Protein 1J1B (pdb70)

Foldseek 3Di:
DDKDWDFWAFLEDDRDTHIWIWADWDWDDADPFFTKIWIATPVPRAIKIKTKGWDDPVDDQPLSVLQSPDDDQQAWHFGTWDWDADVVDRIIIIITITHDFDAWQVVVLVVCLVVVHADPLVLLLLQLLSLLLVLLQCVLVQKAQQADDRRQWGARVVQSHIHGDDSNVMDRQDQPDFAFLPGYDALQAALLSLLGGRRDGSLSNLSSSLQRSLCSQASHGQQHDPHSVSSVLSLCQAQFQADPVLNVLSPVPRDDPDDDGHDHDPLCVSGDVVDDPQSSVLSPQSNDSRSVSHDRSLVSSLGPSNVLVLDPPDDDPVRHRHPDQQPDDCSSCVVPVVSNPRRAHPVHPDDDPD/DFAWDWDAPDPSWIKIWGWWAFLADDGDTDIWIWGDWDWDDDDPFFTKIWIATVPVRAIKIKTKGWDDPPDDQPLSVLLSVDDDQQAWHFGTKDWYQDPPDNIIIIITITHDFDAWQVVVLLVQLVVVHADPLVLLLLQLLSVLLVLLQCVLVQKAQQADDRRQWGAHVVQSRIHGHDSNVIDRQDQPDFAFLPTYDALQFALLSLQGGRRDGNLSNLSSSLQVSLCSQASHGQQDDPHSVSSVLSLCQAQFQDDPVLVCQSPVPGDDPDDDGGDHHDLCVVGDPPRDPQSSVLSDQRRDSRSVSHDRSLRSSLGCSNVLVLDPPDDDPVRHRHDDQQPADCSSCVVPVVSNVRRQHPVNVDPD

Radius of gyration: 28.67 Å; Cα contacts (8 Å, |Δi|>4): 1360; chains: 2; bounding box: 71×73×106 Å

Sequence (718 aa):
SKVTTVVATPGQGPDRPQEVSYTDTKVIGNGSFGVVYQAKLCDSGELVAIKKVLQDKRFKNRELQIMRKLDHCNIVRLRYFFYSSGEKKDEVYLNLVLDYVPETVYRVARHYSRAKQTLPVIYVKLYMYQLFRSLAYIHSFGICHRDIKPQNLLLDPDTAVLKLCDFGSAKQLVRGEPNVSYICSRYYRAPELIFGATDYTSSIDVWSAGCVLAELLLGQPIFPGDSGVDQLVEIIKVLGTPTREQIREMNPNYTEFKFPQIKAHPWTKVFRPRTPPEAIALCSRLLEYTPTARLTPLEACAHSFFDELRDPNVKLPNGRDTPALFNFTTQELSSNPPLATILIPPHARIQAAAFGSMKVSRDKDGSKVTTVVATPGQGPDRPQEVSYTDTKVIGNGSFGVVYQAKLCDSGELVAIKKVLQDKRFKNRELQIMRKLDHCNIVRLRYFFYSSGEKKDEVYLNLVLDYVPETVYRVARHYSRAKQTLPVIYVKLYMYQLFRSLAYIHSFGICHRDIKPQNLLLDPDTAVLKLCDFGSAKQLVRGEPNVSYICSRYYRAPELIFGATDYTSSIDVWSAGCVLAELLLGQPIFPGDSGVDQLVEIIKVLGTPTREQIREMNPNYTEFKFPQIKAHPWTKVFRPRTPPEAIALCSRLLEYTPTARLTPLEACAHSFFDELRDPNVKLPNGRDTPALFNFTTQELSSNPPLATILIPPHARIQA

Solvent-accessible surface area: 33583 Å² total; per-residue (Å²): 144,171,83,43,80,28,94,1,15,26,1,66,63,87,80,168,71,83,138,14,28,23,20,86,74,115,89,54,25,116,45,27,80,15,39,35,54,20,0,81,15,55,147,68,30,83,82,0,9,8,28,55,18,70,25,46,176,180,131,89,16,78,19,3,69,12,7,53,113,8,108,22,45,1,5,4,119,5,37,39,14,10,105,37,72,8,154,158,138,120,34,51,46,1,6,2,6,18,23,62,18,54,53,10,2,86,103,24,23,91,112,52,50,167,53,191,115,56,8,54,33,26,37,1,29,0,8,2,1,1,0,0,2,0,0,8,16,0,33,35,70,23,4,0,0,12,14,0,21,4,79,9,2,29,0,43,61,83,41,0,30,0,43,0,17,43,1,32,17,2,43,94,28,61,223,76,84,66,5,4,5,5,5,2,3,46,48,17,42,0,0,1,1,8,12,10,0,39,91,14,62,23,21,2,1,2,0,2,0,0,1,1,0,0,24,8,8,59,38,113,37,16,4,50,15,65,11,13,17,31,12,1,12,38,1,4,83,14,29,3,48,10,73,197,86,52,23,154,75,3,8,80,110,13,64,36,113,76,24,59,119,39,158,65,52,82,41,100,156,26,10,72,139,208,7,35,106,71,0,18,41,0,0,33,87,0,1,48,9,20,17,123,42,12,24,56,11,2,62,0,0,18,32,53,3,0,76,74,1,24,62,84,124,22,109,7,83,81,55,122,95,30,22,56,4,27,47,18,75,122,63,3,20,59,80,48,81,101,25,32,119,77,0,53,10,128,80,10,148,140,160,90,105,145,213,35,86,82,158,76,62,186,96,150,140,48,43,126,5,11,30,2,93,0,31,15,3,102,38,88,105,174,90,73,137,11,35,22,17,83,77,111,86,70,26,116,41,28,76,17,37,36,58,16,0,80,17,45,147,75,35,80,72,0,9,8,27,53,17,74,21,38,143,184,97,166,22,79,15,2,60,12,8,84,118,14,110,22,50,2,7,5,133,9,37,21,15,10,67,3,62,7,174,165,152,103,38,24,31,0,5,1,3,18,27,63,18,53,22,25,2,83,100,20,22,86,93,62,46,170,55,199,107,47,8,59,33,24,34,1,27,0,10,2,0,1,0,0,3,0,0,8,15,0,32,34,68,24,6,0,0,4,11,0,29,4,83,8,1,26,0,44,62,84,50,0,29,0,46,0,16,38,1,31,18,2,32,98,30,67,238,82,80,64,5,1,4,6,2,3,3,37,48,20,40,0,0,2,2,9,14,10,0,42,94,14,73,24,21,1,1,2,0,1,0,0,1,1,0,0,25,9,4,50,29,117,36,15,3,51,12,55,8,14,13,35,10,3,12,37,2,7,88,13,31,2,42,12,77,198,115,49,27,176,74,3,7,76,120,22,55,43,123,102,23,55,124,38,130,74,45,80,38,101,141,26,10,96,99,217,9,29,96,72,0,17,43,0,0,33,95,0,2,45,7,22,18,124,41,11,22,58,10,1,62,0,0,16,32,56,3,0,76,76,2,24,64,80,122,21,92,4,84,80,57,114,92,30,20,57,4,39,82,23,76,120,62,2,21,56,80,50,82,92,28,20,100,83,0,40,5,105,64,45,134,120,187,136

Secondary structure (DSSP, 8-state):
---EEEEEEESSSS---EEEEEEEEEEEEE-SSEEEEEEEETTT--EEEEEEEE--TTS--HHHHHHHT---TTB--EEEEEEEEETTTTEEEEEEEEE---EEHHHHHHHHHHTT-PPPHHHHHHHHHHHHHHHHHHHTTTEE-S--SGGGEEEETTTTEEEE---TT-EE--TT----S--S-TTS--HHHHTT-SS--THHHHHHHHHHHHHHHHSS-SS--SSHHHHHHHHHHHH-SPPHHHHHHH-S----------PPP-HHHHS-TTS-HHHHHHHHHHS-SSGGGSPPHHHHHTSGGGGGGG-TT---TTSPPP-------HHHHTT-GGGHHHHS-TTTT-----/---EEEEE-STT-EEEEEEEEESSS-S--EEEEEEEEEEEEE-SSEEEEEEEETTT--EEEEEEEEEPSSS--HHHHHHHH---TTB--EEEEEEEE-TTSS-EEEEEEEE---EEHHHHHHHHHHTT----HHHHHHHHHHHHHHHHHHHTTTEE-S---GGGEEEETTTTEEEE---SS-EE--TT----S--S-TTS--HHHHTT-SS--THHHHHHHHHHHHHHHHSS-SS--SSHHHHHHHHHHHH-SPPHHHHHHH-SS--------PPPP-HHHHSPTT--HHHHHHHHHHS-SSGGGSPPHHHHHTSGGGGGGG-TT---TTSPPP-------HHHHTT-GGGHHHHS-GGGG---

B-factor: mean 36.75, std 17.77, range [12.9, 96.0]

CATH classification: 3.30.200.20 (+1 more: 1.10.510.10)

Nearest PDB structures (foldseek):
  1j1b-assembly1_B  TM=9.969E-01  e=5.612E-65  Homo sapiens
  3i4b-assembly1_A  TM=9.925E-01  e=5.506E-64  Homo sapiens
  1o9u-assembly1_A-2  TM=9.888E-01  e=1.692E-62  Homo sapiens
  1uv5-assembly1_A-2  TM=9.896E-01  e=2.615E-62  Homo sapiens
  4nm5-assembly2_A  TM=9.809E-01  e=1.038E-62  Homo sapiens

InterPro domains:
  IPR000719 Protein kinase domain [PF00069] (56-340)
  IPR000719 Protein kinase domain [PS50011] (56-340)
  IPR000719 Protein kinase domain [SM00220] (56-340)
  IPR008271 Serine/threonine-protein kinase, active site [PS00108] (177-189)
  IPR011009 Protein kinase-like domain superfamily [SSF56112] (55-377)
  IPR017441 Protein kinase, ATP binding site [PS00107] (62-86)
  IPR039192 Glycogen synthase kinase 3, catalytic domain [cd14137] (51-343)
  IPR050591 Glycogen Synthase Kinase-3 [PTHR24057] (29-384)

GO terms:
  GO:0005515 protein binding (F, IPI)
  GO:0004674 protein serine/threonine kinase activity (F, IDA)
  GO:0034976 response to endoplasmic reticulum stress (P, IDA)
  GO:0010719 negative regulation of epithelial to mesenchymal transition (P, IDA)
  GO:0030336 negative regulation of cell migration (P, IDA)
  GO:0031398 positive regulation of protein ubiquitination (P, IDA)
  GO:0032436 positive regulation of proteasomal ubiquitin-dependent protein catabolic process (P, IDA)
  GO:0005813 centrosome (C, IDA)
  GO:0030010 establishment of cell polarity (P, TAS)
  GO:0030011 maintenance of cell polarity (P, TAS)
  GO:0090090 negative regulation of canonical Wnt signaling pathway (P, IGI)
  GO:0106310 protein serine kinase activity (F, IGI)
  GO:0010628 positive regulation of gene expression (P, IMP)
  GO:0010629 negative regulation of gene expression (P, IMP)
  GO:0045597 positive regulation of cell differentiation (P, IMP)
  GO:0045668 negative regulation of osteoblast differentiation (P, IMP)
  GO:1904781 positive regulation of protein localization to centrosome (P, IMP)
  GO:2000740 negative regulation of mesenchymal stem cell differentiation (P, IMP)
  GO:0032436 positive regulation of proteasomal ubiquitin-dependent protein catabolic process (P, IMP)
  GO:0150101 regulation of microtubule anchoring at centrosome (P, IMP)

Organism: Homo sapiens (NCBI:txid9606)

Structure (mmCIF, N/CA/C/O backbone):
data_1J1B
#
_entry.id   1J1B
#
_cell.length_a   82.8
_cell.length_b   86.3
_cell.length_c   178.4
_cell.angle_alpha   90.0
_cell.angle_beta   90.0
_cell.angle_gamma   90.0
#
_symmetry.space_group_name_H-M   'P 21 21 21'
#
loop_
_entity.id
_entity.type
_entity.pdbx_description
1 polymer 'Glycogen synthase kinase-3 beta'
2 non-polymer 'PHOSPHOAMINOPHOSPHONIC ACID-ADENYLATE ESTER'
3 water water
#
loop_
_atom_site.group_PDB
_atom_site.id
_atom_site.type_symbol
_atom_site.label_atom_id
_atom_site.label_alt_id
_atom_site.label_comp_id
_atom_site.label_asym_id
_atom_site.label_entity_id
_atom_site.label_seq_id
_atom_site.pdbx_PDB_ins_code
_atom_site.Cartn_x
_atom_site.Cartn_y
_atom_site.Cartn_z
_atom_site.occupancy
_atom_site.B_iso_or_equiv
_atom_site.auth_seq_id
_atom_site.auth_comp_id
_atom_site.auth_asym_id
_atom_site.auth_atom_id
_atom_site.pdbx_PDB_model_num
ATOM 1 N N . SER A 1 35 ? 20.264 41.408 -12.172 1.00 61.63 35 SER A N 1
ATOM 2 C CA . SER A 1 35 ? 19.523 41.119 -10.910 1.00 61.18 35 SER A CA 1
ATOM 3 C C . SER A 1 35 ? 18.051 40.849 -11.201 1.00 60.50 35 SER A C 1
ATOM 4 O O . SER A 1 35 ? 17.169 41.383 -10.525 1.00 61.03 35 SER A O 1
ATOM 7 N N . LYS A 1 36 ? 17.790 40.022 -12.211 1.00 59.21 36 LYS A N 1
ATOM 8 C CA . LYS A 1 36 ? 16.420 39.681 -12.581 1.00 57.74 36 LYS A CA 1
ATOM 9 C C . LYS A 1 36 ? 15.801 38.771 -11.528 1.00 56.36 36 LYS A C 1
ATOM 10 O O . LYS A 1 36 ? 16.261 37.647 -11.312 1.00 56.38 36 LYS A O 1
ATOM 16 N N . VAL A 1 37 ? 14.759 39.263 -10.869 1.00 54.17 37 VAL A N 1
ATOM 17 C CA . VAL A 1 37 ? 14.087 38.486 -9.840 1.00 51.58 37 VAL A CA 1
ATOM 18 C C . VAL A 1 37 ? 12.867 37.764 -10.402 1.00 49.89 37 VAL A C 1
ATOM 19 O O . VAL A 1 37 ? 12.142 38.308 -11.238 1.00 49.77 37 VAL A O 1
ATOM 23 N N . THR A 1 38 ? 12.664 36.528 -9.953 1.00 47.17 38 THR A N 1
ATOM 24 C CA . THR A 1 38 ? 11.524 35.725 -10.374 1.00 44.31 38 THR A CA 1
ATOM 25 C C . THR A 1 38 ? 10.720 35.390 -9.121 1.00 42.36 38 THR A C 1
ATOM 26 O O . THR A 1 38 ? 11.266 34.887 -8.135 1.00 41.65 38 THR A O 1
ATOM 30 N N . THR A 1 39 ? 9.426 35.694 -9.155 1.00 40.03 39 THR A N 1
ATOM 31 C CA . THR A 1 39 ? 8.549 35.424 -8.022 1.00 37.78 39 THR A CA 1
ATOM 32 C C . THR A 1 39 ? 7.471 34.438 -8.432 1.00 36.05 39 THR A C 1
ATOM 33 O O . THR A 1 39 ? 6.818 34.611 -9.458 1.00 36.02 39 THR A O 1
ATOM 37 N N . VAL A 1 40 ? 7.299 33.399 -7.624 1.00 33.87 40 VAL A N 1
ATOM 38 C CA . VAL A 1 40 ? 6.305 32.376 -7.896 1.00 31.64 40 VAL A CA 1
ATOM 39 C C . VAL A 1 40 ? 5.532 32.112 -6.611 1.00 30.51 40 VAL A C 1
ATOM 40 O O . VAL A 1 40 ? 5.933 32.555 -5.535 1.00 30.58 40 VAL A O 1
ATOM 44 N N . VAL A 1 41 ? 4.409 31.414 -6.731 1.00 29.32 41 VAL A N 1
ATOM 45 C CA . VAL A 1 41 ? 3.624 31.053 -5.565 1.00 28.29 41 VAL A CA 1
ATOM 46 C C . VAL A 1 41 ? 3.844 29.555 -5.499 1.00 27.78 41 VAL A C 1
ATOM 47 O O . VAL A 1 41 ? 3.275 28.802 -6.288 1.00 27.29 41 VAL A O 1
ATOM 51 N N . ALA A 1 42 ? 4.692 29.132 -4.565 1.00 27.27 42 ALA A N 1
ATOM 52 C CA . ALA A 1 42 ? 5.040 27.726 -4.425 1.00 26.99 42 ALA A CA 1
ATOM 53 C C . ALA A 1 42 ? 4.516 27.075 -3.159 1.00 26.60 42 ALA A C 1
ATOM 54 O O . ALA A 1 42 ? 4.343 27.722 -2.133 1.00 26.76 42 ALA A O 1
ATOM 56 N N . THR A 1 43 ? 4.289 25.772 -3.250 1.00 26.73 43 THR A N 1
ATOM 57 C CA . THR A 1 43 ? 3.769 24.981 -2.148 1.00 27.89 43 THR A CA 1
ATOM 58 C C . THR A 1 43 ? 4.884 24.320 -1.342 1.00 29.20 43 THR A C 1
ATOM 59 O O . THR A 1 43 ? 5.732 23.623 -1.903 1.00 28.45 43 THR A O 1
ATOM 63 N N . PRO A 1 44 ? 4.906 24.539 -0.015 1.00 30.27 44 PRO A N 1
ATOM 64 C CA . PRO A 1 44 ? 5.939 23.928 0.828 1.00 31.42 44 PRO A CA 1
ATOM 65 C C . PRO A 1 44 ? 6.027 22.430 0.527 1.00 32.59 44 PRO A C 1
ATOM 66 O O . PRO A 1 44 ? 5.006 21.751 0.390 1.00 31.42 44 PRO A O 1
ATOM 70 N N . GLY A 1 45 ? 7.249 21.924 0.421 1.00 34.02 45 GLY A N 1
ATOM 71 C CA . GLY A 1 45 ? 7.449 20.523 0.112 1.00 37.27 45 GLY A CA 1
ATOM 72 C C . GLY A 1 45 ? 6.797 19.598 1.111 1.00 40.10 45 GLY A C 1
ATOM 73 O O . GLY A 1 45 ? 6.297 18.532 0.751 1.00 40.55 45 GLY A O 1
ATOM 74 N N . GLN A 1 46 ? 6.802 20.002 2.374 1.00 42.60 46 GLN A N 1
ATOM 75 C CA . GLN A 1 46 ? 6.204 19.190 3.418 1.00 45.68 46 GLN A CA 1
ATOM 76 C C . GLN A 1 46 ? 5.259 20.035 4.258 1.00 46.67 46 GLN A C 1
ATOM 77 O O . GLN A 1 46 ? 5.401 21.255 4.343 1.00 47.36 46 GLN A O 1
ATOM 83 N N . GLY A 1 47 ? 4.283 19.384 4.873 1.00 47.48 47 GLY A N 1
ATOM 84 C CA . GLY A 1 47 ? 3.340 20.112 5.694 1.00 48.14 47 GLY A CA 1
ATOM 85 C C . GLY A 1 47 ? 2.005 20.299 5.006 1.00 48.62 47 GLY A C 1
ATOM 86 O O . GLY A 1 47 ? 1.564 19.435 4.246 1.00 49.19 47 GLY A O 1
ATOM 87 N N . PRO A 1 48 ? 1.336 21.436 5.244 1.00 48.67 48 PRO A N 1
ATOM 88 C CA . PRO A 1 48 ? 0.034 21.705 4.632 1.00 47.95 48 PRO A CA 1
ATOM 89 C C . PRO A 1 48 ? 0.152 22.389 3.276 1.00 46.70 48 PRO A C 1
ATOM 90 O O . PRO A 1 48 ? 1.090 23.155 3.040 1.00 46.78 48 PRO A O 1
ATOM 94 N N . ASP A 1 49 ? -0.800 22.109 2.390 1.00 45.18 49 ASP A N 1
ATOM 95 C CA . ASP A 1 49 ? -0.798 22.716 1.066 1.00 43.75 49 ASP A CA 1
ATOM 96 C C . ASP A 1 49 ? -1.197 24.188 1.163 1.00 41.77 49 ASP A C 1
ATOM 97 O O . ASP A 1 49 ? -2.307 24.568 0.788 1.00 41.88 49 ASP A O 1
ATOM 102 N N . ARG A 1 50 ? -0.284 25.004 1.682 1.00 39.23 50 ARG A N 1
ATOM 103 C CA . ARG A 1 50 ? -0.506 26.436 1.841 1.00 36.73 50 ARG A CA 1
ATOM 104 C C . ARG A 1 50 ? 0.598 27.183 1.105 1.00 34.66 50 ARG A C 1
ATOM 105 O O . ARG A 1 50 ? 1.596 27.601 1.698 1.00 33.92 50 ARG A O 1
ATOM 113 N N . PRO A 1 51 ? 0.435 27.346 -0.211 1.00 33.21 51 PRO A N 1
ATOM 114 C CA . PRO A 1 51 ? 1.412 28.039 -1.054 1.00 32.34 51 PRO A CA 1
ATOM 115 C C . PRO A 1 51 ? 1.767 29.436 -0.574 1.00 32.63 51 PRO A C 1
ATOM 116 O O . PRO A 1 51 ? 0.934 30.137 0.004 1.00 32.31 51 PRO A O 1
ATOM 120 N N . GLN A 1 52 ? 3.010 29.838 -0.812 1.00 32.52 52 GLN A N 1
ATOM 121 C CA . GLN A 1 52 ? 3.466 31.167 -0.427 1.00 33.23 52 GLN A CA 1
ATOM 122 C C . GLN A 1 52 ? 4.280 31.778 -1.549 1.00 33.31 52 GLN A C 1
ATOM 123 O O . GLN A 1 52 ? 4.777 31.073 -2.426 1.00 32.29 52 GLN A O 1
ATOM 129 N N . GLU A 1 53 ? 4.406 33.097 -1.529 1.00 33.92 53 GLU A N 1
ATOM 130 C CA . GLU A 1 53 ? 5.171 33.788 -2.552 1.00 35.11 53 GLU A CA 1
ATOM 131 C C . GLU A 1 53 ? 6.651 33.542 -2.283 1.00 34.32 53 GLU A C 1
ATOM 132 O O . GLU A 1 53 ? 7.124 33.726 -1.163 1.00 34.30 53 GLU A O 1
ATOM 138 N N . VAL A 1 54 ? 7.370 33.093 -3.306 1.00 33.56 54 VAL A N 1
ATOM 139 C CA . VAL A 1 54 ? 8.799 32.838 -3.174 1.00 32.52 54 VAL A CA 1
ATOM 140 C C . VAL A 1 54 ? 9.508 33.542 -4.312 1.00 32.82 54 VAL A C 1
ATOM 141 O O . VAL A 1 54 ? 9.125 33.400 -5.473 1.00 32.55 54 VAL A O 1
ATOM 145 N N . SER A 1 55 ? 10.534 34.314 -3.975 1.00 33.60 55 SER A N 1
ATOM 146 C CA . SER A 1 55 ? 11.292 35.041 -4.978 1.00 34.64 55 SER A CA 1
ATOM 147 C C . SER A 1 55 ? 12.734 34.564 -5.015 1.00 34.67 55 SER A C 1
ATOM 148 O O . SER A 1 55 ? 13.333 34.287 -3.977 1.00 34.38 55 SER A O 1
ATOM 151 N N . TYR A 1 56 ? 13.285 34.465 -6.219 1.00 35.48 56 TYR A N 1
ATOM 152 C CA . TYR A 1 56 ? 14.663 34.031 -6.383 1.00 36.72 56 TYR A CA 1
ATOM 153 C C . TYR A 1 56 ? 15.346 34.700 -7.573 1.00 37.96 56 TYR A C 1
ATOM 154 O O . TYR A 1 56 ? 14.691 35.243 -8.465 1.00 37.76 56 TYR A O 1
ATOM 163 N N . THR A 1 57 ? 16.674 34.642 -7.581 1.00 39.76 57 THR A N 1
ATOM 164 C CA . THR A 1 57 ? 17.464 35.257 -8.640 1.00 41.45 57 THR A CA 1
ATOM 165 C C . THR A 1 57 ? 18.740 34.459 -8.917 1.00 42.23 57 THR A C 1
ATOM 166 O O . THR A 1 57 ? 18.948 33.387 -8.347 1.00 41.59 57 THR A O 1
ATOM 170 N N . ASP A 1 58 ? 19.582 34.991 -9.800 1.00 43.12 58 ASP A N 1
ATOM 171 C CA . ASP A 1 58 ? 20.850 34.359 -10.154 1.00 44.22 58 ASP A CA 1
ATOM 172 C C . ASP A 1 58 ? 20.684 32.932 -10.655 1.00 44.53 58 ASP A C 1
ATOM 173 O O . ASP A 1 58 ? 21.382 32.017 -10.218 1.00 44.28 58 ASP A O 1
ATOM 178 N N . THR A 1 59 ? 19.758 32.756 -11.586 1.00 45.27 59 THR A N 1
ATOM 179 C CA . THR A 1 59 ? 19.483 31.449 -12.155 1.00 46.53 59 THR A CA 1
ATOM 180 C C . THR A 1 59 ? 20.546 31.036 -13.172 1.00 47.37 59 THR A C 1
ATOM 181 O O . THR A 1 59 ? 21.052 31.864 -13.927 1.00 47.92 59 THR A O 1
ATOM 185 N N . LYS A 1 60 ? 20.884 29.752 -13.179 1.00 47.86 60 LYS A N 1
ATOM 186 C CA . LYS A 1 60 ? 21.867 29.219 -14.112 1.00 48.87 60 LYS A CA 1
ATOM 187 C C . LYS A 1 60 ? 21.764 27.705 -14.132 1.00 48.85 60 LYS A C 1
ATOM 188 O O . LYS A 1 60 ? 21.553 27.080 -13.092 1.00 48.66 60 LYS A O 1
ATOM 194 N N . VAL A 1 61 ? 21.904 27.127 -15.321 1.00 48.98 61 VAL A N 1
ATOM 195 C CA . VAL A 1 61 ? 21.814 25.683 -15.499 1.00 49.50 61 VAL A CA 1
ATOM 196 C C . VAL A 1 61 ? 22.977 24.970 -14.827 1.00 50.24 61 VAL A C 1
ATOM 197 O O . VAL A 1 61 ? 24.128 25.331 -15.035 1.00 50.82 61 VAL A O 1
ATOM 201 N N . ILE A 1 62 ? 22.671 23.956 -14.022 1.00 50.92 62 ILE A N 1
ATOM 202 C CA . ILE A 1 62 ? 23.703 23.199 -13.319 1.00 51.80 62 ILE A CA 1
ATOM 203 C C . ILE A 1 62 ? 23.557 21.698 -13.534 1.00 52.97 62 ILE A C 1
ATOM 204 O O . ILE A 1 62 ? 24.294 20.903 -12.944 1.00 53.03 62 ILE A O 1
ATOM 209 N N . GLY A 1 63 ? 22.605 21.312 -14.375 1.00 54.15 63 GLY A N 1
ATOM 210 C CA . GLY A 1 63 ? 22.384 19.902 -14.623 1.00 55.81 63 GLY A CA 1
ATOM 211 C C . GLY A 1 63 ? 21.408 19.640 -15.750 1.00 57.06 63 GLY A C 1
ATOM 212 O O . GLY A 1 63 ? 20.798 20.563 -16.294 1.00 56.85 63 GLY A O 1
ATOM 213 N N . ASN A 1 64 ? 21.256 18.368 -16.096 1.00 58.39 64 ASN A N 1
ATOM 214 C CA . ASN A 1 64 ? 20.363 17.972 -17.175 1.00 59.76 64 ASN A CA 1
ATOM 215 C C . ASN A 1 64 ? 20.049 16.483 -17.090 1.00 60.30 64 ASN A C 1
ATOM 216 O O . ASN A 1 64 ? 20.672 15.739 -16.326 1.00 60.64 64 ASN A O 1
ATOM 221 N N . GLY A 1 65 ? 19.074 16.060 -17.885 1.00 60.55 65 GLY A N 1
ATOM 222 C CA . GLY A 1 65 ? 18.674 14.668 -17.921 1.00 60.57 65 GLY A CA 1
ATOM 223 C C . GLY A 1 65 ? 17.732 14.480 -19.091 1.00 60.83 65 GLY A C 1
ATOM 224 O O . GLY A 1 65 ? 17.367 15.455 -19.752 1.00 61.38 65 GLY A O 1
ATOM 225 N N . SER A 1 66 ? 17.340 13.241 -19.367 1.00 60.56 66 SER A N 1
ATOM 226 C CA . SER A 1 66 ? 16.422 12.996 -20.471 1.00 60.04 66 SER A CA 1
ATOM 227 C C . SER A 1 66 ? 15.041 13.559 -20.117 1.00 59.37 66 SER A C 1
ATOM 228 O O . SER A 1 66 ? 14.241 13.863 -21.004 1.00 59.26 66 SER A O 1
ATOM 231 N N . PHE A 1 67 ? 14.790 13.723 -18.815 1.00 58.83 67 PHE A N 1
ATOM 232 C CA . PHE A 1 67 ? 13.512 14.238 -18.306 1.00 57.64 67 PHE A CA 1
ATOM 233 C C . PHE A 1 67 ? 13.450 15.753 -18.150 1.00 56.12 67 PHE A C 1
ATOM 234 O O . PHE A 1 67 ? 12.445 16.377 -18.489 1.00 56.04 67 PHE A O 1
ATOM 242 N N . GLY A 1 68 ? 14.511 16.355 -17.631 1.00 54.42 68 GLY A N 1
ATOM 243 C CA . GLY A 1 68 ? 14.480 17.794 -17.464 1.00 52.19 68 GLY A CA 1
ATOM 244 C C . GLY A 1 68 ? 15.808 18.470 -17.211 1.00 50.19 68 GLY A C 1
ATOM 245 O O . GLY A 1 68 ? 16.880 17.887 -17.401 1.00 50.40 68 GLY A O 1
ATOM 246 N N . VAL A 1 69 ? 15.719 19.723 -16.780 1.00 47.91 69 VAL A N 1
ATOM 247 C CA . VAL A 1 69 ? 16.891 20.531 -16.486 1.00 45.17 69 VAL A CA 1
ATOM 248 C C . VAL A 1 69 ? 16.901 20.924 -15.020 1.00 43.06 69 VAL A C 1
ATOM 249 O O . VAL A 1 69 ? 15.850 21.051 -14.389 1.00 42.55 69 VAL A O 1
ATOM 253 N N . VAL A 1 70 ? 18.099 21.115 -14.488 1.00 40.33 70 VAL A N 1
ATOM 254 C CA . VAL A 1 70 ? 18.266 21.520 -13.108 1.00 38.29 70 VAL A CA 1
ATOM 255 C C . VAL A 1 70 ? 19.019 22.846 -13.122 1.00 37.97 70 VAL A C 1
ATOM 256 O O . VAL A 1 70 ? 20.072 22.972 -13.754 1.00 37.50 70 VAL A O 1
ATOM 260 N N . TYR A 1 71 ? 18.452 23.844 -12.453 1.00 36.90 71 TYR A N 1
ATOM 261 C CA . TYR A 1 71 ? 19.059 25.162 -12.378 1.00 36.62 71 TYR A CA 1
ATOM 262 C C . TYR A 1 71 ? 19.426 25.434 -10.946 1.00 35.82 71 TYR A C 1
ATOM 263 O O . TYR A 1 71 ? 18.956 24.764 -10.030 1.00 35.47 71 TYR A O 1
ATOM 272 N N . GLN A 1 72 ? 20.274 26.429 -10.761 1.00 34.98 72 GLN A N 1
ATOM 273 C CA . GLN A 1 72 ? 20.660 26.843 -9.434 1.00 34.69 72 GLN A CA 1
ATOM 274 C C . GLN A 1 72 ? 20.089 28.245 -9.341 1.00 34.07 72 GLN A C 1
ATOM 275 O O . GLN A 1 72 ? 19.994 28.944 -10.348 1.00 33.61 72 GLN A O 1
ATOM 281 N N . ALA A 1 73 ? 19.683 28.642 -8.146 1.00 33.89 73 ALA A N 1
ATOM 282 C CA . ALA A 1 73 ? 19.126 29.968 -7.941 1.00 33.95 73 ALA A CA 1
ATOM 283 C C . ALA A 1 73 ? 19.335 30.345 -6.491 1.00 34.18 73 ALA A C 1
ATOM 284 O O . ALA A 1 73 ? 19.630 29.492 -5.654 1.00 33.79 73 ALA A O 1
ATOM 286 N N . LYS A 1 74 ? 19.195 31.630 -6.197 1.00 35.25 74 LYS A N 1
ATOM 287 C CA . LYS A 1 74 ? 19.375 32.117 -4.842 1.00 36.39 74 LYS A CA 1
ATOM 288 C C . LYS A 1 74 ? 18.073 32.710 -4.348 1.00 36.44 74 LYS A C 1
ATOM 289 O O . LYS A 1 74 ? 17.483 33.562 -5.010 1.00 36.40 74 LYS A O 1
ATOM 295 N N . LEU A 1 75 ? 17.615 32.245 -3.193 1.00 36.95 75 LEU A N 1
ATOM 296 C CA . LEU A 1 75 ? 16.382 32.751 -2.614 1.00 37.84 75 LEU A CA 1
ATOM 297 C C . LEU A 1 75 ? 16.664 34.163 -2.130 1.00 39.06 75 LEU A C 1
ATOM 298 O O . LEU A 1 75 ? 17.597 34.379 -1.364 1.00 39.10 75 LEU A O 1
ATOM 303 N N . CYS A 1 76 ? 15.864 35.120 -2.588 1.00 40.97 76 CYS A N 1
ATOM 304 C CA . CYS A 1 76 ? 16.041 36.523 -2.216 1.00 42.81 76 CYS A CA 1
ATOM 305 C C . CYS A 1 76 ? 15.968 36.788 -0.724 1.00 44.18 76 CYS A C 1
ATOM 306 O O . CYS A 1 76 ? 16.781 37.531 -0.177 1.00 44.94 76 CYS A O 1
ATOM 309 N N . ASP A 1 77 ? 14.991 36.182 -0.065 1.00 45.94 77 ASP A N 1
ATOM 310 C CA . ASP A 1 77 ? 14.813 36.387 1.363 1.00 47.52 77 ASP A CA 1
ATOM 311 C C . ASP A 1 77 ? 15.966 35.874 2.222 1.00 47.59 77 ASP A C 1
ATOM 312 O O . ASP A 1 77 ? 16.476 36.598 3.077 1.00 48.39 77 ASP A O 1
ATOM 317 N N . SER A 1 78 ? 16.391 34.638 1.988 1.00 46.78 78 SER A N 1
ATOM 318 C CA . SER A 1 78 ? 17.461 34.047 2.782 1.00 45.51 78 SER A CA 1
ATOM 319 C C . SER A 1 78 ? 18.839 34.036 2.126 1.00 44.89 78 SER A C 1
ATOM 320 O O . SER A 1 78 ? 19.845 33.830 2.804 1.00 45.51 78 SER A O 1
ATOM 323 N N . GLY A 1 79 ? 18.894 34.247 0.817 1.00 43.74 79 GLY A N 1
ATOM 324 C CA . GLY A 1 79 ? 20.176 34.220 0.134 1.00 41.98 79 GLY A CA 1
ATOM 325 C C . GLY A 1 79 ? 20.670 32.787 -0.013 1.00 41.13 79 GLY A C 1
ATOM 326 O O . GLY A 1 79 ? 21.760 32.544 -0.533 1.00 41.11 79 GLY A O 1
ATOM 327 N N . GLU A 1 80 ? 19.861 31.835 0.446 1.00 39.93 80 GLU A N 1
ATOM 328 C CA . GLU A 1 80 ? 20.207 30.418 0.360 1.00 38.74 80 GLU A CA 1
ATOM 329 C C . GLU A 1 80 ? 20.160 29.930 -1.080 1.00 36.93 80 GLU A C 1
ATOM 330 O O . GLU A 1 80 ? 19.308 30.351 -1.865 1.00 36.28 80 GLU A O 1
ATOM 336 N N . LEU A 1 81 ? 21.081 29.038 -1.424 1.00 34.98 81 LEU A N 1
ATOM 337 C CA . LEU A 1 81 ? 21.138 28.496 -2.770 1.00 32.90 81 LEU A CA 1
ATOM 338 C C . LEU A 1 81 ? 20.263 27.262 -2.864 1.00 31.01 81 LEU A C 1
ATOM 339 O O . LEU A 1 81 ? 20.237 26.436 -1.957 1.00 31.13 81 LEU A O 1
ATOM 344 N N . VAL A 1 82 ? 19.543 27.143 -3.970 1.00 29.13 82 VAL A N 1
ATOM 345 C CA . VAL A 1 82 ? 18.679 26.000 -4.181 1.00 27.77 82 VAL A CA 1
ATOM 346 C C . VAL A 1 82 ? 18.866 25.512 -5.604 1.00 27.03 82 VAL A C 1
ATOM 347 O O . VAL A 1 82 ? 19.435 26.209 -6.449 1.00 26.68 82 VAL A O 1
ATOM 351 N N . ALA A 1 83 ? 18.385 24.303 -5.856 1.00 25.58 83 ALA A N 1
ATOM 352 C CA . ALA A 1 83 ? 18.440 23.718 -7.178 1.00 25.36 83 ALA A CA 1
ATOM 353 C C . ALA A 1 83 ? 16.982 23.534 -7.583 1.00 25.89 83 ALA A C 1
ATOM 354 O O . ALA A 1 83 ? 16.172 23.048 -6.795 1.00 25.58 83 ALA A O 1
ATOM 356 N N . ILE A 1 84 ? 16.637 23.956 -8.791 1.00 25.16 84 ILE A N 1
ATOM 357 C CA . ILE A 1 84 ? 15.274 23.803 -9.257 1.00 25.88 84 ILE A CA 1
ATOM 358 C C . ILE A 1 84 ? 15.270 22.781 -10.375 1.00 25.92 84 ILE A C 1
ATOM 359 O O . ILE A 1 84 ? 15.844 23.016 -11.436 1.00 26.67 84 ILE A O 1
ATOM 364 N N . LYS A 1 85 ? 14.644 21.636 -10.123 1.00 26.17 85 LYS A N 1
ATOM 365 C CA . LYS A 1 85 ? 14.554 20.578 -11.119 1.00 27.08 85 LYS A CA 1
ATOM 366 C C . LYS A 1 85 ? 13.246 20.776 -11.876 1.00 28.95 85 LYS A C 1
ATOM 367 O O . LYS A 1 85 ? 12.158 20.649 -11.305 1.00 27.78 85 LYS A O 1
ATOM 373 N N . LYS A 1 86 ? 13.358 21.094 -13.160 1.00 30.23 86 LYS A N 1
ATOM 374 C CA . LYS A 1 86 ? 12.194 21.335 -13.997 1.00 32.89 86 LYS A CA 1
ATOM 375 C C . LYS A 1 86 ? 11.863 20.131 -14.874 1.00 34.47 86 LYS A C 1
ATOM 376 O O . LYS A 1 86 ? 12.715 19.638 -15.618 1.00 34.68 86 LYS A O 1
ATOM 382 N N . VAL A 1 87 ? 10.622 19.665 -14.792 1.00 35.83 87 VAL A N 1
ATOM 383 C CA . VAL A 1 87 ? 10.190 18.511 -15.568 1.00 37.77 87 VAL A CA 1
ATOM 384 C C . VAL A 1 87 ? 8.810 18.724 -16.202 1.00 39.71 87 VAL A C 1
ATOM 385 O O . VAL A 1 87 ? 7.938 19.363 -15.615 1.00 39.02 87 VAL A O 1
ATOM 389 N N . LEU A 1 88 ? 8.629 18.200 -17.412 1.00 41.91 88 LEU A N 1
ATOM 390 C CA . LEU A 1 88 ? 7.358 18.310 -18.118 1.00 44.42 88 LEU A CA 1
ATOM 391 C C . LEU A 1 88 ? 6.347 17.451 -17.371 1.00 46.27 88 LEU A C 1
ATOM 392 O O . LEU A 1 88 ? 6.567 16.259 -17.177 1.00 46.39 88 LEU A O 1
ATOM 397 N N . GLN A 1 89 ? 5.241 18.050 -16.947 1.00 48.79 89 GLN A N 1
ATOM 398 C CA . GLN A 1 89 ? 4.238 17.297 -16.209 1.00 51.70 89 GLN A CA 1
ATOM 399 C C . GLN A 1 89 ? 3.001 16.961 -17.024 1.00 53.45 89 GLN A C 1
ATOM 400 O O . GLN A 1 89 ? 2.442 17.812 -17.714 1.00 53.42 89 GLN A O 1
ATOM 406 N N . ASP A 1 90 ? 2.583 15.704 -16.947 1.00 55.78 90 ASP A N 1
ATOM 407 C CA . ASP A 1 90 ? 1.391 15.273 -17.650 1.00 58.36 90 ASP A CA 1
ATOM 408 C C . ASP A 1 90 ? 0.221 15.824 -16.848 1.00 59.35 90 ASP A C 1
ATOM 409 O O . ASP A 1 90 ? -0.003 15.421 -15.704 1.00 59.27 90 ASP A O 1
ATOM 414 N N . LYS A 1 91 ? -0.512 16.756 -17.448 1.00 60.51 91 LYS A N 1
ATOM 415 C CA . LYS A 1 91 ? -1.655 17.381 -16.790 1.00 61.49 91 LYS A CA 1
ATOM 416 C C . LYS A 1 91 ? -2.656 16.367 -16.241 1.00 61.34 91 LYS A C 1
ATOM 417 O O . LYS A 1 91 ? -3.161 16.521 -15.128 1.00 61.46 91 LYS A O 1
ATOM 423 N N . ARG A 1 92 ? -2.925 15.325 -17.022 1.00 61.12 92 ARG A N 1
ATOM 424 C CA . ARG A 1 92 ? -3.891 14.302 -16.635 1.00 60.92 92 ARG A CA 1
ATOM 425 C C . ARG A 1 92 ? -3.453 13.293 -15.574 1.00 59.60 92 ARG A C 1
ATOM 426 O O . ARG A 1 92 ? -4.228 12.408 -15.207 1.00 59.89 92 ARG A O 1
ATOM 434 N N . PHE A 1 93 ? -2.225 13.406 -15.078 1.00 57.75 93 PHE A N 1
ATOM 435 C CA . PHE A 1 93 ? -1.751 12.467 -14.060 1.00 55.49 93 PHE A CA 1
ATOM 436 C C . PHE A 1 93 ? -0.796 13.131 -13.075 1.00 52.97 93 PHE A C 1
ATOM 437 O O . PHE A 1 93 ? -0.183 14.154 -13.389 1.00 53.04 93 PHE A O 1
ATOM 445 N N . LYS A 1 94 ? -0.674 12.564 -11.878 1.00 49.47 94 LYS A N 1
ATOM 446 C CA . LYS A 1 94 ? 0.218 13.164 -10.901 1.00 46.34 94 LYS A CA 1
ATOM 447 C C . LYS A 1 94 ? 1.631 12.613 -10.943 1.00 43.22 94 LYS A C 1
ATOM 448 O O . LYS A 1 94 ? 1.854 11.435 -11.226 1.00 43.06 94 LYS A O 1
ATOM 454 N N . ASN A 1 95 ? 2.579 13.495 -10.656 1.00 39.55 95 ASN A N 1
ATOM 455 C CA . ASN A 1 95 ? 3.994 13.166 -10.669 1.00 35.49 95 ASN A CA 1
ATOM 456 C C . ASN A 1 95 ? 4.400 12.258 -9.514 1.00 33.02 95 ASN A C 1
ATOM 457 O O . ASN A 1 95 ? 4.295 12.635 -8.346 1.00 31.46 95 ASN A O 1
ATOM 462 N N . ARG A 1 96 ? 4.864 11.058 -9.849 1.00 30.82 96 ARG A N 1
ATOM 463 C CA . ARG A 1 96 ? 5.289 10.091 -8.843 1.00 29.39 96 ARG A CA 1
ATOM 464 C C . ARG A 1 96 ? 6.502 10.584 -8.049 1.00 27.57 96 ARG A C 1
ATOM 465 O O . ARG A 1 96 ? 6.582 10.381 -6.835 1.00 26.70 96 ARG A O 1
ATOM 473 N N . GLU A 1 97 ? 7.444 11.222 -8.736 1.00 25.99 97 GLU A N 1
ATOM 474 C CA . GLU A 1 97 ? 8.642 11.729 -8.074 1.00 24.79 97 GLU A CA 1
ATOM 475 C C . GLU A 1 97 ? 8.238 12.750 -7.003 1.00 24.37 97 GLU A C 1
ATOM 476 O O . GLU A 1 97 ? 8.761 12.737 -5.885 1.00 22.97 97 GLU A O 1
ATOM 482 N N . LEU A 1 98 ? 7.293 13.623 -7.343 1.00 23.64 98 LEU A N 1
ATOM 483 C CA . LEU A 1 98 ? 6.829 14.634 -6.401 1.00 23.75 98 LEU A CA 1
ATOM 484 C C . LEU A 1 98 ? 6.138 13.984 -5.204 1.00 24.38 98 LEU A C 1
ATOM 485 O O . LEU A 1 98 ? 6.398 14.331 -4.053 1.00 23.47 98 LEU A O 1
ATOM 490 N N . GLN A 1 99 ? 5.252 13.035 -5.484 1.00 25.85 99 GLN A N 1
ATOM 491 C CA . GLN A 1 99 ? 4.517 12.357 -4.426 1.00 26.99 99 GLN A CA 1
ATOM 492 C C . GLN A 1 99 ? 5.454 11.666 -3.444 1.00 26.52 99 GLN A C 1
ATOM 493 O O . GLN A 1 99 ? 5.229 11.702 -2.235 1.00 26.05 99 GLN A O 1
ATOM 499 N N . ILE A 1 100 ? 6.504 11.037 -3.967 1.00 25.89 100 ILE A N 1
ATOM 500 C CA . ILE A 1 100 ? 7.460 10.342 -3.116 1.00 25.21 100 ILE A CA 1
ATOM 501 C C . ILE A 1 100 ? 8.284 11.341 -2.308 1.00 25.13 100 ILE A C 1
ATOM 502 O O . ILE A 1 100 ? 8.434 11.176 -1.102 1.00 24.42 100 ILE A O 1
ATOM 507 N N . MET A 1 101 ? 8.796 12.381 -2.968 1.00 25.51 101 MET A N 1
ATOM 508 C CA . MET A 1 101 ? 9.605 13.408 -2.300 1.00 26.76 101 MET A CA 1
ATOM 509 C C . MET A 1 101 ? 8.861 14.103 -1.162 1.00 26.96 101 MET A C 1
ATOM 510 O O . MET A 1 101 ? 9.441 14.404 -0.122 1.00 25.78 101 MET A O 1
ATOM 515 N N . ARG A 1 102 ? 7.581 14.391 -1.379 1.00 26.75 102 ARG A N 1
ATOM 516 C CA . ARG A 1 102 ? 6.786 15.080 -0.378 1.00 27.51 102 ARG A CA 1
ATOM 517 C C . ARG A 1 102 ? 6.730 14.358 0.957 1.00 27.69 102 ARG A C 1
ATOM 518 O O . ARG A 1 102 ? 6.557 14.986 1.999 1.00 28.47 102 ARG A O 1
ATOM 526 N N . LYS A 1 103 ? 6.886 13.042 0.943 1.00 27.67 103 LYS A N 1
ATOM 527 C CA . LYS A 1 103 ? 6.822 12.294 2.192 1.00 28.31 103 LYS A CA 1
ATOM 528 C C . LYS A 1 103 ? 8.170 11.938 2.833 1.00 27.25 103 LYS A C 1
ATOM 529 O O . LYS A 1 103 ? 8.209 11.366 3.919 1.00 27.49 103 LYS A O 1
ATOM 535 N N . LEU A 1 104 ? 9.273 12.282 2.179 1.00 25.69 104 LEU A N 1
ATOM 536 C CA . LEU A 1 104 ? 10.591 11.965 2.730 1.00 23.92 104 LEU A CA 1
ATOM 537 C C . LEU A 1 104 ? 11.180 13.089 3.564 1.00 23.59 104 LEU A C 1
ATOM 538 O O . LEU A 1 104 ? 11.125 14.259 3.190 1.00 23.50 104 LEU A O 1
ATOM 543 N N . ASP A 1 105 ? 11.757 12.717 4.698 1.00 23.09 105 ASP A N 1
ATOM 544 C CA . ASP A 1 105 ? 12.384 13.680 5.587 1.00 23.71 105 ASP A CA 1
ATOM 545 C C . ASP A 1 105 ? 13.516 12.958 6.301 1.00 23.01 105 ASP A C 1
ATOM 546 O O . ASP A 1 105 ? 13.307 12.340 7.350 1.00 22.48 105 ASP A O 1
ATOM 551 N N . HIS A 1 106 ? 14.712 13.031 5.717 1.00 21.20 106 HIS A N 1
ATOM 552 C CA . HIS A 1 106 ? 15.891 12.370 6.272 1.00 19.57 106 HIS A CA 1
ATOM 553 C C . HIS A 1 106 ? 17.134 13.216 5.967 1.00 19.09 106 HIS A C 1
ATOM 554 O O . HIS A 1 106 ? 17.225 13.822 4.898 1.00 18.69 106 HIS A O 1
ATOM 561 N N . CYS A 1 107 ? 18.083 13.256 6.905 1.00 18.59 107 CYS A N 1
ATOM 562 C CA . CYS A 1 107 ? 19.299 14.057 6.737 1.00 18.83 107 CYS A CA 1
ATOM 563 C C . CYS A 1 107 ? 20.196 13.621 5.579 1.00 17.88 107 CYS A C 1
ATOM 564 O O . CYS A 1 107 ? 21.058 14.386 5.132 1.00 18.37 107 CYS A O 1
ATOM 567 N N . ASN A 1 108 ? 19.984 12.409 5.076 1.00 16.29 108 ASN A N 1
ATOM 568 C CA . ASN A 1 108 ? 20.776 11.907 3.961 1.00 15.53 108 ASN A CA 1
ATOM 569 C C . ASN A 1 108 ? 19.992 11.794 2.645 1.00 15.57 108 ASN A C 1
ATOM 570 O O . ASN A 1 108 ? 20.342 11.008 1.762 1.00 14.72 108 ASN A O 1
ATOM 575 N N . ILE A 1 109 ? 18.929 12.586 2.526 1.00 15.43 109 ILE A N 1
ATOM 576 C CA . ILE A 1 109 ? 18.121 12.620 1.305 1.00 16.31 109 ILE A CA 1
ATOM 577 C C . ILE A 1 109 ? 17.884 14.090 1.025 1.00 16.85 109 ILE A C 1
ATOM 578 O O . ILE A 1 109 ? 17.482 14.831 1.926 1.00 17.31 109 ILE A O 1
ATOM 583 N N . VAL A 1 110 ? 18.148 14.524 -0.204 1.00 17.54 110 VAL A N 1
ATOM 584 C CA . VAL A 1 110 ? 17.968 15.933 -0.554 1.00 19.50 110 VAL A CA 1
ATOM 585 C C . VAL A 1 110 ? 16.540 16.387 -0.249 1.00 20.12 110 VAL A C 1
ATOM 586 O O . VAL A 1 110 ? 15.565 15.732 -0.612 1.00 19.72 110 VAL A O 1
ATOM 590 N N . ARG A 1 111 ? 16.428 17.521 0.427 1.00 20.98 111 ARG A N 1
ATOM 591 C CA . ARG A 1 111 ? 15.129 18.037 0.836 1.00 22.15 111 ARG A CA 1
ATOM 592 C C . ARG A 1 111 ? 14.345 18.803 -0.229 1.00 21.70 111 ARG A C 1
ATOM 593 O O . ARG A 1 111 ? 14.899 19.639 -0.948 1.00 20.88 111 ARG A O 1
ATOM 601 N N . LEU A 1 112 ? 13.053 18.497 -0.340 1.00 21.24 112 LEU A N 1
ATOM 602 C CA . LEU A 1 112 ? 12.192 19.213 -1.278 1.00 21.82 112 LEU A CA 1
ATOM 603 C C . LEU A 1 112 ? 11.676 20.429 -0.500 1.00 22.24 112 LEU A C 1
ATOM 604 O O . LEU A 1 112 ? 10.883 20.285 0.429 1.00 22.39 112 LEU A O 1
ATOM 609 N N . ARG A 1 113 ? 12.147 21.617 -0.857 1.00 22.87 113 ARG A N 1
ATOM 610 C CA . ARG A 1 113 ? 11.733 22.833 -0.169 1.00 24.46 113 ARG A CA 1
ATOM 611 C C . ARG A 1 113 ? 10.344 23.304 -0.603 1.00 24.46 113 ARG A C 1
ATOM 612 O O . ARG A 1 113 ? 9.483 23.584 0.236 1.00 23.86 113 ARG A O 1
ATOM 620 N N . TYR A 1 114 ? 10.140 23.392 -1.914 1.00 24.70 114 TYR A N 1
ATOM 621 C CA . TYR A 1 114 ? 8.866 23.821 -2.495 1.00 25.11 114 TYR A CA 1
ATOM 622 C C . TYR A 1 114 ? 8.712 23.174 -3.853 1.00 25.40 114 TYR A C 1
ATOM 623 O O . TYR A 1 114 ? 9.621 22.518 -4.357 1.00 24.21 114 TYR A O 1
ATOM 632 N N . PHE A 1 115 ? 7.542 23.379 -4.445 1.00 24.51 115 PHE A N 1
ATOM 633 C CA . PHE A 1 115 ? 7.292 22.931 -5.795 1.00 24.60 115 PHE A CA 1
ATOM 634 C C . PHE A 1 115 ? 6.267 23.902 -6.353 1.00 24.74 115 PHE A C 1
ATOM 635 O O . PHE A 1 115 ? 5.468 24.470 -5.607 1.00 24.21 115 PHE A O 1
ATOM 643 N N . PHE A 1 116 ? 6.336 24.141 -7.652 1.00 24.85 116 PHE A N 1
ATOM 644 C CA . PHE A 1 116 ? 5.406 25.042 -8.303 1.00 25.99 116 PHE A CA 1
ATOM 645 C C . PHE A 1 116 ? 5.320 24.675 -9.774 1.00 27.44 116 PHE A C 1
ATOM 646 O O . PHE A 1 116 ? 6.123 23.875 -10.271 1.00 27.14 116 PHE A O 1
ATOM 654 N N . TYR A 1 117 ? 4.331 25.239 -10.460 1.00 28.42 117 TYR A N 1
ATOM 655 C CA . TYR A 1 117 ? 4.136 24.967 -11.876 1.00 30.06 117 TYR A CA 1
ATOM 656 C C . TYR A 1 117 ? 4.384 26.214 -12.701 1.00 32.32 117 TYR A C 1
ATOM 657 O O . TYR A 1 117 ? 4.090 27.320 -12.263 1.00 32.65 117 TYR A O 1
ATOM 666 N N . SER A 1 118 ? 4.949 26.029 -13.886 1.00 35.51 118 SER A N 1
ATOM 667 C CA . SER A 1 118 ? 5.229 27.132 -14.795 1.00 39.40 118 SER A CA 1
ATOM 668 C C . SER A 1 118 ? 4.873 26.640 -16.189 1.00 42.93 118 SER A C 1
ATOM 669 O O . SER A 1 118 ? 4.934 25.441 -16.465 1.00 43.17 118 SER A O 1
ATOM 672 N N . SER A 1 119 ? 4.487 27.555 -17.067 1.00 47.35 119 SER A N 1
ATOM 673 C CA . SER A 1 119 ? 4.097 27.163 -18.414 1.00 51.99 119 SER A CA 1
ATOM 674 C C . SER A 1 119 ? 5.237 27.246 -19.414 1.00 54.89 119 SER A C 1
ATOM 675 O O . SER A 1 119 ? 6.060 28.163 -19.363 1.00 55.28 119 SER A O 1
ATOM 678 N N . GLY A 1 120 ? 5.278 26.269 -20.316 1.00 58.17 120 GLY A N 1
ATOM 679 C CA . GLY A 1 120 ? 6.303 26.241 -21.342 1.00 62.10 120 GLY A CA 1
ATOM 680 C C . GLY A 1 120 ? 5.719 26.892 -22.576 1.00 64.93 120 GLY A C 1
ATOM 681 O O . GLY A 1 120 ? 4.925 26.276 -23.289 1.00 65.55 120 GLY A O 1
ATOM 682 N N . GLU A 1 121 ? 6.104 28.142 -22.819 1.00 67.32 121 GLU A N 1
ATOM 683 C CA . GLU A 1 121 ? 5.607 28.909 -23.960 1.00 69.77 121 GLU A CA 1
ATOM 684 C C . GLU A 1 121 ? 5.568 28.132 -25.271 1.00 70.77 121 GLU A C 1
ATOM 685 O O . GLU A 1 121 ? 4.772 28.447 -26.159 1.00 71.08 121 GLU A O 1
ATOM 691 N N . LYS A 1 122 ? 6.422 27.118 -25.392 1.00 71.68 122 LYS A N 1
ATOM 692 C CA . LYS A 1 122 ? 6.467 26.308 -26.605 1.00 72.57 122 LYS A CA 1
ATOM 693 C C . LYS A 1 122 ? 5.082 25.768 -26.963 1.00 72.52 122 LYS A C 1
ATOM 694 O O . LYS A 1 122 ? 4.840 25.358 -28.100 1.00 72.93 122 LYS A O 1
ATOM 700 N N . LYS A 1 123 ? 4.177 25.777 -25.988 1.00 71.92 123 LYS A N 1
ATOM 701 C CA . LYS A 1 123 ? 2.815 25.296 -26.192 1.00 71.21 123 LYS A CA 1
ATOM 702 C C . LYS A 1 123 ? 2.016 25.487 -24.912 1.00 70.26 123 LYS A C 1
ATOM 703 O O . LYS A 1 123 ? 2.309 26.377 -24.114 1.00 70.59 123 LYS A O 1
ATOM 709 N N . ASP A 1 124 ? 0.996 24.658 -24.727 1.00 68.77 124 ASP A N 1
ATOM 710 C CA . ASP A 1 124 ? 0.178 24.712 -23.524 1.00 67.11 124 ASP A CA 1
ATOM 711 C C . ASP A 1 124 ? 0.780 23.671 -22.587 1.00 65.13 124 ASP A C 1
ATOM 712 O O . ASP A 1 124 ? 0.080 23.036 -21.793 1.00 65.22 124 ASP A O 1
ATOM 717 N N . GLU A 1 125 ? 2.094 23.501 -22.710 1.00 62.21 125 GLU A N 1
ATOM 718 C CA . GLU A 1 125 ? 2.851 22.553 -21.906 1.00 58.88 125 GLU A CA 1
ATOM 719 C C . GLU A 1 125 ? 3.076 23.113 -20.506 1.00 55.55 125 GLU A C 1
ATOM 720 O O . GLU A 1 125 ? 3.433 24.282 -20.345 1.00 54.77 125 GLU A O 1
ATOM 726 N N . VAL A 1 126 ? 2.858 22.268 -19.500 1.00 51.70 126 VAL A N 1
ATOM 727 C CA . VAL A 1 126 ? 3.041 22.662 -18.109 1.00 47.65 126 VAL A CA 1
ATOM 728 C C . VAL A 1 126 ? 4.221 21.929 -17.481 1.00 44.86 126 VAL A C 1
ATOM 729 O O . VAL A 1 126 ? 4.384 20.721 -17.655 1.00 43.95 126 VAL A O 1
ATOM 733 N N . TYR A 1 127 ? 5.035 22.675 -16.745 1.00 41.67 127 TYR A N 1
ATOM 734 C CA . TYR A 1 127 ? 6.200 22.110 -16.089 1.00 38.42 127 TYR A CA 1
ATOM 735 C C . TYR A 1 127 ? 6.065 22.096 -14.579 1.00 35.42 127 TYR A C 1
ATOM 736 O O . TYR A 1 127 ? 5.557 23.041 -13.983 1.00 34.33 127 TYR A O 1
ATOM 745 N N . LEU A 1 128 ? 6.521 21.006 -13.974 1.00 32.37 128 LEU A N 1
ATOM 746 C CA . LEU A 1 128 ? 6.526 20.866 -12.529 1.00 29.70 128 LEU A CA 1
ATOM 747 C C . LEU A 1 128 ? 7.943 21.283 -12.147 1.00 28.59 128 LEU A C 1
ATOM 748 O O . LEU A 1 128 ? 8.913 20.817 -12.755 1.00 28.16 128 LEU A O 1
ATOM 753 N N . ASN A 1 129 ? 8.062 22.170 -11.166 1.00 26.78 129 ASN A N 1
ATOM 754 C CA . ASN A 1 129 ? 9.361 22.662 -10.714 1.00 25.23 129 ASN A CA 1
ATOM 755 C C . ASN A 1 129 ? 9.618 22.248 -9.278 1.00 24.38 129 ASN A C 1
ATOM 756 O O . ASN A 1 129 ? 8.913 22.686 -8.365 1.00 23.41 129 ASN A O 1
ATOM 761 N N . LEU A 1 130 ? 10.626 21.403 -9.076 1.00 23.30 130 LEU A N 1
ATOM 762 C CA . LEU A 1 130 ? 10.985 20.939 -7.738 1.00 23.29 130 LEU A CA 1
ATOM 763 C C . LEU A 1 130 ? 12.116 21.798 -7.181 1.00 22.94 130 LEU A C 1
ATOM 764 O O . LEU A 1 130 ? 13.222 21.808 -7.733 1.00 23.43 130 LEU A O 1
ATOM 769 N N . VAL A 1 131 ? 11.840 22.528 -6.102 1.00 22.63 131 VAL A N 1
ATOM 770 C CA . VAL A 1 131 ? 12.854 23.380 -5.487 1.00 22.33 131 VAL A CA 1
ATOM 771 C C . VAL A 1 131 ? 13.508 22.597 -4.357 1.00 22.06 131 VAL A C 1
ATOM 772 O O . VAL A 1 131 ? 12.891 22.332 -3.322 1.00 21.64 131 VAL A O 1
ATOM 776 N N . LEU A 1 132 ? 14.769 22.232 -4.569 1.00 22.12 132 LEU A N 1
ATOM 777 C CA . LEU A 1 132 ? 15.513 21.441 -3.604 1.00 21.23 132 LEU A CA 1
ATOM 778 C C . LEU A 1 132 ? 16.692 22.176 -3.005 1.00 21.66 132 LEU A C 1
ATOM 779 O O . LEU A 1 132 ? 17.122 23.209 -3.511 1.00 21.74 132 LEU A O 1
ATOM 784 N N . ASP A 1 133 ? 17.211 21.631 -1.912 1.00 22.28 133 ASP A N 1
ATOM 785 C CA . ASP A 1 133 ? 18.395 22.202 -1.280 1.00 23.15 133 ASP A CA 1
ATOM 786 C C . ASP A 1 133 ? 19.505 22.015 -2.307 1.00 22.82 133 ASP A C 1
ATOM 787 O O . ASP A 1 133 ? 19.567 20.976 -2.977 1.00 21.97 133 ASP A O 1
ATOM 792 N N . TYR A 1 134 ? 20.369 23.012 -2.444 1.00 22.80 134 TYR A N 1
ATOM 793 C CA . TYR A 1 134 ? 21.470 22.895 -3.383 1.00 22.89 134 TYR A CA 1
ATOM 794 C C . TYR A 1 134 ? 22.657 22.233 -2.675 1.00 22.28 134 TYR A C 1
ATOM 795 O O . TYR A 1 134 ? 23.008 22.599 -1.548 1.00 21.22 134 TYR A O 1
ATOM 804 N N . VAL A 1 135 ? 23.238 21.230 -3.329 1.00 21.42 135 VAL A N 1
ATOM 805 C CA . VAL A 1 135 ? 24.395 20.511 -2.796 1.00 20.96 135 VAL A CA 1
ATOM 806 C C . VAL A 1 135 ? 25.462 20.658 -3.884 1.00 21.11 135 VAL A C 1
ATOM 807 O O . VAL A 1 135 ? 25.237 20.298 -5.034 1.00 20.82 135 VAL A O 1
ATOM 811 N N . PRO A 1 136 ? 26.651 21.161 -3.515 1.00 21.90 136 PRO A N 1
ATOM 812 C CA . PRO A 1 136 ? 27.762 21.397 -4.447 1.00 21.92 136 PRO A CA 1
ATOM 813 C C . PRO A 1 136 ? 28.454 20.299 -5.248 1.00 22.49 136 PRO A C 1
ATOM 814 O O . PRO A 1 136 ? 28.887 20.560 -6.372 1.00 22.96 136 PRO A O 1
ATOM 818 N N . GLU A 1 137 ? 28.565 19.090 -4.709 1.00 21.94 137 GLU A N 1
ATOM 819 C CA . GLU A 1 137 ? 29.265 18.023 -5.425 1.00 22.34 137 GLU A CA 1
ATOM 820 C C . GLU A 1 137 ? 28.487 16.715 -5.515 1.00 21.88 137 GLU A C 1
ATOM 821 O O . GLU A 1 137 ? 27.365 16.618 -5.047 1.00 21.12 137 GLU A O 1
ATOM 827 N N . THR A 1 138 ? 29.110 15.716 -6.133 1.00 21.29 138 THR A N 1
ATOM 828 C CA . THR A 1 138 ? 28.529 14.384 -6.258 1.00 21.06 138 THR A CA 1
ATOM 829 C C . THR A 1 138 ? 29.664 13.400 -6.035 1.00 20.80 138 THR A C 1
ATOM 830 O O . THR A 1 138 ? 30.840 13.742 -6.217 1.00 20.20 138 THR A O 1
ATOM 834 N N . VAL A 1 139 ? 29.320 12.185 -5.633 1.00 20.06 139 VAL A N 1
ATOM 835 C CA . VAL A 1 139 ? 30.330 11.154 -5.402 1.00 20.98 139 VAL A CA 1
ATOM 836 C C . VAL A 1 139 ? 31.026 10.877 -6.734 1.00 21.61 139 VAL A C 1
ATOM 837 O O . VAL A 1 139 ? 32.207 10.524 -6.777 1.00 21.73 139 VAL A O 1
ATOM 841 N N . TYR A 1 140 ? 30.284 11.046 -7.820 1.00 21.82 140 TYR A N 1
ATOM 842 C CA . TYR A 1 140 ? 30.834 10.821 -9.148 1.00 23.36 140 TYR A CA 1
ATOM 843 C C . TYR A 1 140 ? 32.026 11.748 -9.420 1.00 23.94 140 TYR A C 1
ATOM 844 O O . TYR A 1 140 ? 33.112 11.291 -9.784 1.00 23.20 140 TYR A O 1
ATOM 853 N N . ARG A 1 141 ? 31.818 13.049 -9.243 1.00 23.69 141 ARG A N 1
ATOM 854 C CA . ARG A 1 141 ? 32.872 14.028 -9.497 1.00 25.22 141 ARG A CA 1
ATOM 855 C C . ARG A 1 141 ? 34.063 13.855 -8.564 1.00 24.60 141 ARG A C 1
ATOM 856 O O . ARG A 1 141 ? 35.212 13.881 -9.001 1.00 24.36 141 ARG A O 1
ATOM 864 N N . VAL A 1 142 ? 33.795 13.677 -7.278 1.00 24.15 142 VAL A N 1
ATOM 865 C CA . VAL A 1 142 ? 34.873 13.502 -6.314 1.00 24.53 142 VAL A CA 1
ATOM 866 C C . VAL A 1 142 ? 35.700 12.257 -6.638 1.00 25.52 142 VAL A C 1
ATOM 867 O O . VAL A 1 142 ? 36.928 12.306 -6.613 1.00 25.40 142 VAL A O 1
ATOM 871 N N . ALA A 1 143 ? 35.032 11.148 -6.947 1.00 25.74 143 ALA A N 1
ATOM 872 C CA . ALA A 1 143 ? 35.738 9.909 -7.285 1.00 26.55 143 ALA A CA 1
ATOM 873 C C . ALA A 1 143 ? 36.557 10.084 -8.568 1.00 27.56 143 ALA A C 1
ATOM 874 O O . ALA A 1 143 ? 37.637 9.502 -8.715 1.00 27.86 143 ALA A O 1
ATOM 876 N N . ARG A 1 144 ? 36.039 10.883 -9.496 1.00 28.39 144 ARG A N 1
ATOM 877 C CA . ARG A 1 144 ? 36.728 11.123 -10.757 1.00 30.27 144 ARG A CA 1
ATOM 878 C C . ARG A 1 144 ? 38.019 11.902 -10.528 1.00 31.03 144 ARG A C 1
ATOM 879 O O . ARG A 1 144 ? 39.014 11.695 -11.226 1.00 30.59 144 ARG A O 1
ATOM 887 N N . HIS A 1 145 ? 38.002 12.800 -9.549 1.00 32.00 145 HIS A N 1
ATOM 888 C CA . HIS A 1 145 ? 39.185 13.588 -9.236 1.00 32.93 145 HIS A CA 1
ATOM 889 C C . HIS A 1 145 ? 40.309 12.658 -8.783 1.00 32.84 145 HIS A C 1
ATOM 890 O O . HIS A 1 145 ? 41.435 12.741 -9.281 1.00 32.94 145 HIS A O 1
ATOM 897 N N . TYR A 1 146 ? 40.005 11.777 -7.835 1.00 31.94 146 TYR A N 1
ATOM 898 C CA . TYR A 1 146 ? 41.000 10.848 -7.328 1.00 32.69 146 TYR A CA 1
ATOM 899 C C . TYR A 1 146 ? 41.427 9.869 -8.415 1.00 34.32 146 TYR A C 1
ATOM 900 O O . TYR A 1 146 ? 42.587 9.469 -8.484 1.00 34.37 146 TYR A O 1
ATOM 909 N N . SER A 1 147 ? 40.485 9.485 -9.265 1.00 35.57 147 SER A N 1
ATOM 910 C CA . SER A 1 147 ? 40.786 8.565 -10.349 1.00 38.08 147 SER A CA 1
ATOM 911 C C . SER A 1 147 ? 41.823 9.192 -11.269 1.00 38.83 147 SER A C 1
ATOM 912 O O . SER A 1 147 ? 42.846 8.585 -11.581 1.00 39.16 147 SER A O 1
ATOM 915 N N . ARG A 1 148 ? 41.550 10.420 -11.691 1.00 40.37 148 ARG A N 1
ATOM 916 C CA . ARG A 1 148 ? 42.440 11.147 -12.583 1.00 42.13 148 ARG A CA 1
ATOM 917 C C . ARG A 1 148 ? 43.810 11.393 -11.951 1.00 42.81 148 ARG A C 1
ATOM 918 O O . ARG A 1 148 ? 44.840 11.248 -12.612 1.00 43.23 148 ARG A O 1
ATOM 926 N N . ALA A 1 149 ? 43.822 11.763 -10.674 1.00 43.05 149 ALA A N 1
ATOM 927 C CA . ALA A 1 149 ? 45.070 12.022 -9.968 1.00 43.22 149 ALA A CA 1
ATOM 928 C C . ALA A 1 149 ? 45.754 10.711 -9.610 1.00 43.67 149 ALA A C 1
ATOM 929 O O . ALA A 1 149 ? 46.723 10.699 -8.850 1.00 44.06 149 ALA A O 1
ATOM 931 N N . LYS A 1 150 ? 45.251 9.609 -10.160 1.00 43.86 150 LYS A N 1
ATOM 932 C CA . LYS A 1 150 ? 45.815 8.293 -9.876 1.00 44.36 150 LYS A CA 1
ATOM 933 C C . LYS A 1 150 ? 45.988 8.144 -8.364 1.00 43.96 150 LYS A C 1
ATOM 934 O O . LYS A 1 150 ? 47.002 7.644 -7.879 1.00 43.96 150 LYS A O 1
ATOM 940 N N . GLN A 1 151 ? 44.979 8.597 -7.629 1.00 43.19 151 GLN A N 1
ATOM 941 C CA . GLN A 1 151 ? 44.973 8.548 -6.174 1.00 42.93 151 GLN A CA 1
ATOM 942 C C . GLN A 1 151 ? 43.761 7.753 -5.709 1.00 41.91 151 GLN A C 1
ATOM 943 O O . GLN A 1 151 ? 42.768 7.639 -6.429 1.00 42.17 151 GLN A O 1
ATOM 949 N N . THR A 1 152 ? 43.846 7.207 -4.504 1.00 40.53 152 THR A N 1
ATOM 950 C CA . THR A 1 152 ? 42.744 6.445 -3.927 1.00 39.29 152 THR A CA 1
ATOM 951 C C . THR A 1 152 ? 41.960 7.365 -2.996 1.00 36.78 152 THR A C 1
ATOM 952 O O . THR A 1 152 ? 42.554 8.156 -2.261 1.00 36.56 152 THR A O 1
ATOM 956 N N . LEU A 1 153 ? 40.634 7.282 -3.025 1.00 33.62 153 LEU A N 1
ATOM 957 C CA . LEU A 1 153 ? 39.844 8.107 -2.125 1.00 30.70 153 LEU A CA 1
ATOM 958 C C . LEU A 1 153 ? 40.100 7.542 -0.725 1.00 28.98 153 LEU A C 1
ATOM 959 O O . LEU A 1 153 ? 39.935 6.337 -0.496 1.00 28.07 153 LEU A O 1
ATOM 964 N N . PRO A 1 154 ? 40.552 8.394 0.218 1.00 27.59 154 PRO A N 1
ATOM 965 C CA . PRO A 1 154 ? 40.819 7.926 1.582 1.00 26.73 154 PRO A CA 1
ATOM 966 C C . PRO A 1 154 ? 39.640 7.122 2.132 1.00 26.57 154 PRO A C 1
ATOM 967 O O . PRO A 1 154 ? 38.481 7.524 1.995 1.00 25.64 154 PRO A O 1
ATOM 971 N N . VAL A 1 155 ? 39.946 5.989 2.756 1.00 25.82 155 VAL A N 1
ATOM 972 C CA . VAL A 1 155 ? 38.923 5.109 3.297 1.00 25.68 155 VAL A CA 1
ATOM 973 C C . VAL A 1 155 ? 37.970 5.771 4.288 1.00 24.69 155 VAL A C 1
ATOM 974 O O . VAL A 1 155 ? 36.827 5.340 4.427 1.00 24.60 155 VAL A O 1
ATOM 978 N N . ILE A 1 156 ? 38.423 6.811 4.979 1.00 23.35 156 ILE A N 1
ATOM 979 C CA . ILE A 1 156 ? 37.550 7.469 5.937 1.00 22.39 156 ILE A CA 1
ATOM 980 C C . ILE A 1 156 ? 36.329 8.019 5.186 1.00 21.81 156 ILE A C 1
ATOM 981 O O . ILE A 1 156 ? 35.209 7.968 5.694 1.00 21.64 156 ILE A O 1
ATOM 986 N N . TYR A 1 157 ? 36.550 8.523 3.972 1.00 21.66 157 TYR A N 1
ATOM 987 C CA . TYR A 1 157 ? 35.467 9.064 3.150 1.00 21.13 157 TYR A CA 1
ATOM 988 C C . TYR A 1 157 ? 34.610 7.935 2.592 1.00 21.08 157 TYR A C 1
ATOM 989 O O . TYR A 1 157 ? 33.397 8.071 2.485 1.00 21.08 157 TYR A O 1
ATOM 998 N N . VAL A 1 158 ? 35.239 6.828 2.216 1.00 20.40 158 VAL A N 1
ATOM 999 C CA . VAL A 1 158 ? 34.488 5.691 1.695 1.00 20.07 158 VAL A CA 1
ATOM 1000 C C . VAL A 1 158 ? 33.520 5.219 2.798 1.00 19.96 158 VAL A C 1
ATOM 1001 O O . VAL A 1 158 ? 32.373 4.850 2.524 1.00 18.77 158 VAL A O 1
ATOM 1005 N N . LYS A 1 159 ? 33.991 5.238 4.045 1.00 18.59 159 LYS A N 1
ATOM 1006 C CA . LYS A 1 159 ? 33.162 4.830 5.180 1.00 18.87 159 LYS A CA 1
ATOM 1007 C C . LYS A 1 159 ? 32.020 5.822 5.362 1.00 18.53 159 LYS A C 1
ATOM 1008 O O . LYS A 1 159 ? 30.857 5.436 5.456 1.00 18.33 159 LYS A O 1
ATOM 1014 N N . LEU A 1 160 ? 32.357 7.104 5.407 1.00 17.89 160 LEU A N 1
ATOM 1015 C CA . LEU A 1 160 ? 31.355 8.143 5.597 1.00 18.57 160 LEU A CA 1
ATOM 1016 C C . LEU A 1 160 ? 30.274 8.166 4.520 1.00 18.90 160 LEU A C 1
ATOM 1017 O O . LEU A 1 160 ? 29.081 8.229 4.826 1.00 19.19 160 LEU A O 1
ATOM 1022 N N . TYR A 1 161 ? 30.691 8.118 3.259 1.00 18.53 161 TYR A N 1
ATOM 1023 C CA . TYR A 1 161 ? 29.741 8.172 2.154 1.00 19.08 161 TYR A CA 1
ATOM 1024 C C . TYR A 1 161 ? 28.846 6.949 2.075 1.00 18.45 161 TYR A C 1
ATOM 1025 O O . TYR A 1 161 ? 27.629 7.077 1.935 1.00 18.20 161 TYR A O 1
ATOM 1034 N N . MET A 1 162 ? 29.443 5.767 2.165 1.00 17.42 162 MET A N 1
ATOM 1035 C CA . MET A 1 162 ? 28.673 4.529 2.096 1.00 17.69 162 MET A CA 1
ATOM 1036 C C . MET A 1 162 ? 27.711 4.365 3.284 1.00 17.21 162 MET A C 1
ATOM 1037 O O . MET A 1 162 ? 26.590 3.903 3.108 1.00 17.09 162 MET A O 1
ATOM 1042 N N . TYR A 1 163 ? 28.142 4.752 4.484 1.00 16.40 163 TYR A N 1
ATOM 1043 C CA . TYR A 1 163 ? 27.298 4.656 5.676 1.00 16.00 163 TYR A CA 1
ATOM 1044 C C . TYR A 1 163 ? 26.051 5.516 5.509 1.00 16.21 163 TYR A C 1
ATOM 1045 O O . TYR A 1 163 ? 24.928 5.091 5.814 1.00 16.01 163 TYR A O 1
ATOM 1054 N N . GLN A 1 164 ? 26.258 6.741 5.038 1.00 15.69 164 GLN A N 1
ATOM 1055 C CA . GLN A 1 164 ? 25.155 7.664 4.833 1.00 15.63 164 GLN A CA 1
ATOM 1056 C C . GLN A 1 164 ? 24.230 7.170 3.720 1.00 16.14 164 GLN A C 1
ATOM 1057 O O . GLN A 1 164 ? 23.009 7.326 3.814 1.00 15.63 164 GLN A O 1
ATOM 1063 N N . LEU A 1 165 ? 24.798 6.556 2.679 1.00 14.93 165 LEU A N 1
ATOM 1064 C CA . LEU A 1 165 ? 23.976 6.013 1.599 1.00 14.80 165 LEU A CA 1
ATOM 1065 C C . LEU A 1 165 ? 23.086 4.897 2.171 1.00 15.71 165 LEU A C 1
ATOM 1066 O O . LEU A 1 165 ? 21.887 4.842 1.894 1.00 15.65 165 LEU A O 1
ATOM 1071 N N . PHE A 1 166 ? 23.669 4.014 2.978 1.00 15.23 166 PHE A N 1
ATOM 1072 C CA . PHE A 1 166 ? 22.887 2.929 3.550 1.00 15.73 166 PHE A CA 1
ATOM 1073 C C . PHE A 1 166 ? 21.783 3.448 4.475 1.00 16.26 166 PHE A C 1
ATOM 1074 O O . PHE A 1 166 ? 20.694 2.875 4.527 1.00 16.41 166 PHE A O 1
ATOM 1082 N N . ARG A 1 167 ? 22.042 4.543 5.190 1.00 16.25 167 ARG A N 1
ATOM 1083 C CA . ARG A 1 167 ? 21.023 5.123 6.065 1.00 15.49 167 ARG A CA 1
ATOM 1084 C C . ARG A 1 167 ? 19.863 5.618 5.211 1.00 16.08 167 ARG A C 1
ATOM 1085 O O . ARG A 1 167 ? 18.701 5.395 5.551 1.00 16.88 167 ARG A O 1
ATOM 1093 N N . SER A 1 168 ? 20.164 6.293 4.099 1.00 15.10 168 SER A N 1
ATOM 1094 C CA . SER A 1 168 ? 19.100 6.791 3.232 1.00 15.10 168 SER A CA 1
ATOM 1095 C C . SER A 1 168 ? 18.268 5.637 2.653 1.00 14.97 168 SER A C 1
ATOM 1096 O O . SER A 1 168 ? 17.046 5.765 2.520 1.00 15.45 168 SER A O 1
ATOM 1099 N N . LEU A 1 169 ? 18.922 4.519 2.322 1.00 14.72 169 LEU A N 1
ATOM 1100 C CA . LEU A 1 169 ? 18.229 3.346 1.778 1.00 14.87 169 LEU A CA 1
ATOM 1101 C C . LEU A 1 169 ? 17.383 2.665 2.868 1.00 16.00 169 LEU A C 1
ATOM 1102 O O . LEU A 1 169 ? 16.260 2.226 2.602 1.00 16.34 169 LEU A O 1
ATOM 1107 N N . ALA A 1 170 ? 17.925 2.563 4.082 1.00 16.54 170 ALA A N 1
ATOM 1108 C CA . ALA A 1 170 ? 17.172 1.977 5.193 1.00 16.68 170 ALA A CA 1
ATOM 1109 C C . ALA A 1 170 ? 15.882 2.789 5.350 1.00 17.35 170 ALA A C 1
ATOM 1110 O O . ALA A 1 170 ? 14.789 2.238 5.498 1.00 17.37 170 ALA A O 1
ATOM 1112 N N . TYR A 1 171 ? 16.011 4.107 5.296 1.00 16.49 171 TYR A N 1
ATOM 1113 C CA . TYR A 1 171 ? 14.859 4.969 5.441 1.00 17.72 171 TYR A CA 1
ATOM 1114 C C . TYR A 1 171 ? 13.813 4.783 4.320 1.00 18.25 171 TYR A C 1
ATOM 1115 O O . TYR A 1 171 ? 12.643 4.536 4.605 1.00 18.87 171 TYR A O 1
ATOM 1124 N N . ILE A 1 172 ? 14.204 4.890 3.052 1.00 16.85 172 ILE A N 1
ATOM 1125 C CA . ILE A 1 172 ? 13.190 4.728 2.010 1.00 17.09 172 ILE A CA 1
ATOM 1126 C C . ILE A 1 172 ? 12.623 3.314 1.931 1.00 16.51 172 ILE A C 1
ATOM 1127 O O . ILE A 1 172 ? 11.437 3.144 1.666 1.00 16.94 172 ILE A O 1
ATOM 1132 N N . HIS A 1 173 ? 13.451 2.305 2.175 1.00 17.07 173 HIS A N 1
ATOM 1133 C CA . HIS A 1 173 ? 12.987 0.922 2.108 1.00 18.02 173 HIS A CA 1
ATOM 1134 C C . HIS A 1 173 ? 11.953 0.606 3.189 1.00 19.53 173 HIS A C 1
ATOM 1135 O O . HIS A 1 173 ? 11.100 -0.275 3.001 1.00 19.96 173 HIS A O 1
ATOM 1142 N N . SER A 1 174 ? 12.023 1.318 4.312 1.00 19.07 174 SER A N 1
ATOM 1143 C CA . SER A 1 174 ? 11.084 1.084 5.402 1.00 20.01 174 SER A CA 1
ATOM 1144 C C . SER A 1 174 ? 9.676 1.506 4.987 1.00 21.95 174 SER A C 1
ATOM 1145 O O . SER A 1 174 ? 8.695 1.131 5.630 1.00 23.74 174 SER A O 1
ATOM 1148 N N . PHE A 1 175 ? 9.573 2.298 3.922 1.00 22.58 175 PHE A N 1
ATOM 1149 C CA . PHE A 1 175 ? 8.269 2.719 3.408 1.00 23.49 175 PHE A CA 1
ATOM 1150 C C . PHE A 1 175 ? 7.948 1.872 2.179 1.00 23.21 175 PHE A C 1
ATOM 1151 O O . PHE A 1 175 ? 6.979 2.141 1.477 1.00 23.94 175 PHE A O 1
ATOM 1159 N N . GLY A 1 176 ? 8.772 0.858 1.920 1.00 22.98 176 GLY A N 1
ATOM 1160 C CA . GLY A 1 176 ? 8.566 0.001 0.764 1.00 22.64 176 GLY A CA 1
ATOM 1161 C C . GLY A 1 176 ? 8.995 0.655 -0.543 1.00 22.97 176 GLY A C 1
ATOM 1162 O O . GLY A 1 176 ? 8.752 0.112 -1.624 1.00 23.29 176 GLY A O 1
ATOM 1163 N N . ILE A 1 177 ? 9.643 1.820 -0.450 1.00 21.88 177 ILE A N 1
ATOM 1164 C CA . ILE A 1 177 ? 10.092 2.552 -1.638 1.00 20.29 177 ILE A CA 1
ATOM 1165 C C . ILE A 1 177 ? 11.506 2.148 -2.052 1.00 20.12 177 ILE A C 1
ATOM 1166 O O . ILE A 1 177 ? 12.435 2.147 -1.237 1.00 19.01 177 ILE A O 1
ATOM 1171 N N . CYS A 1 178 ? 11.646 1.803 -3.328 1.00 19.64 178 CYS A N 1
ATOM 1172 C CA . CYS A 1 178 ? 12.929 1.405 -3.912 1.00 19.22 178 CYS A CA 1
ATOM 1173 C C . CYS A 1 178 ? 13.357 2.555 -4.830 1.00 18.68 178 CYS A C 1
ATOM 1174 O O . CYS A 1 178 ? 12.552 3.065 -5.601 1.00 18.08 178 CYS A O 1
ATOM 1177 N N . HIS A 1 179 ? 14.624 2.959 -4.743 1.00 17.54 179 HIS A N 1
ATOM 1178 C CA . HIS A 1 179 ? 15.132 4.059 -5.555 1.00 16.53 179 HIS A CA 1
ATOM 1179 C C . HIS A 1 179 ? 15.257 3.656 -7.029 1.00 16.17 179 HIS A C 1
ATOM 1180 O O . HIS A 1 179 ? 14.853 4.407 -7.911 1.00 15.54 179 HIS A O 1
ATOM 1187 N N . ARG A 1 180 ? 15.826 2.474 -7.271 1.00 16.06 180 ARG A N 1
ATOM 1188 C CA . ARG A 1 180 ? 15.990 1.909 -8.614 1.00 16.96 180 ARG A CA 1
ATOM 1189 C C . ARG A 1 180 ? 17.013 2.578 -9.543 1.00 17.37 180 ARG A C 1
ATOM 1190 O O . ARG A 1 180 ? 17.134 2.176 -10.706 1.00 18.13 180 ARG A O 1
ATOM 1198 N N . ASP A 1 181 ? 17.745 3.580 -9.046 1.00 17.23 181 ASP A N 1
ATOM 1199 C CA . ASP A 1 181 ? 18.783 4.240 -9.852 1.00 17.37 181 ASP A CA 1
ATOM 1200 C C . ASP A 1 181 ? 19.949 4.701 -8.976 1.00 16.56 181 ASP A C 1
ATOM 1201 O O . ASP A 1 181 ? 20.403 5.848 -9.076 1.00 16.89 181 ASP A O 1
ATOM 1206 N N . ILE A 1 182 ? 20.425 3.810 -8.110 1.00 16.14 182 ILE A N 1
ATOM 1207 C CA . ILE A 1 182 ? 21.543 4.138 -7.232 1.00 15.87 182 ILE A CA 1
ATOM 1208 C C . ILE A 1 182 ? 22.832 4.120 -8.058 1.00 16.14 182 ILE A C 1
ATOM 1209 O O . ILE A 1 182 ? 23.188 3.100 -8.662 1.00 15.99 182 ILE A O 1
ATOM 1214 N N . LYS A 1 183 ? 23.518 5.260 -8.084 1.00 16.34 183 LYS A N 1
ATOM 1215 C CA . LYS A 1 183 ? 24.763 5.411 -8.836 1.00 16.91 183 LYS A CA 1
ATOM 1216 C C . LYS A 1 183 ? 25.483 6.664 -8.328 1.00 17.49 183 LYS A C 1
ATOM 1217 O O . LYS A 1 183 ? 24.857 7.554 -7.744 1.00 16.90 183 LYS A O 1
ATOM 1223 N N . PRO A 1 184 ? 26.801 6.768 -8.572 1.00 18.65 184 PRO A N 1
ATOM 1224 C CA . PRO A 1 184 ? 27.573 7.930 -8.106 1.00 18.72 184 PRO A CA 1
ATOM 1225 C C . PRO A 1 184 ? 27.009 9.304 -8.415 1.00 18.58 184 PRO A C 1
ATOM 1226 O O . PRO A 1 184 ? 27.101 10.206 -7.585 1.00 18.74 184 PRO A O 1
ATOM 1230 N N . GLN A 1 185 ? 26.427 9.465 -9.596 1.00 19.00 185 GLN A N 1
ATOM 1231 C CA . GLN A 1 185 ? 25.866 10.748 -9.998 1.00 20.70 185 GLN A CA 1
ATOM 1232 C C . GLN A 1 185 ? 24.618 11.143 -9.213 1.00 19.85 185 GLN A C 1
ATOM 1233 O O . GLN A 1 185 ? 24.219 12.310 -9.215 1.00 19.57 185 GLN A O 1
ATOM 1239 N N . ASN A 1 186 ? 23.998 10.174 -8.548 1.00 18.81 186 ASN A N 1
ATOM 1240 C CA . ASN A 1 186 ? 22.803 10.466 -7.765 1.00 18.38 186 ASN A CA 1
ATOM 1241 C C . ASN A 1 186 ? 23.103 10.572 -6.278 1.00 18.18 186 ASN A C 1
ATOM 1242 O O . ASN A 1 186 ? 22.191 10.561 -5.449 1.00 17.88 186 ASN A O 1
ATOM 1247 N N . LEU A 1 187 ? 24.384 10.688 -5.944 1.00 17.16 187 LEU A N 1
ATOM 1248 C CA . LEU A 1 187 ? 24.810 10.819 -4.556 1.00 17.18 187 LEU A CA 1
ATOM 1249 C C . LEU A 1 187 ? 25.466 12.186 -4.393 1.00 17.84 187 LEU A C 1
ATOM 1250 O O . LEU A 1 187 ? 26.655 12.356 -4.704 1.00 17.58 187 LEU A O 1
ATOM 1255 N N . LEU A 1 188 ? 24.686 13.161 -3.931 1.00 17.62 188 LEU A N 1
ATOM 1256 C CA . LEU A 1 188 ? 25.195 14.520 -3.745 1.00 17.83 188 LEU A CA 1
ATOM 1257 C C . LEU A 1 188 ? 26.084 14.599 -2.504 1.00 18.43 188 LEU A C 1
ATOM 1258 O O . LEU A 1 188 ? 25.862 13.886 -1.524 1.00 17.26 188 LEU A O 1
ATOM 1263 N N . LEU A 1 189 ? 27.087 15.471 -2.559 1.00 18.94 189 LEU A N 1
ATOM 1264 C CA . LEU A 1 189 ? 28.036 15.631 -1.463 1.00 21.11 189 LEU A CA 1
ATOM 1265 C C . LEU A 1 189 ? 28.392 17.073 -1.161 1.00 22.19 189 LEU A C 1
ATOM 1266 O O . LEU A 1 189 ? 28.506 17.896 -2.068 1.00 21.41 189 LEU A O 1
ATOM 1271 N N . ASP A 1 190 ? 28.575 17.363 0.121 1.00 24.06 190 ASP A N 1
ATOM 1272 C CA . ASP A 1 190 ? 29.046 18.673 0.540 1.00 26.82 190 ASP A CA 1
ATOM 1273 C C . ASP A 1 190 ? 30.417 18.299 1.106 1.00 27.64 190 ASP A C 1
ATOM 1274 O O . ASP A 1 190 ? 30.517 17.841 2.241 1.00 27.08 190 ASP A O 1
ATOM 1279 N N . PRO A 1 191 ? 31.487 18.474 0.309 1.00 29.12 191 PRO A N 1
ATOM 1280 C CA . PRO A 1 191 ? 32.870 18.153 0.696 1.00 29.84 191 PRO A CA 1
ATOM 1281 C C . PRO A 1 191 ? 33.369 18.672 2.039 1.00 29.82 191 PRO A C 1
ATOM 1282 O O . PRO A 1 191 ? 34.106 17.974 2.737 1.00 30.70 191 PRO A O 1
ATOM 1286 N N . ASP A 1 192 ? 32.979 19.887 2.402 1.00 29.62 192 ASP A N 1
ATOM 1287 C CA . ASP A 1 192 ? 33.431 20.464 3.658 1.00 29.78 192 ASP A CA 1
ATOM 1288 C C . ASP A 1 192 ? 32.856 19.787 4.897 1.00 28.64 192 ASP A C 1
ATOM 1289 O O . ASP A 1 192 ? 33.561 19.612 5.896 1.00 28.92 192 ASP A O 1
ATOM 1294 N N . THR A 1 193 ? 31.586 19.398 4.838 1.00 26.28 193 THR A N 1
ATOM 1295 C CA . THR A 1 193 ? 30.940 18.741 5.977 1.00 24.30 193 THR A CA 1
ATOM 1296 C C . THR A 1 193 ? 30.929 17.214 5.858 1.00 23.06 193 THR A C 1
ATOM 1297 O O . THR A 1 193 ? 30.677 16.505 6.834 1.00 22.25 193 THR A O 1
ATOM 1301 N N . ALA A 1 194 ? 31.207 16.721 4.657 1.00 21.83 194 ALA A N 1
ATOM 1302 C CA . ALA A 1 194 ? 31.220 15.289 4.380 1.00 21.37 194 ALA A CA 1
ATOM 1303 C C . ALA A 1 194 ? 29.804 14.694 4.410 1.00 20.98 194 ALA A C 1
ATOM 1304 O O . ALA A 1 194 ? 29.622 13.484 4.560 1.00 21.21 194 ALA A O 1
ATOM 1306 N N . VAL A 1 195 ? 28.802 15.550 4.248 1.00 20.61 195 VAL A N 1
ATOM 1307 C CA . VAL A 1 195 ? 27.421 15.096 4.233 1.00 19.54 195 VAL A CA 1
ATOM 1308 C C . VAL A 1 195 ? 27.048 14.606 2.837 1.00 19.26 195 VAL A C 1
ATOM 1309 O O . VAL A 1 195 ? 27.361 15.253 1.834 1.00 18.91 195 VAL A O 1
ATOM 1313 N N . LEU A 1 196 ? 26.401 13.444 2.785 1.00 18.17 196 LEU A N 1
ATOM 1314 C CA . LEU A 1 196 ? 25.948 12.860 1.525 1.00 17.36 196 LEU A CA 1
ATOM 1315 C C . LEU A 1 196 ? 24.420 12.923 1.528 1.00 17.10 196 LEU A C 1
ATOM 1316 O O . LEU A 1 196 ? 23.780 12.689 2.564 1.00 16.50 196 LEU A O 1
ATOM 1321 N N . LYS A 1 197 ? 23.845 13.255 0.379 1.00 16.59 197 LYS A N 1
ATOM 1322 C CA . LYS A 1 197 ? 22.397 13.326 0.231 1.00 16.75 197 LYS A CA 1
ATOM 1323 C C . LYS A 1 197 ? 21.974 12.636 -1.054 1.00 16.20 197 LYS A C 1
ATOM 1324 O O . LYS A 1 197 ? 22.411 13.002 -2.147 1.00 15.79 197 LYS A O 1
ATOM 1330 N N . LEU A 1 198 ? 21.130 11.623 -0.909 1.00 15.31 198 LEU A N 1
ATOM 1331 C CA . LEU A 1 198 ? 20.608 10.871 -2.042 1.00 15.04 198 LEU A CA 1
ATOM 1332 C C . LEU A 1 198 ? 19.635 11.758 -2.823 1.00 14.91 198 LEU A C 1
ATOM 1333 O O . LEU A 1 198 ? 18.832 12.480 -2.228 1.00 14.30 198 LEU A O 1
ATOM 1338 N N . CYS A 1 199 ? 19.715 11.720 -4.147 1.00 14.78 199 CYS A N 1
ATOM 1339 C CA . CYS A 1 199 ? 18.831 12.528 -4.973 1.00 17.27 199 CYS A CA 1
ATOM 1340 C C . CYS A 1 199 ? 18.285 11.753 -6.164 1.00 17.25 199 CYS A C 1
ATOM 1341 O O . CYS A 1 199 ? 18.566 10.566 -6.332 1.00 18.09 199 CYS A O 1
ATOM 1344 N N . ASP A 1 200 ? 17.488 12.445 -6.971 1.00 18.32 200 ASP A N 1
ATOM 1345 C CA . ASP A 1 200 ? 16.865 11.892 -8.169 1.00 18.75 200 ASP A CA 1
ATOM 1346 C C . ASP A 1 200 ? 15.924 10.736 -7.897 1.00 18.92 200 ASP A C 1
ATOM 1347 O O . ASP A 1 200 ? 16.297 9.565 -8.029 1.00 19.47 200 ASP A O 1
ATOM 1352 N N . PHE A 1 201 ? 14.691 11.063 -7.536 1.00 19.27 201 PHE A N 1
ATOM 1353 C CA . PHE A 1 201 ? 13.708 10.027 -7.267 1.00 19.43 201 PHE A CA 1
ATOM 1354 C C . PHE A 1 201 ? 12.814 9.787 -8.483 1.00 19.74 201 PHE A C 1
ATOM 1355 O O . PHE A 1 201 ? 11.692 9.290 -8.361 1.00 19.89 201 PHE A O 1
ATOM 1363 N N . GLY A 1 202 ? 13.353 10.111 -9.655 1.00 19.05 202 GLY A N 1
ATOM 1364 C CA . GLY A 1 202 ? 12.622 9.942 -10.900 1.00 19.94 202 GLY A CA 1
ATOM 1365 C C . GLY A 1 202 ? 12.367 8.504 -11.323 1.00 20.34 202 GLY A C 1
ATOM 1366 O O . GLY A 1 202 ? 11.568 8.261 -12.221 1.00 21.95 202 GLY A O 1
ATOM 1367 N N . SER A 1 203 ? 13.037 7.546 -10.698 1.00 19.56 203 SER A N 1
ATOM 1368 C CA . SER A 1 203 ? 12.837 6.142 -11.046 1.00 19.88 203 SER A CA 1
ATOM 1369 C C . SER A 1 203 ? 12.257 5.397 -9.861 1.00 19.50 203 SER A C 1
ATOM 1370 O O . SER A 1 203 ? 11.930 4.220 -9.966 1.00 19.59 203 SER A O 1
ATOM 1373 N N . ALA A 1 204 ? 12.141 6.094 -8.733 1.00 19.37 204 ALA A N 1
ATOM 1374 C CA . ALA A 1 204 ? 11.648 5.505 -7.496 1.00 19.97 204 ALA A CA 1
ATOM 1375 C C . ALA A 1 204 ? 10.208 5.000 -7.570 1.00 20.54 204 ALA A C 1
ATOM 1376 O O . ALA A 1 204 ? 9.368 5.559 -8.269 1.00 20.42 204 ALA A O 1
ATOM 1378 N N . LYS A 1 205 ? 9.935 3.933 -6.833 1.00 22.86 205 LYS A N 1
ATOM 1379 C CA . LYS A 1 205 ? 8.606 3.337 -6.826 1.00 24.27 205 LYS A CA 1
ATOM 1380 C C . LYS A 1 205 ? 8.391 2.415 -5.637 1.00 25.17 205 LYS A C 1
ATOM 1381 O O . LYS A 1 205 ? 9.299 1.693 -5.207 1.00 23.72 205 LYS A O 1
ATOM 1387 N N . GLN A 1 206 ? 7.183 2.438 -5.096 1.00 26.44 206 GLN A N 1
ATOM 1388 C CA . GLN A 1 206 ? 6.886 1.558 -3.988 1.00 28.38 206 GLN A CA 1
ATOM 1389 C C . GLN A 1 206 ? 6.695 0.168 -4.590 1.00 28.46 206 GLN A C 1
ATOM 1390 O O . GLN A 1 206 ? 5.870 -0.018 -5.491 1.00 28.34 206 GLN A O 1
ATOM 1396 N N . LEU A 1 207 ? 7.470 -0.800 -4.113 1.00 28.61 207 LEU A N 1
ATOM 1397 C CA . LEU A 1 207 ? 7.376 -2.162 -4.621 1.00 30.02 207 LEU A CA 1
ATOM 1398 C C . LEU A 1 207 ? 6.431 -2.974 -3.760 1.00 31.68 207 LEU A C 1
ATOM 1399 O O . LEU A 1 207 ? 6.610 -3.071 -2.546 1.00 32.11 207 LEU A O 1
ATOM 1404 N N . VAL A 1 208 ? 5.424 -3.556 -4.401 1.00 33.22 208 VAL A N 1
ATOM 1405 C CA . VAL A 1 208 ? 4.430 -4.360 -3.704 1.00 35.53 208 VAL A CA 1
ATOM 1406 C C . VAL A 1 208 ? 4.592 -5.822 -4.088 1.00 37.14 208 VAL A C 1
ATOM 1407 O O . VAL A 1 208 ? 4.523 -6.174 -5.266 1.00 37.42 208 VAL A O 1
ATOM 1411 N N . ARG A 1 209 ? 4.821 -6.667 -3.091 1.00 39.36 209 ARG A N 1
ATOM 1412 C CA . ARG A 1 209 ? 4.993 -8.091 -3.329 1.00 41.61 209 ARG A CA 1
ATOM 1413 C C . ARG A 1 209 ? 3.896 -8.592 -4.271 1.00 41.55 209 ARG A C 1
ATOM 1414 O O . ARG A 1 209 ? 2.715 -8.312 -4.066 1.00 41.91 209 ARG A O 1
ATOM 1422 N N . GLY A 1 210 ? 4.288 -9.302 -5.324 1.00 41.32 210 GLY A N 1
ATOM 1423 C CA . GLY A 1 210 ? 3.303 -9.817 -6.261 1.00 40.52 210 GLY A CA 1
ATOM 1424 C C . GLY A 1 210 ? 2.967 -8.922 -7.442 1.00 40.22 210 GLY A C 1
ATOM 1425 O O . GLY A 1 210 ? 2.395 -9.393 -8.421 1.00 40.50 210 GLY A O 1
ATOM 1426 N N . GLU A 1 211 ? 3.296 -7.635 -7.354 1.00 39.50 211 GLU A N 1
ATOM 1427 C CA . GLU A 1 211 ? 3.030 -6.700 -8.450 1.00 38.99 211 GLU A CA 1
ATOM 1428 C C . GLU A 1 211 ? 4.276 -6.607 -9.331 1.00 37.48 211 GLU A C 1
ATOM 1429 O O . GLU A 1 211 ? 5.365 -6.317 -8.840 1.00 37.85 211 GLU A O 1
ATOM 1435 N N . PRO A 1 212 ? 4.130 -6.840 -10.645 1.00 35.99 212 PRO A N 1
ATOM 1436 C CA . PRO A 1 212 ? 5.292 -6.771 -11.541 1.00 34.39 212 PRO A CA 1
ATOM 1437 C C . PRO A 1 212 ? 5.830 -5.359 -11.760 1.00 32.64 212 PRO A C 1
ATOM 1438 O O . PRO A 1 212 ? 5.084 -4.381 -11.718 1.00 32.41 212 PRO A O 1
ATOM 1442 N N . ASN A 1 213 ? 7.133 -5.268 -12.001 1.00 30.54 213 ASN A N 1
ATOM 1443 C CA . ASN A 1 213 ? 7.777 -3.987 -12.246 1.00 28.58 213 ASN A CA 1
ATOM 1444 C C . ASN A 1 213 ? 8.767 -4.100 -13.411 1.00 27.27 213 ASN A C 1
ATOM 1445 O O . ASN A 1 213 ? 9.305 -5.178 -13.662 1.00 27.19 213 ASN A O 1
ATOM 1450 N N . VAL A 1 214 ? 8.995 -2.996 -14.121 1.00 26.23 214 VAL A N 1
ATOM 1451 C CA . VAL A 1 214 ? 9.900 -3.010 -15.270 1.00 26.34 214 VAL A CA 1
ATOM 1452 C C . VAL A 1 214 ? 11.346 -3.303 -14.916 1.00 26.69 214 VAL A C 1
ATOM 1453 O O . VAL A 1 214 ? 11.876 -2.811 -13.918 1.00 26.08 214 VAL A O 1
ATOM 1457 N N . SER A 1 215 ? 11.990 -4.103 -15.757 1.00 26.38 215 SER A N 1
ATOM 1458 C CA . SER A 1 215 ? 13.365 -4.485 -15.514 1.00 26.27 215 SER A CA 1
ATOM 1459 C C . SER A 1 215 ? 14.373 -3.582 -16.219 1.00 25.32 215 SER A C 1
ATOM 1460 O O . SER A 1 215 ? 15.573 -3.825 -16.131 1.00 26.31 215 SER A O 1
ATOM 1463 N N . TYR A 1 216 ? 13.903 -2.539 -16.899 1.00 23.98 216 TYR A N 1
ATOM 1464 C CA . TYR A 1 216 ? 14.836 -1.659 -17.590 1.00 23.65 216 TYR A CA 1
ATOM 1465 C C . TYR A 1 216 ? 15.225 -0.394 -16.843 1.00 23.10 216 TYR A C 1
ATOM 1466 O O . TYR A 1 216 ? 15.728 0.555 -17.450 1.00 22.56 216 TYR A O 1
ATOM 1475 N N . ILE A 1 217 ? 14.990 -0.360 -15.534 1.00 21.38 217 ILE A N 1
ATOM 1476 C CA . ILE A 1 217 ? 15.405 0.802 -14.766 1.00 20.75 217 ILE A CA 1
ATOM 1477 C C . ILE A 1 217 ? 16.845 0.517 -14.327 1.00 20.88 217 ILE A C 1
ATOM 1478 O O . ILE A 1 217 ? 17.373 -0.573 -14.585 1.00 20.46 217 ILE A O 1
ATOM 1483 N N . CYS A 1 218 ? 17.473 1.497 -13.684 1.00 21.34 218 CYS A N 1
ATOM 1484 C CA . CYS A 1 218 ? 18.845 1.387 -13.183 1.00 21.86 218 CYS A CA 1
ATOM 1485 C C . CYS A 1 218 ? 19.926 1.483 -14.259 1.00 23.03 218 CYS A C 1
ATOM 1486 O O . CYS A 1 218 ? 19.852 0.842 -15.310 1.00 22.13 218 CYS A O 1
ATOM 1489 N N . SER A 1 219 ? 20.945 2.287 -13.977 1.00 24.17 219 SER A N 1
ATOM 1490 C CA . SER A 1 219 ? 22.031 2.502 -14.928 1.00 25.31 219 SER A CA 1
ATOM 1491 C C . SER A 1 219 ? 23.022 1.363 -15.039 1.00 25.86 219 SER A C 1
ATOM 1492 O O . SER A 1 219 ? 23.304 0.662 -14.068 1.00 24.07 219 SER A O 1
ATOM 1495 N N . ARG A 1 220 ? 23.552 1.201 -16.246 1.00 27.86 220 ARG A N 1
ATOM 1496 C CA . ARG A 1 220 ? 24.539 0.171 -16.539 1.00 30.34 220 ARG A CA 1
ATOM 1497 C C . ARG A 1 220 ? 25.742 0.314 -15.608 1.00 29.39 220 ARG A C 1
ATOM 1498 O O . ARG A 1 220 ? 26.188 1.426 -15.308 1.00 30.16 220 ARG A O 1
ATOM 1506 N N . TYR A 1 221 ? 26.264 -0.828 -15.183 1.00 28.03 221 TYR A N 1
ATOM 1507 C CA . TYR A 1 221 ? 27.387 -0.943 -14.255 1.00 26.93 221 TYR A CA 1
ATOM 1508 C C . TYR A 1 221 ? 26.830 -1.191 -12.862 1.00 24.44 221 TYR A C 1
ATOM 1509 O O . TYR A 1 221 ? 27.443 -1.915 -12.087 1.00 23.81 221 TYR A O 1
ATOM 1518 N N . TYR A 1 222 ? 25.662 -0.608 -12.561 1.00 22.56 222 TYR A N 1
ATOM 1519 C CA . TYR A 1 222 ? 25.046 -0.732 -11.227 1.00 21.05 222 TYR A CA 1
ATOM 1520 C C . TYR A 1 222 ? 23.802 -1.618 -11.142 1.00 21.29 222 TYR A C 1
ATOM 1521 O O . TYR A 1 222 ? 23.233 -1.787 -10.063 1.00 20.02 222 TYR A O 1
ATOM 1530 N N . ARG A 1 223 ? 23.398 -2.192 -12.274 1.00 21.47 223 ARG A N 1
ATOM 1531 C CA . ARG A 1 223 ? 22.216 -3.061 -12.341 1.00 22.16 223 ARG A CA 1
ATOM 1532 C C . ARG A 1 223 ? 22.404 -4.423 -11.673 1.00 21.59 223 ARG A C 1
ATOM 1533 O O . ARG A 1 223 ? 23.375 -5.133 -11.964 1.00 21.52 223 ARG A O 1
ATOM 1541 N N . ALA A 1 224 ? 21.469 -4.802 -10.799 1.00 20.66 224 ALA A N 1
ATOM 1542 C CA . ALA A 1 224 ? 21.544 -6.106 -10.134 1.00 20.92 224 ALA A CA 1
ATOM 1543 C C . ALA A 1 224 ? 21.393 -7.176 -11.214 1.00 20.91 224 ALA A C 1
ATOM 1544 O O . ALA A 1 224 ? 20.741 -6.942 -12.235 1.00 20.20 224 ALA A O 1
ATOM 1546 N N . PRO A 1 225 ? 22.013 -8.352 -11.018 1.00 21.79 225 PRO A N 1
ATOM 1547 C CA . PRO A 1 225 ? 21.917 -9.427 -12.014 1.00 22.54 225 PRO A CA 1
ATOM 1548 C C . PRO A 1 225 ? 20.494 -9.844 -12.370 1.00 23.24 225 PRO A C 1
ATOM 1549 O O . PRO A 1 225 ? 20.205 -10.135 -13.531 1.00 23.99 225 PRO A O 1
ATOM 1553 N N . GLU A 1 226 ? 19.595 -9.865 -11.389 1.00 23.24 226 GLU A N 1
ATOM 1554 C CA . GLU A 1 226 ? 18.226 -10.251 -11.677 1.00 23.14 226 GLU A CA 1
ATOM 1555 C C . GLU A 1 226 ? 17.604 -9.299 -12.695 1.00 22.91 226 GLU A C 1
ATOM 1556 O O . GLU A 1 226 ? 16.727 -9.701 -13.466 1.00 22.52 226 GLU A O 1
ATOM 1562 N N . LEU A 1 227 ? 18.064 -8.045 -12.707 1.00 22.14 227 LEU A N 1
ATOM 1563 C CA . LEU A 1 227 ? 17.564 -7.051 -13.658 1.00 22.30 227 LEU A CA 1
ATOM 1564 C C . LEU A 1 227 ? 18.122 -7.371 -15.053 1.00 22.66 227 LEU A C 1
ATOM 1565 O O . LEU A 1 227 ? 17.405 -7.297 -16.054 1.00 22.56 227 LEU A O 1
ATOM 1570 N N . ILE A 1 228 ? 19.403 -7.720 -15.116 1.00 22.74 228 ILE A N 1
ATOM 1571 C CA . ILE A 1 228 ? 20.013 -8.058 -16.394 1.00 23.58 228 ILE A CA 1
ATOM 1572 C C . ILE A 1 228 ? 19.288 -9.291 -16.948 1.00 24.53 228 ILE A C 1
ATOM 1573 O O . ILE A 1 228 ? 19.051 -9.396 -18.151 1.00 25.21 228 ILE A O 1
ATOM 1578 N N . PHE A 1 229 ? 18.925 -10.209 -16.059 1.00 25.17 229 PHE A N 1
ATOM 1579 C CA . PHE A 1 229 ? 18.211 -11.423 -16.445 1.00 26.66 229 PHE A CA 1
ATOM 1580 C C . PHE A 1 229 ? 16.736 -11.149 -16.726 1.00 27.14 229 PHE A C 1
ATOM 1581 O O . PHE A 1 229 ? 15.972 -12.080 -16.945 1.00 28.69 229 PHE A O 1
ATOM 1589 N N . GLY A 1 230 ? 16.328 -9.884 -16.690 1.00 27.29 230 GLY A N 1
ATOM 1590 C CA . GLY A 1 230 ? 14.946 -9.530 -16.976 1.00 27.25 230 GLY A CA 1
ATOM 1591 C C . GLY A 1 230 ? 13.847 -9.801 -15.950 1.00 28.08 230 GLY A C 1
ATOM 1592 O O . GLY A 1 230 ? 12.667 -9.835 -16.310 1.00 27.16 230 GLY A O 1
ATOM 1593 N N . ALA A 1 231 ? 14.200 -9.984 -14.681 1.00 28.10 231 ALA A N 1
ATOM 1594 C CA . ALA A 1 231 ? 13.182 -10.235 -13.662 1.00 27.61 231 ALA A CA 1
ATOM 1595 C C . ALA A 1 231 ? 12.242 -9.041 -13.502 1.00 27.90 231 ALA A C 1
ATOM 1596 O O . ALA A 1 231 ? 12.640 -7.893 -13.698 1.00 27.71 231 ALA A O 1
ATOM 1598 N N . THR A 1 232 ? 10.987 -9.320 -13.158 1.00 27.86 232 THR A N 1
ATOM 1599 C CA . THR A 1 232 ? 9.990 -8.267 -12.952 1.00 27.90 232 THR A CA 1
ATOM 1600 C C . THR A 1 232 ? 9.436 -8.384 -11.530 1.00 27.72 232 THR A C 1
ATOM 1601 O O . THR A 1 232 ? 8.595 -7.592 -11.106 1.00 27.49 232 THR A O 1
ATOM 1605 N N . ASP A 1 233 ? 9.921 -9.385 -10.806 1.00 28.01 233 ASP A N 1
ATOM 1606 C CA . ASP A 1 233 ? 9.501 -9.638 -9.434 1.00 28.94 233 ASP A CA 1
ATOM 1607 C C . ASP A 1 233 ? 10.620 -9.297 -8.443 1.00 27.93 233 ASP A C 1
ATOM 1608 O O . ASP A 1 233 ? 10.674 -9.839 -7.335 1.00 27.39 233 ASP A O 1
ATOM 1613 N N . TYR A 1 234 ? 11.517 -8.404 -8.847 1.00 26.37 234 TYR A N 1
ATOM 1614 C CA . TYR A 1 234 ? 12.622 -8.013 -7.979 1.00 24.75 234 TYR A CA 1
ATOM 1615 C C . TYR A 1 234 ? 12.144 -7.198 -6.772 1.00 24.28 234 TYR A C 1
ATOM 1616 O O . TYR A 1 234 ? 11.022 -6.696 -6.742 1.00 24.07 234 TYR A O 1
ATOM 1625 N N . THR A 1 235 ? 13.017 -7.068 -5.781 1.00 24.65 235 THR A N 1
ATOM 1626 C CA . THR A 1 235 ? 12.702 -6.336 -4.558 1.00 24.05 235 THR A CA 1
ATOM 1627 C C . THR A 1 235 ? 13.648 -5.148 -4.359 1.00 24.28 235 THR A C 1
ATOM 1628 O O . THR A 1 235 ? 14.468 -4.834 -5.225 1.00 23.17 235 THR A O 1
ATOM 1632 N N . SER A 1 236 ? 13.536 -4.508 -3.200 1.00 23.65 236 SER A N 1
ATOM 1633 C CA . SER A 1 236 ? 14.365 -3.353 -2.867 1.00 23.21 236 SER A CA 1
ATOM 1634 C C . SER A 1 236 ? 15.839 -3.722 -2.768 1.00 22.22 236 SER A C 1
ATOM 1635 O O . SER A 1 236 ? 16.705 -2.839 -2.746 1.00 21.41 236 SER A O 1
ATOM 1638 N N . SER A 1 237 ? 16.128 -5.019 -2.694 1.00 20.75 237 SER A N 1
ATOM 1639 C CA . SER A 1 237 ? 17.507 -5.471 -2.602 1.00 20.59 237 SER A CA 1
ATOM 1640 C C . SER A 1 237 ? 18.304 -5.148 -3.871 1.00 19.50 237 SER A C 1
ATOM 1641 O O . SER A 1 237 ? 19.513 -5.360 -3.904 1.00 18.81 237 SER A O 1
ATOM 1644 N N . ILE A 1 238 ? 17.641 -4.657 -4.918 1.00 18.94 238 ILE A N 1
ATOM 1645 C CA . ILE A 1 238 ? 18.393 -4.287 -6.118 1.00 18.51 238 ILE A CA 1
ATOM 1646 C C . ILE A 1 238 ? 19.191 -3.011 -5.782 1.00 18.30 238 ILE A C 1
ATOM 1647 O O . ILE A 1 238 ? 20.240 -2.750 -6.373 1.00 18.27 238 ILE A O 1
ATOM 1652 N N . ASP A 1 239 ? 18.698 -2.229 -4.821 1.00 17.90 239 ASP A N 1
ATOM 1653 C CA . ASP A 1 239 ? 19.378 -0.988 -4.414 1.00 17.15 239 ASP A CA 1
ATOM 1654 C C . ASP A 1 239 ? 20.646 -1.344 -3.648 1.00 17.15 239 ASP A C 1
ATOM 1655 O O . ASP A 1 239 ? 21.638 -0.609 -3.675 1.00 16.70 239 ASP A O 1
ATOM 1660 N N . VAL A 1 240 ? 20.601 -2.469 -2.944 1.00 17.30 240 VAL A N 1
ATOM 1661 C CA . VAL A 1 240 ? 21.752 -2.913 -2.159 1.00 17.26 240 VAL A CA 1
ATOM 1662 C C . VAL A 1 240 ? 22.867 -3.409 -3.093 1.00 17.52 240 VAL A C 1
ATOM 1663 O O . VAL A 1 240 ? 24.057 -3.197 -2.832 1.00 16.51 240 VAL A O 1
ATOM 1667 N N . TRP A 1 241 ? 22.489 -4.066 -4.186 1.00 16.75 241 TRP A N 1
ATOM 1668 C CA . TRP A 1 241 ? 23.491 -4.527 -5.136 1.00 17.39 241 TRP A CA 1
ATOM 1669 C C . TRP A 1 241 ? 24.174 -3.276 -5.698 1.00 16.88 241 TRP A C 1
ATOM 1670 O O . TRP A 1 241 ? 25.404 -3.200 -5.725 1.00 16.80 241 TRP A O 1
ATOM 1681 N N . SER A 1 242 ? 23.368 -2.299 -6.127 1.00 16.77 242 SER A N 1
ATOM 1682 C CA . SER A 1 242 ? 23.882 -1.049 -6.686 1.00 17.01 242 SER A CA 1
ATOM 1683 C C . SER A 1 242 ? 24.817 -0.360 -5.700 1.00 17.45 242 SER A C 1
ATOM 1684 O O . SER A 1 242 ? 25.881 0.131 -6.086 1.00 17.12 242 SER A O 1
ATOM 1687 N N . ALA A 1 243 ? 24.414 -0.314 -4.431 1.00 16.83 243 ALA A N 1
ATOM 1688 C CA . ALA A 1 243 ? 25.255 0.293 -3.399 1.00 16.66 243 ALA A CA 1
ATOM 1689 C C . ALA A 1 243 ? 26.590 -0.470 -3.313 1.00 16.83 243 ALA A C 1
ATOM 1690 O O . ALA A 1 243 ? 27.660 0.128 -3.168 1.00 16.33 243 ALA A O 1
ATOM 1692 N N . GLY A 1 244 ? 26.525 -1.795 -3.407 1.00 17.52 244 GLY A N 1
ATOM 1693 C CA . GLY A 1 244 ? 27.734 -2.600 -3.365 1.00 17.55 244 GLY A CA 1
ATOM 1694 C C . GLY A 1 244 ? 28.645 -2.289 -4.542 1.00 18.17 244 GLY A C 1
ATOM 1695 O O . GLY A 1 244 ? 29.867 -2.357 -4.427 1.00 18.24 244 GLY A O 1
ATOM 1696 N N . CYS A 1 245 ? 28.060 -1.947 -5.685 1.00 18.75 245 CYS A N 1
ATOM 1697 C CA . CYS A 1 245 ? 28.848 -1.622 -6.873 1.00 18.28 245 CYS A CA 1
ATOM 1698 C C . CYS A 1 245 ? 29.543 -0.288 -6.651 1.00 18.29 245 CYS A C 1
ATOM 1699 O O . CYS A 1 245 ? 30.663 -0.077 -7.115 1.00 18.06 245 CYS A O 1
ATOM 1702 N N . VAL A 1 246 ? 28.875 0.621 -5.945 1.00 17.90 246 VAL A N 1
ATOM 1703 C CA . VAL A 1 246 ? 29.463 1.925 -5.654 1.00 17.15 246 VAL A CA 1
ATOM 1704 C C . VAL A 1 246 ? 30.643 1.749 -4.691 1.00 17.78 246 VAL A C 1
ATOM 1705 O O . VAL A 1 246 ? 31.707 2.336 -4.895 1.00 18.21 246 VAL A O 1
ATOM 1709 N N . LEU A 1 247 ? 30.461 0.942 -3.647 1.00 17.68 247 LEU A N 1
ATOM 1710 C CA . LEU A 1 247 ? 31.534 0.693 -2.685 1.00 18.89 247 LEU A CA 1
ATOM 1711 C C . LEU A 1 247 ? 32.768 0.125 -3.396 1.00 19.64 247 LEU A C 1
ATOM 1712 O O . LEU A 1 247 ? 33.873 0.630 -3.229 1.00 19.09 247 LEU A O 1
ATOM 1717 N N . ALA A 1 248 ? 32.575 -0.923 -4.190 1.00 19.60 248 ALA A N 1
ATOM 1718 C CA . ALA A 1 248 ? 33.688 -1.548 -4.909 1.00 20.28 248 ALA A CA 1
ATOM 1719 C C . ALA A 1 248 ? 34.400 -0.541 -5.802 1.00 20.56 248 ALA A C 1
ATOM 1720 O O . ALA A 1 248 ? 35.629 -0.524 -5.876 1.00 21.26 248 ALA A O 1
ATOM 1722 N N . GLU A 1 249 ? 33.624 0.310 -6.468 1.00 20.35 249 GLU A N 1
ATOM 1723 C CA . GLU A 1 249 ? 34.177 1.330 -7.358 1.00 20.36 249 GLU A CA 1
ATOM 1724 C C . GLU A 1 249 ? 35.027 2.363 -6.608 1.00 20.46 249 GLU A C 1
ATOM 1725 O O . GLU A 1 249 ? 36.045 2.826 -7.119 1.00 20.00 249 GLU A O 1
ATOM 1731 N N . LEU A 1 250 ? 34.602 2.738 -5.404 1.00 21.55 250 LEU A N 1
ATOM 1732 C CA . LEU A 1 250 ? 35.364 3.709 -4.612 1.00 22.73 250 LEU A CA 1
ATOM 1733 C C . LEU A 1 250 ? 36.662 3.074 -4.120 1.00 23.58 250 LEU A C 1
ATOM 1734 O O . LEU A 1 250 ? 37.673 3.756 -3.954 1.00 25.01 250 LEU A O 1
ATOM 1739 N N . LEU A 1 251 ? 36.627 1.765 -3.883 1.00 23.62 251 LEU A N 1
ATOM 1740 C CA . LEU A 1 251 ? 37.800 1.026 -3.421 1.00 24.65 251 LEU A CA 1
ATOM 1741 C C . LEU A 1 251 ? 38.755 0.746 -4.582 1.00 25.37 251 LEU A C 1
ATOM 1742 O O . LEU A 1 251 ? 39.975 0.845 -4.429 1.00 26.02 251 LEU A O 1
ATOM 1747 N N . LEU A 1 252 ? 38.192 0.404 -5.738 1.00 25.36 252 LEU A N 1
ATOM 1748 C CA . LEU A 1 252 ? 38.969 0.082 -6.935 1.00 26.35 252 LEU A CA 1
ATOM 1749 C C . LEU A 1 252 ? 39.458 1.280 -7.726 1.00 26.41 252 LEU A C 1
ATOM 1750 O O . LEU A 1 252 ? 40.559 1.256 -8.276 1.00 27.37 252 LEU A O 1
ATOM 1755 N N . GLY A 1 253 ? 38.634 2.317 -7.808 1.00 26.02 253 GLY A N 1
ATOM 1756 C CA . GLY A 1 253 ? 39.017 3.490 -8.569 1.00 25.20 253 GLY A CA 1
ATOM 1757 C C . GLY A 1 253 ? 38.383 3.461 -9.944 1.00 25.65 253 GLY A C 1
ATOM 1758 O O . GLY A 1 253 ? 38.647 4.326 -10.780 1.00 26.10 253 GLY A O 1
ATOM 1759 N N . GLN A 1 254 ? 37.540 2.460 -10.179 1.00 25.64 254 GLN A N 1
ATOM 1760 C CA . GLN A 1 254 ? 36.837 2.318 -11.454 1.00 26.35 254 GLN A CA 1
ATOM 1761 C C . GLN A 1 254 ? 35.677 1.338 -11.270 1.00 25.54 254 GLN A C 1
ATOM 1762 O O . GLN A 1 254 ? 35.674 0.549 -10.326 1.00 24.24 254 GLN A O 1
ATOM 1768 N N . PRO A 1 255 ? 34.679 1.368 -12.175 1.00 25.24 255 PRO A N 1
ATOM 1769 C CA . PRO A 1 255 ? 33.539 0.443 -12.040 1.00 25.27 255 PRO A CA 1
ATOM 1770 C C . PRO A 1 255 ? 33.990 -1.016 -11.944 1.00 25.23 255 PRO A C 1
ATOM 1771 O O . PRO A 1 255 ? 34.923 -1.431 -12.638 1.00 24.56 255 PRO A O 1
ATOM 1775 N N . ILE A 1 256 ? 33.330 -1.797 -11.094 1.00 24.75 256 ILE A N 1
ATOM 1776 C CA . ILE A 1 256 ? 33.710 -3.197 -10.933 1.00 24.93 256 ILE A CA 1
ATOM 1777 C C . ILE A 1 256 ? 33.090 -4.150 -11.962 1.00 24.78 256 ILE A C 1
ATOM 1778 O O . ILE A 1 256 ? 33.675 -5.186 -12.269 1.00 25.38 256 ILE A O 1
ATOM 1783 N N . PHE A 1 257 ? 31.930 -3.805 -12.507 1.00 24.03 257 PHE A N 1
ATOM 1784 C CA . PHE A 1 257 ? 31.277 -4.663 -13.498 1.00 25.00 257 PHE A CA 1
ATOM 1785 C C . PHE A 1 257 ? 30.937 -3.883 -14.768 1.00 25.84 257 PHE A C 1
ATOM 1786 O O . PHE A 1 257 ? 29.770 -3.686 -15.092 1.00 25.96 257 PHE A O 1
ATOM 1794 N N . PRO A 1 258 ? 31.960 -3.433 -15.511 1.00 26.72 258 PRO A N 1
ATOM 1795 C CA . PRO A 1 258 ? 31.705 -2.680 -16.741 1.00 27.01 258 PRO A CA 1
ATOM 1796 C C . PRO A 1 258 ? 31.240 -3.600 -17.863 1.00 27.75 258 PRO A C 1
ATOM 1797 O O . PRO A 1 258 ? 31.330 -4.819 -17.751 1.00 27.94 258 PRO A O 1
ATOM 1801 N N . GLY A 1 259 ? 30.745 -3.009 -18.946 1.00 28.87 259 GLY A N 1
ATOM 1802 C CA . GLY A 1 259 ? 30.272 -3.794 -20.072 1.00 30.22 259 GLY A CA 1
ATOM 1803 C C . GLY A 1 259 ? 29.275 -3.010 -20.902 1.00 31.52 259 GLY A C 1
ATOM 1804 O O . GLY A 1 259 ? 28.410 -2.325 -20.353 1.00 31.99 259 GLY A O 1
ATOM 1805 N N . ASP A 1 260 ? 29.388 -3.107 -22.224 1.00 31.83 260 ASP A N 1
ATOM 1806 C CA . ASP A 1 260 ? 28.481 -2.383 -23.109 1.00 32.22 260 ASP A CA 1
ATOM 1807 C C . ASP A 1 260 ? 27.170 -3.126 -23.350 1.00 30.95 260 ASP A C 1
ATOM 1808 O O . ASP A 1 260 ? 26.191 -2.536 -23.805 1.00 31.14 260 ASP A O 1
ATOM 1813 N N . SER A 1 261 ? 27.154 -4.417 -23.047 1.00 29.28 261 SER A N 1
ATOM 1814 C CA . SER A 1 261 ? 25.948 -5.220 -23.205 1.00 28.10 261 SER A CA 1
ATOM 1815 C C . SER A 1 261 ? 25.707 -5.999 -21.918 1.00 27.14 261 SER A C 1
ATOM 1816 O O . SER A 1 261 ? 26.609 -6.125 -21.090 1.00 25.99 261 SER A O 1
ATOM 1819 N N . GLY A 1 262 ? 24.493 -6.519 -21.762 1.00 26.70 262 GLY A N 1
ATOM 1820 C CA . GLY A 1 262 ? 24.166 -7.294 -20.581 1.00 26.50 262 GLY A CA 1
ATOM 1821 C C . GLY A 1 262 ? 25.054 -8.513 -20.455 1.00 26.46 262 GLY A C 1
ATOM 1822 O O . GLY A 1 262 ? 25.481 -8.872 -19.364 1.00 25.26 262 GLY A O 1
ATOM 1823 N N . VAL A 1 263 ? 25.336 -9.161 -21.580 1.00 27.12 263 VAL A N 1
ATOM 1824 C CA . VAL A 1 263 ? 26.189 -10.347 -21.566 1.00 27.81 263 VAL A CA 1
ATOM 1825 C C . VAL A 1 263 ? 27.579 -10.018 -21.016 1.00 26.79 263 VAL A C 1
ATOM 1826 O O . VAL A 1 263 ? 28.121 -10.769 -20.203 1.00 26.59 263 VAL A O 1
ATOM 1830 N N . ASP A 1 264 ? 28.147 -8.896 -21.457 1.00 26.07 264 ASP A N 1
ATOM 1831 C CA . ASP A 1 264 ? 29.472 -8.481 -21.003 1.00 26.36 264 ASP A CA 1
ATOM 1832 C C . ASP A 1 264 ? 29.478 -8.219 -19.506 1.00 26.01 264 ASP A C 1
ATOM 1833 O O . ASP A 1 264 ? 30.381 -8.658 -18.797 1.00 25.69 264 ASP A O 1
ATOM 1838 N N . GLN A 1 265 ? 28.473 -7.486 -19.039 1.00 25.63 265 GLN A N 1
ATOM 1839 C CA . GLN A 1 265 ? 28.334 -7.179 -17.621 1.00 26.02 265 GLN A CA 1
ATOM 1840 C C . GLN A 1 265 ? 28.253 -8.476 -16.811 1.00 25.77 265 GLN A C 1
ATOM 1841 O O . GLN A 1 265 ? 28.926 -8.619 -15.795 1.00 25.33 265 GLN A O 1
ATOM 1847 N N . LEU A 1 266 ? 27.430 -9.418 -17.269 1.00 26.24 266 LEU A N 1
ATOM 1848 C CA . LEU A 1 266 ? 27.269 -10.706 -16.589 1.00 26.80 266 LEU A CA 1
ATOM 1849 C C . LEU A 1 266 ? 28.566 -11.495 -16.556 1.00 27.38 266 LEU A C 1
ATOM 1850 O O . LEU A 1 266 ? 28.867 -12.168 -15.574 1.00 27.91 266 LEU A O 1
ATOM 1855 N N . VAL A 1 267 ? 29.338 -11.420 -17.631 1.00 28.01 267 VAL A N 1
ATOM 1856 C CA . VAL A 1 267 ? 30.609 -12.131 -17.676 1.00 28.96 267 VAL A CA 1
ATOM 1857 C C . VAL A 1 267 ? 31.558 -11.541 -16.636 1.00 29.03 267 VAL A C 1
ATOM 1858 O O . VAL A 1 267 ? 32.305 -12.269 -15.987 1.00 28.97 267 VAL A O 1
ATOM 1862 N N . GLU A 1 268 ? 31.526 -10.219 -16.484 1.00 28.89 268 GLU A N 1
ATOM 1863 C CA . GLU A 1 268 ? 32.376 -9.535 -15.513 1.00 29.15 268 GLU A CA 1
ATOM 1864 C C . GLU A 1 268 ? 31.950 -9.904 -14.092 1.00 28.50 268 GLU A C 1
ATOM 1865 O O . GLU A 1 268 ? 32.772 -9.950 -13.179 1.00 28.41 268 GLU A O 1
ATOM 1871 N N . ILE A 1 269 ? 30.659 -10.161 -13.908 1.00 28.62 269 ILE A N 1
ATOM 1872 C CA . ILE A 1 269 ? 30.147 -10.534 -12.596 1.00 28.60 269 ILE A CA 1
ATOM 1873 C C . ILE A 1 269 ? 30.566 -11.973 -12.312 1.00 29.72 269 ILE A C 1
ATOM 1874 O O . ILE A 1 269 ? 31.012 -12.300 -11.214 1.00 29.46 269 ILE A O 1
ATOM 1879 N N . ILE A 1 270 ? 30.432 -12.823 -13.324 1.00 30.53 270 ILE A N 1
ATOM 1880 C CA . ILE A 1 270 ? 30.792 -14.227 -13.191 1.00 31.40 270 ILE A CA 1
ATOM 1881 C C . ILE A 1 270 ? 32.285 -14.402 -12.915 1.00 32.02 270 ILE A C 1
ATOM 1882 O O . ILE A 1 270 ? 32.684 -15.301 -12.176 1.00 32.55 270 ILE A O 1
ATOM 1887 N N . LYS A 1 271 ? 33.110 -13.538 -13.490 1.00 32.50 271 LYS A N 1
ATOM 1888 C CA . LYS A 1 271 ? 34.544 -13.631 -13.268 1.00 33.95 271 LYS A CA 1
ATOM 1889 C C . LYS A 1 271 ? 34.888 -13.423 -11.795 1.00 34.73 271 LYS A C 1
ATOM 1890 O O . LYS A 1 271 ? 35.833 -14.026 -11.278 1.00 35.15 271 LYS A O 1
ATOM 1896 N N . VAL A 1 272 ? 34.118 -12.577 -11.116 1.00 34.44 272 VAL A N 1
ATOM 1897 C CA . VAL A 1 272 ? 34.367 -12.307 -9.707 1.00 34.55 272 VAL A CA 1
ATOM 1898 C C . VAL A 1 272 ? 33.604 -13.270 -8.805 1.00 35.00 272 VAL A C 1
ATOM 1899 O O . VAL A 1 272 ? 34.195 -13.912 -7.940 1.00 35.39 272 VAL A O 1
ATOM 1903 N N . LEU A 1 273 ? 32.296 -13.379 -9.014 1.00 35.19 273 LEU A N 1
ATOM 1904 C CA . LEU A 1 273 ? 31.458 -14.247 -8.189 1.00 35.64 273 LEU A CA 1
ATOM 1905 C C . LEU A 1 273 ? 31.440 -15.713 -8.598 1.00 36.34 273 LEU A C 1
ATOM 1906 O O . LEU A 1 273 ? 30.957 -16.551 -7.848 1.00 36.80 273 LEU A O 1
ATOM 1911 N N . GLY A 1 274 ? 31.963 -16.030 -9.775 1.00 37.21 274 GLY A N 1
ATOM 1912 C CA . GLY A 1 274 ? 31.930 -17.408 -10.224 1.00 37.99 274 GLY A CA 1
ATOM 1913 C C . GLY A 1 274 ? 30.571 -17.677 -10.846 1.00 39.00 274 GLY A C 1
ATOM 1914 O O . GLY A 1 274 ? 29.648 -16.882 -10.689 1.00 38.89 274 GLY A O 1
ATOM 1915 N N . THR A 1 275 ? 30.436 -18.793 -11.554 1.00 40.09 275 THR A N 1
ATOM 1916 C CA . THR A 1 275 ? 29.174 -19.134 -12.207 1.00 41.26 275 THR A CA 1
ATOM 1917 C C . THR A 1 275 ? 28.030 -19.316 -11.212 1.00 42.23 275 THR A C 1
ATOM 1918 O O . THR A 1 275 ? 28.186 -19.962 -10.179 1.00 42.29 275 THR A O 1
ATOM 1922 N N . PRO A 1 276 ? 26.859 -18.737 -11.509 1.00 43.11 276 PRO A N 1
ATOM 1923 C CA . PRO A 1 276 ? 25.715 -18.863 -10.605 1.00 44.36 276 PRO A CA 1
ATOM 1924 C C . PRO A 1 276 ? 25.081 -20.253 -10.612 1.00 46.11 276 PRO A C 1
ATOM 1925 O O . PRO A 1 276 ? 24.840 -20.841 -11.665 1.00 46.18 276 PRO A O 1
ATOM 1929 N N . THR A 1 277 ? 24.813 -20.758 -9.415 1.00 47.89 277 THR A N 1
ATOM 1930 C CA . THR A 1 277 ? 24.192 -22.059 -9.215 1.00 49.05 277 THR A CA 1
ATOM 1931 C C . THR A 1 277 ? 22.843 -22.066 -9.913 1.00 50.09 277 THR A C 1
ATOM 1932 O O . THR A 1 277 ? 22.316 -21.011 -10.258 1.00 50.56 277 THR A O 1
ATOM 1936 N N . ARG A 1 278 ? 22.284 -23.251 -10.132 1.00 51.32 278 ARG A N 1
ATOM 1937 C CA . ARG A 1 278 ? 20.984 -23.344 -10.777 1.00 52.37 278 ARG A CA 1
ATOM 1938 C C . ARG A 1 278 ? 19.945 -22.693 -9.867 1.00 52.10 278 ARG A C 1
ATOM 1939 O O . ARG A 1 278 ? 19.047 -21.995 -10.338 1.00 51.84 278 ARG A O 1
ATOM 1947 N N . GLU A 1 279 ? 20.077 -22.919 -8.562 1.00 52.06 279 GLU A N 1
ATOM 1948 C CA . GLU A 1 279 ? 19.156 -22.337 -7.586 1.00 52.48 279 GLU A CA 1
ATOM 1949 C C . GLU A 1 279 ? 19.314 -20.815 -7.566 1.00 51.47 279 GLU A C 1
ATOM 1950 O O . GLU A 1 279 ? 18.330 -20.082 -7.491 1.00 51.46 279 GLU A O 1
ATOM 1956 N N . GLN A 1 280 ? 20.557 -20.349 -7.634 1.00 50.20 280 GLN A N 1
ATOM 1957 C CA . GLN A 1 280 ? 20.839 -18.920 -7.635 1.00 48.85 280 GLN A CA 1
ATOM 1958 C C . GLN A 1 280 ? 20.196 -18.255 -8.843 1.00 48.85 280 GLN A C 1
ATOM 1959 O O . GLN A 1 280 ? 19.614 -17.180 -8.732 1.00 48.30 280 GLN A O 1
ATOM 1965 N N . ILE A 1 281 ? 20.304 -18.897 -9.999 1.00 49.28 281 ILE A N 1
ATOM 1966 C CA . ILE A 1 281 ? 19.706 -18.368 -11.215 1.00 50.11 281 ILE A CA 1
ATOM 1967 C C . ILE A 1 281 ? 18.194 -18.326 -11.027 1.00 50.79 281 ILE A C 1
ATOM 1968 O O . ILE A 1 281 ? 17.523 -17.390 -11.456 1.00 50.17 281 ILE A O 1
ATOM 1973 N N . ARG A 1 282 ? 17.673 -19.356 -10.372 1.00 52.50 282 ARG A N 1
ATOM 1974 C CA . ARG A 1 282 ? 16.248 -19.476 -10.098 1.00 54.20 282 ARG A CA 1
ATOM 1975 C C . ARG A 1 282 ? 15.818 -18.369 -9.133 1.00 54.50 282 ARG A C 1
ATOM 1976 O O . ARG A 1 282 ? 14.718 -17.825 -9.246 1.00 54.07 282 ARG A O 1
ATOM 1984 N N . GLU A 1 283 ? 16.697 -18.043 -8.189 1.00 55.35 283 GLU A N 1
ATOM 1985 C CA . GLU A 1 283 ? 16.443 -16.996 -7.199 1.00 56.58 283 GLU A CA 1
ATOM 1986 C C . GLU A 1 283 ? 16.323 -15.623 -7.864 1.00 56.96 283 GLU A C 1
ATOM 1987 O O . GLU A 1 283 ? 15.480 -14.808 -7.491 1.00 56.57 283 GLU A O 1
ATOM 1993 N N . MET A 1 284 ? 17.180 -15.375 -8.846 1.00 57.64 284 MET A N 1
ATOM 1994 C CA . MET A 1 284 ? 17.181 -14.108 -9.560 1.00 59.11 284 MET A CA 1
ATOM 1995 C C . MET A 1 284 ? 15.986 -13.978 -10.487 1.00 61.44 284 MET A C 1
ATOM 1996 O O . MET A 1 284 ? 15.235 -13.008 -10.418 1.00 61.21 284 MET A O 1
ATOM 2001 N N . ASN A 1 285 ? 15.824 -14.960 -11.363 1.00 64.96 285 ASN A N 1
ATOM 2002 C CA . ASN A 1 285 ? 14.725 -14.967 -12.317 1.00 68.61 285 ASN A CA 1
ATOM 2003 C C . ASN A 1 285 ? 14.590 -16.365 -12.888 1.00 71.56 285 ASN A C 1
ATOM 2004 O O . ASN A 1 285 ? 15.363 -16.768 -13.761 1.00 71.52 285 ASN A O 1
ATOM 2009 N N . PRO A 1 286 ? 13.603 -17.128 -12.398 1.00 74.64 286 PRO A N 1
ATOM 2010 C CA . PRO A 1 286 ? 13.382 -18.495 -12.880 1.00 77.37 286 PRO A CA 1
ATOM 2011 C C . PRO A 1 286 ? 12.685 -18.493 -14.236 1.00 80.02 286 PRO A C 1
ATOM 2012 O O . PRO A 1 286 ? 11.578 -19.013 -14.372 1.00 80.39 286 PRO A O 1
ATOM 2016 N N . ASN A 1 287 ? 13.340 -17.908 -15.237 1.00 82.95 287 ASN A N 1
ATOM 2017 C CA . ASN A 1 287 ? 12.760 -17.828 -16.570 1.00 85.82 287 ASN A CA 1
ATOM 2018 C C . ASN A 1 287 ? 13.780 -17.879 -17.701 1.00 87.77 287 ASN A C 1
ATOM 2019 O O . ASN A 1 287 ? 13.772 -18.814 -18.501 1.00 88.15 287 ASN A O 1
ATOM 2024 N N . TYR A 1 288 ? 14.654 -16.874 -17.766 1.00 89.95 288 TYR A N 1
ATOM 2025 C CA . TYR A 1 288 ? 15.656 -16.786 -18.831 1.00 91.78 288 TYR A CA 1
ATOM 2026 C C . TYR A 1 288 ? 16.249 -18.109 -19.283 1.00 92.48 288 TYR A C 1
ATOM 2027 O O . TYR A 1 288 ? 16.817 -18.865 -18.490 1.00 92.80 288 TYR A O 1
ATOM 2036 N N . THR A 1 289 ? 16.114 -18.356 -20.584 1.00 92.92 289 THR A N 1
ATOM 2037 C CA . THR A 1 289 ? 16.568 -19.581 -21.227 1.00 93.33 289 THR A CA 1
ATOM 2038 C C . THR A 1 289 ? 18.072 -19.847 -21.241 1.00 93.51 289 THR A C 1
ATOM 2039 O O . THR A 1 289 ? 18.524 -20.861 -20.707 1.00 93.46 289 THR A O 1
ATOM 2043 N N . GLU A 1 290 ? 18.844 -18.957 -21.860 1.00 93.71 290 GLU A N 1
ATOM 2044 C CA . GLU A 1 290 ? 20.292 -19.144 -21.936 1.00 93.85 290 GLU A CA 1
ATOM 2045 C C . GLU A 1 290 ? 20.877 -19.537 -20.592 1.00 93.96 290 GLU A C 1
ATOM 2046 O O . GLU A 1 290 ? 20.788 -18.789 -19.616 1.00 94.40 290 GLU A O 1
ATOM 2052 N N . PHE A 1 291 ? 21.468 -20.723 -20.549 1.00 93.78 291 PHE A N 1
ATOM 2053 C CA . PHE A 1 291 ? 22.087 -21.230 -19.335 1.00 93.59 291 PHE A CA 1
ATOM 2054 C C . PHE A 1 291 ? 23.533 -21.564 -19.678 1.00 93.27 291 PHE A C 1
ATOM 2055 O O . PHE A 1 291 ? 24.273 -22.116 -18.861 1.00 93.36 291 PHE A O 1
ATOM 2063 N N . LYS A 1 292 ? 23.921 -21.213 -20.902 1.00 92.66 292 LYS A N 1
ATOM 2064 C CA . LYS A 1 292 ? 25.271 -21.453 -21.395 1.00 92.05 292 LYS A CA 1
ATOM 2065 C C . LYS A 1 292 ? 26.194 -20.322 -20.962 1.00 91.38 292 LYS A C 1
ATOM 2066 O O . LYS A 1 292 ? 26.215 -19.255 -21.574 1.00 91.23 292 LYS A O 1
ATOM 2072 N N . PHE A 1 293 ? 26.948 -20.557 -19.894 1.00 90.72 293 PHE A N 1
ATOM 2073 C CA . PHE A 1 293 ? 27.875 -19.556 -19.391 1.00 90.04 293 PHE A CA 1
ATOM 2074 C C . PHE A 1 293 ? 29.100 -20.203 -18.774 1.00 89.29 293 PHE A C 1
ATOM 2075 O O . PHE A 1 293 ? 28.994 -20.983 -17.827 1.00 89.28 293 PHE A O 1
ATOM 2083 N N . PRO A 1 294 ? 30.284 -19.885 -19.316 1.00 88.62 294 PRO A N 1
ATOM 2084 C CA . PRO A 1 294 ? 31.572 -20.410 -18.853 1.00 87.94 294 PRO A CA 1
ATOM 2085 C C . PRO A 1 294 ? 31.635 -20.619 -17.345 1.00 87.02 294 PRO A C 1
ATOM 2086 O O . PRO A 1 294 ? 31.454 -19.679 -16.570 1.00 86.86 294 PRO A O 1
ATOM 2090 N N . GLN A 1 295 ? 31.889 -21.859 -16.938 1.00 85.88 295 GLN A N 1
ATOM 2091 C CA . GLN A 1 295 ? 31.986 -22.188 -15.525 1.00 84.68 295 GLN A CA 1
ATOM 2092 C C . GLN A 1 295 ? 33.292 -21.645 -14.969 1.00 83.40 295 GLN A C 1
ATOM 2093 O O . GLN A 1 295 ? 34.343 -22.266 -15.119 1.00 83.51 295 GLN A O 1
ATOM 2099 N N . ILE A 1 296 ? 33.228 -20.476 -14.341 1.00 81.73 296 ILE A N 1
ATOM 2100 C CA . ILE A 1 296 ? 34.414 -19.870 -13.758 1.00 80.04 296 ILE A CA 1
ATOM 2101 C C . ILE A 1 296 ? 34.327 -19.987 -12.248 1.00 78.91 296 ILE A C 1
ATOM 2102 O O . ILE A 1 296 ? 33.264 -19.788 -11.662 1.00 78.75 296 ILE A O 1
ATOM 2107 N N . LYS A 1 297 ? 35.446 -20.326 -11.624 1.00 77.60 297 LYS A N 1
ATOM 2108 C CA . LYS A 1 297 ? 35.491 -20.455 -10.179 1.00 76.20 297 LYS A CA 1
ATOM 2109 C C . LYS A 1 297 ? 35.466 -19.053 -9.587 1.00 74.61 297 LYS A C 1
ATOM 2110 O O . LYS A 1 297 ? 35.975 -18.106 -10.190 1.00 74.19 297 LYS A O 1
ATOM 2116 N N . ALA A 1 298 ? 34.859 -18.918 -8.414 1.00 72.90 298 ALA A N 1
ATOM 2117 C CA . ALA A 1 298 ? 34.783 -17.625 -7.757 1.00 71.06 298 ALA A CA 1
ATOM 2118 C C . ALA A 1 298 ? 36.187 -17.057 -7.625 1.00 69.77 298 ALA A C 1
ATOM 2119 O O . ALA A 1 298 ? 37.121 -17.768 -7.255 1.00 69.73 298 ALA A O 1
ATOM 2121 N N . HIS A 1 299 ? 36.335 -15.778 -7.946 1.00 68.14 299 HIS A N 1
ATOM 2122 C CA . HIS A 1 299 ? 37.627 -15.117 -7.843 1.00 66.55 299 HIS A CA 1
ATOM 2123 C C . HIS A 1 299 ? 37.785 -14.566 -6.423 1.00 65.14 299 HIS A C 1
ATOM 2124 O O . HIS A 1 299 ? 37.006 -13.714 -5.989 1.00 65.15 299 HIS A O 1
ATOM 2131 N N . PRO A 1 300 ? 38.795 -15.051 -5.680 1.00 63.57 300 PRO A N 1
ATOM 2132 C CA . PRO A 1 300 ? 39.032 -14.594 -4.305 1.00 61.99 300 PRO A CA 1
ATOM 2133 C C . PRO A 1 300 ? 38.888 -13.080 -4.172 1.00 60.22 300 PRO A C 1
ATOM 2134 O O . PRO A 1 300 ? 39.703 -12.317 -4.695 1.00 60.13 300 PRO A O 1
ATOM 2138 N N . TRP A 1 301 ? 37.840 -12.661 -3.469 1.00 58.14 301 TRP A N 1
ATOM 2139 C CA . TRP A 1 301 ? 37.551 -11.249 -3.264 1.00 55.93 301 TRP A CA 1
ATOM 2140 C C . TRP A 1 301 ? 38.782 -10.447 -2.843 1.00 55.52 301 TRP A C 1
ATOM 2141 O O . TRP A 1 301 ? 38.872 -9.249 -3.117 1.00 55.41 301 TRP A O 1
ATOM 2152 N N . THR A 1 302 ? 39.731 -11.108 -2.185 1.00 55.13 302 THR A N 1
ATOM 2153 C CA . THR A 1 302 ? 40.946 -10.435 -1.737 1.00 54.68 302 THR A CA 1
ATOM 2154 C C . THR A 1 302 ? 41.849 -10.043 -2.906 1.00 54.21 302 THR A C 1
ATOM 2155 O O . THR A 1 302 ? 42.491 -8.990 -2.871 1.00 54.51 302 THR A O 1
ATOM 2159 N N . LYS A 1 303 ? 41.894 -10.885 -3.936 1.00 53.25 303 LYS A N 1
ATOM 2160 C CA . LYS A 1 303 ? 42.721 -10.604 -5.108 1.00 52.57 303 LYS A CA 1
ATOM 2161 C C . LYS A 1 303 ? 42.057 -9.573 -6.022 1.00 51.06 303 LYS A C 1
ATOM 2162 O O . LYS A 1 303 ? 42.677 -9.070 -6.958 1.00 50.71 303 LYS A O 1
ATOM 2168 N N . VAL A 1 304 ? 40.797 -9.255 -5.741 1.00 49.52 304 VAL A N 1
ATOM 2169 C CA . VAL A 1 304 ? 40.054 -8.285 -6.538 1.00 47.52 304 VAL A CA 1
ATOM 2170 C C . VAL A 1 304 ? 40.530 -6.856 -6.286 1.00 46.65 304 VAL A C 1
ATOM 2171 O O . VAL A 1 304 ? 40.646 -6.061 -7.217 1.00 46.01 304 VAL A O 1
ATOM 2175 N N . PHE A 1 305 ? 40.812 -6.537 -5.026 1.00 45.57 305 PHE A N 1
ATOM 2176 C CA . PHE A 1 305 ? 41.255 -5.194 -4.665 1.00 45.14 305 PHE A CA 1
ATOM 2177 C C . PHE A 1 305 ? 42.758 -5.098 -4.395 1.00 46.09 305 PHE A C 1
ATOM 2178 O O . PHE A 1 305 ? 43.434 -6.116 -4.241 1.00 46.26 305 PHE A O 1
ATOM 2186 N N . ARG A 1 306 ? 43.269 -3.869 -4.342 1.00 47.01 306 ARG A N 1
ATOM 2187 C CA . ARG A 1 306 ? 44.684 -3.630 -4.064 1.00 48.19 306 ARG A CA 1
ATOM 2188 C C . ARG A 1 306 ? 45.019 -4.225 -2.690 1.00 48.41 306 ARG A C 1
ATOM 2189 O O . ARG A 1 306 ? 44.139 -4.391 -1.842 1.00 47.94 306 ARG A O 1
ATOM 2197 N N . PRO A 1 307 ? 46.300 -4.548 -2.449 1.00 48.75 307 PRO A N 1
ATOM 2198 C CA . PRO A 1 307 ? 46.726 -5.132 -1.170 1.00 48.81 307 PRO A CA 1
ATOM 2199 C C . PRO A 1 307 ? 46.391 -4.332 0.091 1.00 48.58 307 PRO A C 1
ATOM 2200 O O . PRO A 1 307 ? 46.026 -4.905 1.116 1.00 48.53 307 PRO A O 1
ATOM 2204 N N . ARG A 1 308 ? 46.515 -3.014 0.017 1.00 48.74 308 ARG A N 1
ATOM 2205 C CA . ARG A 1 308 ? 46.237 -2.158 1.168 1.00 49.27 308 ARG A CA 1
ATOM 2206 C C . ARG A 1 308 ? 44.773 -2.164 1.631 1.00 47.63 308 ARG A C 1
ATOM 2207 O O . ARG A 1 308 ? 44.480 -1.813 2.776 1.00 47.68 308 ARG A O 1
ATOM 2215 N N . THR A 1 309 ? 43.862 -2.554 0.741 1.00 45.26 309 THR A N 1
ATOM 2216 C CA . THR A 1 309 ? 42.430 -2.575 1.041 1.00 42.40 309 THR A CA 1
ATOM 2217 C C . THR A 1 309 ? 42.036 -3.250 2.350 1.00 40.90 309 THR A C 1
ATOM 2218 O O . THR A 1 309 ? 42.322 -4.424 2.563 1.00 40.48 309 THR A O 1
ATOM 2222 N N . PRO A 1 310 ? 41.353 -2.509 3.239 1.00 39.82 310 PRO A N 1
ATOM 2223 C CA . PRO A 1 310 ? 40.914 -3.047 4.535 1.00 38.56 310 PRO A CA 1
ATOM 2224 C C . PRO A 1 310 ? 40.061 -4.302 4.375 1.00 37.85 310 PRO A C 1
ATOM 2225 O O . PRO A 1 310 ? 39.128 -4.328 3.575 1.00 37.86 310 PRO A O 1
ATOM 2229 N N . PRO A 1 311 ? 40.376 -5.367 5.134 1.00 37.21 311 PRO A N 1
ATOM 2230 C CA . PRO A 1 311 ? 39.613 -6.614 5.050 1.00 36.25 311 PRO A CA 1
ATOM 2231 C C . PRO A 1 311 ? 38.127 -6.421 5.324 1.00 35.50 311 PRO A C 1
ATOM 2232 O O . PRO A 1 311 ? 37.289 -7.117 4.753 1.00 35.49 311 PRO A O 1
ATOM 2236 N N . GLU A 1 312 ? 37.796 -5.484 6.204 1.00 34.54 312 GLU A N 1
ATOM 2237 C CA . GLU A 1 312 ? 36.394 -5.231 6.519 1.00 34.34 312 GLU A CA 1
ATOM 2238 C C . GLU A 1 312 ? 35.637 -4.708 5.295 1.00 32.49 312 GLU A C 1
ATOM 2239 O O . GLU A 1 312 ? 34.476 -5.056 5.085 1.00 31.68 312 GLU A O 1
ATOM 2245 N N . ALA A 1 313 ? 36.297 -3.874 4.495 1.00 30.91 313 ALA A N 1
ATOM 2246 C CA . ALA A 1 313 ? 35.674 -3.333 3.290 1.00 30.37 313 ALA A CA 1
ATOM 2247 C C . ALA A 1 313 ? 35.390 -4.467 2.304 1.00 30.20 313 ALA A C 1
ATOM 2248 O O . ALA A 1 313 ? 34.339 -4.502 1.668 1.00 29.63 313 ALA A O 1
ATOM 2250 N N . ILE A 1 314 ? 36.338 -5.389 2.176 1.00 30.12 314 ILE A N 1
ATOM 2251 C CA . ILE A 1 314 ? 36.180 -6.521 1.274 1.00 29.93 314 ILE A CA 1
ATOM 2252 C C . ILE A 1 314 ? 35.042 -7.418 1.769 1.00 29.90 314 ILE A C 1
ATOM 2253 O O . ILE A 1 314 ? 34.182 -7.847 0.988 1.00 29.87 314 ILE A O 1
ATOM 2258 N N . ALA A 1 315 ? 35.029 -7.687 3.072 1.00 29.15 315 ALA A N 1
ATOM 2259 C CA . ALA A 1 315 ? 33.993 -8.529 3.671 1.00 29.00 315 ALA A CA 1
ATOM 2260 C C . ALA A 1 315 ? 32.595 -7.949 3.440 1.00 28.56 315 ALA A C 1
ATOM 2261 O O . ALA A 1 315 ? 31.674 -8.675 3.070 1.00 28.57 315 ALA A O 1
ATOM 2263 N N . LEU A 1 316 ? 32.438 -6.647 3.671 1.00 27.37 316 LEU A N 1
ATOM 2264 C CA . LEU A 1 316 ? 31.149 -5.988 3.463 1.00 26.65 316 LEU A CA 1
ATOM 2265 C C . LEU A 1 316 ? 30.750 -6.156 1.994 1.00 27.11 316 LEU A C 1
ATOM 2266 O O . LEU A 1 316 ? 29.617 -6.510 1.668 1.00 26.70 316 LEU A O 1
ATOM 2271 N N . CYS A 1 317 ? 31.706 -5.912 1.109 1.00 27.56 317 CYS A N 1
ATOM 2272 C CA . CYS A 1 317 ? 31.478 -6.039 -0.317 1.00 29.44 317 CYS A CA 1
ATOM 2273 C C . CYS A 1 317 ? 30.900 -7.394 -0.718 1.00 28.71 317 CYS A C 1
ATOM 2274 O O . CYS A 1 317 ? 29.919 -7.471 -1.459 1.00 28.02 317 CYS A O 1
ATOM 2277 N N . SER A 1 318 ? 31.517 -8.464 -0.230 1.00 28.62 318 SER A N 1
ATOM 2278 C CA . SER A 1 318 ? 31.072 -9.813 -0.552 1.00 28.69 318 SER A CA 1
ATOM 2279 C C . SER A 1 318 ? 29.677 -10.103 -0.036 1.00 28.16 318 SER A C 1
ATOM 2280 O O . SER A 1 318 ? 29.008 -11.021 -0.520 1.00 28.72 318 SER A O 1
ATOM 2283 N N . ARG A 1 319 ? 29.236 -9.319 0.943 1.00 27.55 319 ARG A N 1
ATOM 2284 C CA . ARG A 1 319 ? 27.910 -9.494 1.532 1.00 26.84 319 ARG A CA 1
ATOM 2285 C C . ARG A 1 319 ? 26.834 -8.655 0.848 1.00 25.10 319 ARG A C 1
ATOM 2286 O O . ARG A 1 319 ? 25.648 -8.811 1.126 1.00 24.70 319 ARG A O 1
ATOM 2294 N N . LEU A 1 320 ? 27.249 -7.759 -0.039 1.00 23.96 320 LEU A N 1
ATOM 2295 C CA . LEU A 1 320 ? 26.301 -6.926 -0.772 1.00 22.99 320 LEU A CA 1
ATOM 2296 C C . LEU A 1 320 ? 26.140 -7.479 -2.182 1.00 23.00 320 LEU A C 1
ATOM 2297 O O . LEU A 1 320 ? 25.026 -7.594 -2.700 1.00 22.20 320 LEU A O 1
ATOM 2302 N N . LEU A 1 321 ? 27.265 -7.818 -2.800 1.00 23.74 321 LEU A N 1
ATOM 2303 C CA . LEU A 1 321 ? 27.255 -8.347 -4.156 1.00 24.29 321 LEU A CA 1
ATOM 2304 C C . LEU A 1 321 ? 27.075 -9.868 -4.161 1.00 25.65 321 LEU A C 1
ATOM 2305 O O . LEU A 1 321 ? 28.013 -10.621 -4.421 1.00 26.65 321 LEU A O 1
ATOM 2310 N N . GLU A 1 322 ? 25.854 -10.300 -3.854 1.00 26.77 322 GLU A N 1
ATOM 2311 C CA . GLU A 1 322 ? 25.494 -11.718 -3.812 1.00 27.73 322 GLU A CA 1
ATOM 2312 C C . GLU A 1 322 ? 24.463 -11.995 -4.897 1.00 27.14 322 GLU A C 1
ATOM 2313 O O . GLU A 1 322 ? 23.582 -11.172 -5.128 1.00 26.21 322 GLU A O 1
ATOM 2319 N N . TYR A 1 323 ? 24.566 -13.153 -5.550 1.00 27.04 323 TYR A N 1
ATOM 2320 C CA . TYR A 1 323 ? 23.618 -13.534 -6.598 1.00 27.27 323 TYR A CA 1
ATOM 2321 C C . TYR A 1 323 ? 22.181 -13.621 -6.055 1.00 27.29 323 TYR A C 1
ATOM 2322 O O . TYR A 1 323 ? 21.261 -13.013 -6.595 1.00 27.58 323 TYR A O 1
ATOM 2331 N N . THR A 1 324 ? 21.982 -14.393 -4.992 1.00 27.87 324 THR A N 1
ATOM 2332 C CA . THR A 1 324 ? 20.645 -14.537 -4.421 1.00 28.21 324 THR A CA 1
ATOM 2333 C C . THR A 1 324 ? 20.240 -13.248 -3.729 1.00 27.66 324 THR A C 1
ATOM 2334 O O . THR A 1 324 ? 20.828 -12.867 -2.717 1.00 27.93 324 THR A O 1
ATOM 2338 N N . PRO A 1 325 ? 19.223 -12.562 -4.262 1.00 27.92 325 PRO A N 1
ATOM 2339 C CA . PRO A 1 325 ? 18.735 -11.296 -3.696 1.00 27.92 325 PRO A CA 1
ATOM 2340 C C . PRO A 1 325 ? 18.515 -11.291 -2.180 1.00 28.47 325 PRO A C 1
ATOM 2341 O O . PRO A 1 325 ? 18.943 -10.366 -1.484 1.00 27.37 325 PRO A O 1
ATOM 2345 N N . THR A 1 326 ? 17.852 -12.327 -1.672 1.00 28.30 326 THR A N 1
ATOM 2346 C CA . THR A 1 326 ? 17.564 -12.431 -0.249 1.00 27.74 326 THR A CA 1
ATOM 2347 C C . THR A 1 326 ? 18.807 -12.659 0.596 1.00 27.18 326 THR A C 1
ATOM 2348 O O . THR A 1 326 ? 18.768 -12.489 1.811 1.00 28.05 326 THR A O 1
ATOM 2352 N N . ALA A 1 327 ? 19.911 -13.041 -0.034 1.00 26.42 327 ALA A N 1
ATOM 2353 C CA . ALA A 1 327 ? 21.141 -13.287 0.708 1.00 25.77 327 ALA A CA 1
ATOM 2354 C C . ALA A 1 327 ? 21.913 -12.007 1.013 1.00 26.00 327 ALA A C 1
ATOM 2355 O O . ALA A 1 327 ? 22.782 -11.994 1.888 1.00 26.61 327 ALA A O 1
ATOM 2357 N N . ARG A 1 328 ? 21.599 -10.930 0.300 1.00 25.49 328 ARG A N 1
ATOM 2358 C CA . ARG A 1 328 ? 22.291 -9.660 0.514 1.00 24.66 328 ARG A CA 1
ATOM 2359 C C . ARG A 1 328 ? 21.896 -9.003 1.832 1.00 24.26 328 ARG A C 1
ATOM 2360 O O . ARG A 1 328 ? 20.766 -9.144 2.295 1.00 23.90 328 ARG A O 1
ATOM 2368 N N . LEU A 1 329 ? 22.841 -8.288 2.434 1.00 24.26 329 LEU A N 1
ATOM 2369 C CA . LEU A 1 329 ? 22.582 -7.580 3.683 1.00 23.29 329 LEU A CA 1
ATOM 2370 C C . LEU A 1 329 ? 21.479 -6.561 3.443 1.00 23.04 329 LEU A C 1
ATOM 2371 O O . LEU A 1 329 ? 21.297 -6.099 2.319 1.00 23.30 329 LEU A O 1
ATOM 2376 N N . THR A 1 330 ? 20.725 -6.219 4.480 1.00 22.04 330 THR A N 1
ATOM 2377 C CA . THR A 1 330 ? 19.713 -5.184 4.329 1.00 22.37 330 THR A CA 1
ATOM 2378 C C . THR A 1 330 ? 20.512 -3.902 4.589 1.00 21.46 330 THR A C 1
ATOM 2379 O O . THR A 1 330 ? 21.611 -3.957 5.145 1.00 21.47 330 THR A O 1
ATOM 2383 N N . PRO A 1 331 ? 19.995 -2.742 4.165 1.00 20.86 331 PRO A N 1
ATOM 2384 C CA . PRO A 1 331 ? 20.730 -1.496 4.409 1.00 20.36 331 PRO A CA 1
ATOM 2385 C C . PRO A 1 331 ? 21.062 -1.262 5.885 1.00 19.82 331 PRO A C 1
ATOM 2386 O O . PRO A 1 331 ? 22.162 -0.821 6.209 1.00 18.98 331 PRO A O 1
ATOM 2390 N N . LEU A 1 332 ? 20.118 -1.557 6.778 1.00 20.47 332 LEU A N 1
ATOM 2391 C CA . LEU A 1 332 ? 20.365 -1.362 8.208 1.00 20.98 332 LEU A CA 1
ATOM 2392 C C . LEU A 1 332 ? 21.502 -2.275 8.690 1.00 21.47 332 LEU A C 1
ATOM 2393 O O . LEU A 1 332 ? 22.347 -1.852 9.477 1.00 21.30 332 LEU A O 1
ATOM 2398 N N . GLU A 1 333 ? 21.533 -3.516 8.209 1.00 21.87 333 GLU A N 1
ATOM 2399 C CA . GLU A 1 333 ? 22.593 -4.443 8.588 1.00 22.85 333 GLU A CA 1
ATOM 2400 C C . GLU A 1 333 ? 23.937 -3.927 8.080 1.00 22.66 333 GLU A C 1
ATOM 2401 O O . GLU A 1 333 ? 24.960 -4.051 8.765 1.00 22.18 333 GLU A O 1
ATOM 2407 N N . ALA A 1 334 ? 23.936 -3.350 6.877 1.00 21.98 334 ALA A N 1
ATOM 2408 C CA . ALA A 1 334 ? 25.161 -2.801 6.303 1.00 21.38 334 ALA A CA 1
ATOM 2409 C C . ALA A 1 334 ? 25.680 -1.699 7.228 1.00 20.76 334 ALA A C 1
ATOM 2410 O O . ALA A 1 334 ? 26.861 -1.665 7.550 1.00 20.84 334 ALA A O 1
ATOM 2412 N N . CYS A 1 335 ? 24.789 -0.814 7.670 1.00 20.84 335 CYS A N 1
ATOM 2413 C CA . CYS A 1 335 ? 25.170 0.280 8.568 1.00 20.58 335 CYS A CA 1
ATOM 2414 C C . CYS A 1 335 ? 25.867 -0.251 9.831 1.00 21.42 335 CYS A C 1
ATOM 2415 O O . CYS A 1 335 ? 26.801 0.368 10.346 1.00 20.25 335 CYS A O 1
ATOM 2418 N N . ALA A 1 336 ? 25.409 -1.406 10.314 1.00 21.93 336 ALA A N 1
ATOM 2419 C CA . ALA A 1 336 ? 25.958 -2.019 11.524 1.00 22.73 336 ALA A CA 1
ATOM 2420 C C . ALA A 1 336 ? 27.241 -2.826 11.307 1.00 23.52 336 ALA A C 1
ATOM 2421 O O . ALA A 1 336 ? 27.843 -3.315 12.271 1.00 23.81 336 ALA A O 1
ATOM 2423 N N . HIS A 1 337 ? 27.666 -2.954 10.051 1.00 23.84 337 HIS A N 1
ATOM 2424 C CA . HIS A 1 337 ? 28.874 -3.707 9.708 1.00 23.72 337 HIS A CA 1
ATOM 2425 C C . HIS A 1 337 ? 30.151 -3.130 10.322 1.00 24.13 337 HIS A C 1
ATOM 2426 O O . HIS A 1 337 ? 30.278 -1.917 10.505 1.00 24.01 337 HIS A O 1
ATOM 2433 N N . SER A 1 338 ? 31.103 -4.013 10.614 1.00 24.85 338 SER A N 1
ATOM 2434 C CA . SER A 1 338 ? 32.388 -3.634 11.206 1.00 25.77 338 SER A CA 1
ATOM 2435 C C . SER A 1 338 ? 33.172 -2.601 10.411 1.00 24.78 338 SER A C 1
ATOM 2436 O O . SER A 1 338 ? 33.958 -1.842 10.978 1.00 25.45 338 SER A O 1
ATOM 2439 N N . PHE A 1 339 ? 32.971 -2.575 9.099 1.00 23.59 339 PHE A N 1
ATOM 2440 C CA . PHE A 1 339 ? 33.674 -1.615 8.257 1.00 22.62 339 PHE A CA 1
ATOM 2441 C C . PHE A 1 339 ? 33.382 -0.192 8.726 1.00 21.83 339 PHE A C 1
ATOM 2442 O O . PHE A 1 339 ? 34.203 0.700 8.567 1.00 22.20 339 PHE A O 1
ATOM 2450 N N . PHE A 1 340 ? 32.217 0.020 9.324 1.00 21.52 340 PHE A N 1
ATOM 2451 C CA . PHE A 1 340 ? 31.851 1.360 9.781 1.00 21.27 340 PHE A CA 1
ATOM 2452 C C . PHE A 1 340 ? 32.162 1.636 11.248 1.00 21.92 340 PHE A C 1
ATOM 2453 O O . PHE A 1 340 ? 31.736 2.660 11.787 1.00 22.39 340 PHE A O 1
ATOM 2461 N N . ASP A 1 341 ? 32.916 0.743 11.888 1.00 22.31 341 ASP A N 1
ATOM 2462 C CA . ASP A 1 341 ? 33.257 0.905 13.302 1.00 22.58 341 ASP A CA 1
ATOM 2463 C C . ASP A 1 341 ? 34.010 2.195 13.625 1.00 22.55 341 ASP A C 1
ATOM 2464 O O . ASP A 1 341 ? 33.798 2.787 14.686 1.00 23.03 341 ASP A O 1
ATOM 2469 N N . GLU A 1 342 ? 34.884 2.639 12.729 1.00 22.03 342 GLU A N 1
ATOM 2470 C CA . GLU A 1 342 ? 35.626 3.870 12.971 1.00 22.43 342 GLU A CA 1
ATOM 2471 C C . GLU A 1 342 ? 34.689 5.066 13.116 1.00 22.02 342 GLU A C 1
ATOM 2472 O O . GLU A 1 342 ? 34.970 5.993 13.876 1.00 22.20 342 GLU A O 1
ATOM 2478 N N . LEU A 1 343 ? 33.579 5.054 12.382 1.00 20.52 343 LEU A N 1
ATOM 2479 C CA . LEU A 1 343 ? 32.620 6.153 12.453 1.00 19.72 343 LEU A CA 1
ATOM 2480 C C . LEU A 1 343 ? 31.978 6.233 13.840 1.00 20.37 343 LEU A C 1
ATOM 2481 O O . LEU A 1 343 ? 31.524 7.297 14.257 1.00 20.38 343 LEU A O 1
ATOM 2486 N N . ARG A 1 344 ? 31.953 5.110 14.550 1.00 20.97 344 ARG A N 1
ATOM 2487 C CA . ARG A 1 344 ? 31.363 5.065 15.886 1.00 22.54 344 ARG A CA 1
ATOM 2488 C C . ARG A 1 344 ? 32.377 5.360 17.004 1.00 24.58 344 ARG A C 1
ATOM 2489 O O . ARG A 1 344 ? 32.045 5.285 18.195 1.00 25.02 344 ARG A O 1
ATOM 2497 N N . ASP A 1 345 ? 33.605 5.696 16.618 1.00 25.91 345 ASP A N 1
ATOM 2498 C CA . ASP A 1 345 ? 34.661 6.021 17.577 1.00 27.76 345 ASP A CA 1
ATOM 2499 C C . ASP A 1 345 ? 34.425 7.448 18.056 1.00 28.56 345 ASP A C 1
ATOM 2500 O O . ASP A 1 345 ? 34.305 8.365 17.249 1.00 28.55 345 ASP A O 1
ATOM 2505 N N . PRO A 1 346 ? 34.377 7.660 19.382 1.00 29.61 346 PRO A N 1
ATOM 2506 C CA . PRO A 1 346 ? 34.150 8.996 19.943 1.00 30.02 346 PRO A CA 1
ATOM 2507 C C . PRO A 1 346 ? 35.168 10.063 19.542 1.00 31.11 346 PRO A C 1
ATOM 2508 O O . PRO A 1 346 ? 34.868 11.257 19.586 1.00 31.55 346 PRO A O 1
ATOM 2512 N N . ASN A 1 347 ? 36.367 9.647 19.146 1.00 31.84 347 ASN A N 1
ATOM 2513 C CA . ASN A 1 347 ? 37.397 10.612 18.760 1.00 32.63 347 ASN A CA 1
ATOM 2514 C C . ASN A 1 347 ? 37.564 10.830 17.262 1.00 32.27 347 ASN A C 1
ATOM 2515 O O . ASN A 1 347 ? 38.476 11.540 16.843 1.00 32.43 347 ASN A O 1
ATOM 2520 N N . VAL A 1 348 ? 36.696 10.224 16.457 1.00 31.60 348 VAL A N 1
ATOM 2521 C CA . VAL A 1 348 ? 36.788 10.376 15.011 1.00 30.70 348 VAL A CA 1
ATOM 2522 C C . VAL A 1 348 ? 36.574 11.832 14.601 1.00 30.02 348 VAL A C 1
ATOM 2523 O O . VAL A 1 348 ? 35.750 12.544 15.176 1.00 29.81 348 VAL A O 1
ATOM 2527 N N . LYS A 1 349 ? 37.338 12.264 13.606 1.00 29.56 349 LYS A N 1
ATOM 2528 C CA . LYS A 1 349 ? 37.261 13.624 13.094 1.00 29.31 349 LYS A CA 1
ATOM 2529 C C . LYS A 1 349 ? 37.462 13.610 11.586 1.00 28.21 349 LYS A C 1
ATOM 2530 O O . LYS A 1 349 ? 38.040 12.671 11.038 1.00 28.14 349 LYS A O 1
ATOM 2536 N N . LEU A 1 350 ? 36.990 14.649 10.913 1.00 27.23 350 LEU A N 1
ATOM 2537 C CA . LEU A 1 350 ? 37.167 14.733 9.471 1.00 26.95 350 LEU A CA 1
ATOM 2538 C C . LEU A 1 350 ? 38.603 15.182 9.181 1.00 27.76 350 LEU A C 1
ATOM 2539 O O . LEU A 1 350 ? 39.232 15.860 10.001 1.00 27.43 350 LEU A O 1
ATOM 2544 N N . PRO A 1 351 ? 39.150 14.779 8.026 1.00 28.60 351 PRO A N 1
ATOM 2545 C CA . PRO A 1 351 ? 40.517 15.192 7.691 1.00 28.97 351 PRO A CA 1
ATOM 2546 C C . PRO A 1 351 ? 40.696 16.714 7.713 1.00 29.14 351 PRO A C 1
ATOM 2547 O O . PRO A 1 351 ? 41.807 17.203 7.924 1.00 29.61 351 PRO A O 1
ATOM 2551 N N . ASN A 1 352 ? 39.617 17.466 7.504 1.00 28.89 352 ASN A N 1
ATOM 2552 C CA . ASN A 1 352 ? 39.734 18.920 7.524 1.00 28.97 352 ASN A CA 1
ATOM 2553 C C . ASN A 1 352 ? 39.613 19.491 8.934 1.00 28.66 352 ASN A C 1
ATOM 2554 O O . ASN A 1 352 ? 39.513 20.701 9.117 1.00 28.26 352 ASN A O 1
ATOM 2559 N N . GLY A 1 353 ? 39.630 18.611 9.928 1.00 28.79 353 GLY A N 1
ATOM 2560 C CA . GLY A 1 353 ? 39.552 19.061 11.305 1.00 30.12 353 GLY A CA 1
ATOM 2561 C C . GLY A 1 353 ? 38.159 19.208 11.881 1.00 30.77 353 GLY A C 1
ATOM 2562 O O . GLY A 1 353 ? 38.000 19.318 13.093 1.00 31.69 353 GLY A O 1
ATOM 2563 N N . ARG A 1 354 ? 37.144 19.211 11.028 1.00 31.33 354 ARG A N 1
ATOM 2564 C CA . ARG A 1 354 ? 35.764 19.349 11.494 1.00 31.90 354 ARG A CA 1
ATOM 2565 C C . ARG A 1 354 ? 35.248 18.065 12.136 1.00 31.36 354 ARG A C 1
ATOM 2566 O O . ARG A 1 354 ? 35.837 16.997 11.982 1.00 30.25 354 ARG A O 1
ATOM 2574 N N . ASP A 1 355 ? 34.146 18.172 12.869 1.00 31.41 355 ASP A N 1
ATOM 2575 C CA . ASP A 1 355 ? 33.557 16.985 13.473 1.00 31.83 355 ASP A CA 1
ATOM 2576 C C . ASP A 1 355 ? 32.792 16.285 12.358 1.00 30.36 355 ASP A C 1
ATOM 2577 O O . ASP A 1 355 ? 32.459 16.895 11.338 1.00 29.51 355 ASP A O 1
ATOM 2582 N N . THR A 1 356 ? 32.519 15.005 12.548 1.00 28.83 356 THR A N 1
ATOM 2583 C CA . THR A 1 356 ? 31.771 14.259 11.548 1.00 27.94 356 THR A CA 1
ATOM 2584 C C . THR A 1 356 ? 30.335 14.806 11.532 1.00 26.44 356 THR A C 1
ATOM 2585 O O . THR A 1 356 ? 29.880 15.405 12.508 1.00 25.93 356 THR A O 1
ATOM 2589 N N . PRO A 1 357 ? 29.613 14.626 10.413 1.00 24.63 357 PRO A N 1
ATOM 2590 C CA . PRO A 1 357 ? 28.232 15.119 10.344 1.00 23.96 357 PRO A CA 1
ATOM 2591 C C . PRO A 1 357 ? 27.324 14.214 11.176 1.00 23.22 357 PRO A C 1
ATOM 2592 O O . PRO A 1 357 ? 27.803 13.320 11.873 1.00 22.84 357 PRO A O 1
ATOM 2596 N N . ALA A 1 358 ? 26.019 14.445 11.104 1.00 23.59 358 ALA A N 1
ATOM 2597 C CA . ALA A 1 358 ? 25.058 13.623 11.846 1.00 23.21 358 ALA A CA 1
ATOM 2598 C C . ALA A 1 358 ? 25.143 12.176 11.348 1.00 22.74 358 ALA A C 1
ATOM 2599 O O . ALA A 1 358 ? 25.121 11.928 10.138 1.00 23.02 358 ALA A O 1
ATOM 2601 N N . LEU A 1 359 ? 25.235 11.225 12.274 1.00 20.64 359 LEU A N 1
ATOM 2602 C CA . LEU A 1 359 ? 25.341 9.815 11.904 1.00 20.22 359 LEU A CA 1
ATOM 2603 C C . LEU A 1 359 ? 24.496 8.886 12.756 1.00 19.31 359 LEU A C 1
ATOM 2604 O O . LEU A 1 359 ? 24.266 7.730 12.387 1.00 18.97 359 LEU A O 1
ATOM 2609 N N . PHE A 1 360 ? 24.044 9.380 13.901 1.00 19.23 360 PHE A N 1
ATOM 2610 C CA . PHE A 1 360 ? 23.307 8.523 14.824 1.00 19.47 360 PHE A CA 1
ATOM 2611 C C . PHE A 1 360 ? 21.887 8.933 15.196 1.00 19.94 360 PHE A C 1
ATOM 2612 O O . PHE A 1 360 ? 21.284 8.311 16.079 1.00 19.83 360 PHE A O 1
ATOM 2620 N N . ASN A 1 361 ? 21.342 9.950 14.530 1.00 20.16 361 ASN A N 1
ATOM 2621 C CA . ASN A 1 361 ? 19.990 10.395 14.840 1.00 21.31 361 ASN A CA 1
ATOM 2622 C C . ASN A 1 361 ? 18.922 9.514 14.194 1.00 21.02 361 ASN A C 1
ATOM 2623 O O . ASN A 1 361 ? 18.068 9.988 13.451 1.00 21.55 361 ASN A O 1
ATOM 2628 N N . PHE A 1 362 ? 18.980 8.220 14.490 1.00 21.35 362 PHE A N 1
ATOM 2629 C CA . PHE A 1 362 ? 18.018 7.267 13.951 1.00 22.25 362 PHE A CA 1
ATOM 2630 C C . PHE A 1 362 ? 16.640 7.461 14.576 1.00 22.59 362 PHE A C 1
ATOM 2631 O O . PHE A 1 362 ? 16.521 7.843 15.744 1.00 22.76 362 PHE A O 1
ATOM 2639 N N . THR A 1 363 ? 15.604 7.182 13.789 1.00 22.87 363 THR A N 1
ATOM 2640 C CA . THR A 1 363 ? 14.224 7.271 14.256 1.00 22.58 363 THR A CA 1
ATOM 2641 C C . THR A 1 363 ? 13.676 5.845 14.301 1.00 23.05 363 THR A C 1
ATOM 2642 O O . THR A 1 363 ? 14.277 4.910 13.758 1.00 22.28 363 THR A O 1
ATOM 2646 N N . THR A 1 364 ? 12.538 5.675 14.963 1.00 23.23 364 THR A N 1
ATOM 2647 C CA . THR A 1 364 ? 11.909 4.369 15.055 1.00 23.84 364 THR A CA 1
ATOM 2648 C C . THR A 1 364 ? 11.649 3.817 13.654 1.00 23.69 364 THR A C 1
ATOM 2649 O O . THR A 1 364 ? 11.919 2.646 13.376 1.00 24.32 364 THR A O 1
ATOM 2653 N N . GLN A 1 365 ? 11.129 4.671 12.779 1.00 23.80 365 GLN A N 1
ATOM 2654 C CA . GLN A 1 365 ? 10.826 4.290 11.399 1.00 23.65 365 GLN A CA 1
ATOM 2655 C C . GLN A 1 365 ? 12.067 3.731 10.697 1.00 23.26 365 GLN A C 1
ATOM 2656 O O . GLN A 1 365 ? 12.018 2.679 10.062 1.00 22.58 365 GLN A O 1
ATOM 2662 N N . GLU A 1 366 ? 13.184 4.438 10.825 1.00 22.54 366 GLU A N 1
ATOM 2663 C CA . GLU A 1 366 ? 14.441 4.021 10.190 1.00 22.32 366 GLU A CA 1
ATOM 2664 C C . GLU A 1 366 ? 14.979 2.681 10.708 1.00 22.25 366 GLU A C 1
ATOM 2665 O O . GLU A 1 366 ? 15.601 1.920 9.961 1.00 20.58 366 GLU A O 1
ATOM 2671 N N . LEU A 1 367 ? 14.740 2.391 11.987 1.00 22.47 367 LEU A N 1
ATOM 2672 C CA . LEU A 1 367 ? 15.221 1.150 12.594 1.00 22.87 367 LEU A CA 1
ATOM 2673 C C . LEU A 1 367 ? 14.205 0.020 12.537 1.00 23.66 367 LEU A C 1
ATOM 2674 O O . LEU A 1 367 ? 14.508 -1.105 12.928 1.00 23.90 367 LEU A O 1
ATOM 2679 N N . SER A 1 368 ? 13.009 0.314 12.043 1.00 25.09 368 SER A N 1
ATOM 2680 C CA . SER A 1 368 ? 11.927 -0.670 12.018 1.00 26.71 368 SER A CA 1
ATOM 2681 C C . SER A 1 368 ? 12.212 -2.053 11.440 1.00 27.68 368 SER A C 1
ATOM 2682 O O . SER A 1 368 ? 11.613 -3.036 11.880 1.00 28.18 368 SER A O 1
ATOM 2685 N N . SER A 1 369 ? 13.127 -2.159 10.485 1.00 28.08 369 SER A N 1
ATOM 2686 C CA . SER A 1 369 ? 13.412 -3.469 9.906 1.00 28.52 369 SER A CA 1
ATOM 2687 C C . SER A 1 369 ? 14.167 -4.391 10.865 1.00 29.40 369 SER A C 1
ATOM 2688 O O . SER A 1 369 ? 14.248 -5.599 10.630 1.00 29.75 369 SER A O 1
ATOM 2691 N N . ASN A 1 370 ? 14.714 -3.831 11.943 1.00 29.19 370 ASN A N 1
ATOM 2692 C CA . ASN A 1 370 ? 15.476 -4.620 12.915 1.00 29.09 370 ASN A CA 1
ATOM 2693 C C . ASN A 1 370 ? 15.891 -3.715 14.078 1.00 28.73 370 ASN A C 1
ATOM 2694 O O . ASN A 1 370 ? 17.063 -3.365 14.225 1.00 28.09 370 ASN A O 1
ATOM 2699 N N . PRO A 1 371 ? 14.922 -3.323 14.920 1.00 28.65 371 PRO A N 1
ATOM 2700 C CA . PRO A 1 371 ? 15.181 -2.449 16.071 1.00 28.13 371 PRO A CA 1
ATOM 2701 C C . PRO A 1 371 ? 16.396 -2.798 16.931 1.00 27.75 371 PRO A C 1
ATOM 2702 O O . PRO A 1 371 ? 17.144 -1.914 17.337 1.00 27.90 371 PRO A O 1
ATOM 2706 N N . PRO A 1 372 ? 16.608 -4.087 17.233 1.00 27.57 372 PRO A N 1
ATOM 2707 C CA . PRO A 1 372 ? 17.761 -4.468 18.057 1.00 27.44 372 PRO A CA 1
ATOM 2708 C C . PRO A 1 372 ? 19.128 -3.959 17.603 1.00 27.58 372 PRO A C 1
ATOM 2709 O O . PRO A 1 372 ? 20.081 -3.948 18.387 1.00 27.57 372 PRO A O 1
ATOM 2713 N N . LEU A 1 373 ? 19.241 -3.547 16.345 1.00 26.92 373 LEU A N 1
ATOM 2714 C CA . LEU A 1 373 ? 20.520 -3.048 15.844 1.00 26.94 373 LEU A CA 1
ATOM 2715 C C . LEU A 1 373 ? 20.895 -1.692 16.451 1.00 26.75 373 LEU A C 1
ATOM 2716 O O . LEU A 1 373 ? 22.047 -1.261 16.362 1.00 26.56 373 LEU A O 1
ATOM 2721 N N . ALA A 1 374 ? 19.923 -1.026 17.072 1.00 27.26 374 ALA A N 1
ATOM 2722 C CA . ALA A 1 374 ? 20.161 0.275 17.697 1.00 27.96 374 ALA A CA 1
ATOM 2723 C C . ALA A 1 374 ? 21.312 0.189 18.690 1.00 28.51 374 ALA A C 1
ATOM 2724 O O . ALA A 1 374 ? 22.036 1.155 18.906 1.00 28.80 374 ALA A O 1
ATOM 2726 N N . THR A 1 375 ? 21.471 -0.982 19.293 1.00 29.23 375 THR A N 1
ATOM 2727 C CA . THR A 1 375 ? 22.522 -1.230 20.268 1.00 29.85 375 THR A CA 1
ATOM 2728 C C . THR A 1 375 ? 23.903 -1.049 19.659 1.00 29.43 375 THR A C 1
ATOM 2729 O O . THR A 1 375 ? 24.865 -0.699 20.354 1.00 29.19 375 THR A O 1
ATOM 2733 N N . ILE A 1 376 ? 24.003 -1.304 18.359 1.00 28.66 376 ILE A N 1
ATOM 2734 C CA . ILE A 1 376 ? 25.269 -1.153 17.651 1.00 28.03 376 ILE A CA 1
ATOM 2735 C C . ILE A 1 376 ? 25.325 0.209 16.984 1.00 27.34 376 ILE A C 1
ATOM 2736 O O . ILE A 1 376 ? 26.340 0.905 17.051 1.00 27.30 376 ILE A O 1
ATOM 2741 N N . LEU A 1 377 ? 24.213 0.578 16.349 1.00 26.06 377 LEU A N 1
ATOM 2742 C CA . LEU A 1 377 ? 24.102 1.824 15.601 1.00 24.88 377 LEU A CA 1
ATOM 2743 C C . LEU A 1 377 ? 24.227 3.126 16.376 1.00 24.72 377 LEU A C 1
ATOM 2744 O O . LEU A 1 377 ? 24.730 4.114 15.836 1.00 24.32 377 LEU A O 1
ATOM 2749 N N . ILE A 1 378 ? 23.757 3.151 17.619 1.00 23.94 378 ILE A N 1
ATOM 2750 C CA . ILE A 1 378 ? 23.873 4.361 18.422 1.00 24.66 378 ILE A CA 1
ATOM 2751 C C . ILE A 1 378 ? 24.882 4.060 19.521 1.00 25.46 378 ILE A C 1
ATOM 2752 O O . ILE A 1 378 ? 24.547 3.431 20.524 1.00 25.58 378 ILE A O 1
ATOM 2757 N N . PRO A 1 379 ? 26.144 4.479 19.327 1.00 25.55 379 PRO A N 1
ATOM 2758 C CA . PRO A 1 379 ? 27.205 4.245 20.311 1.00 25.97 379 PRO A CA 1
ATOM 2759 C C . PRO A 1 379 ? 26.956 4.940 21.652 1.00 26.18 379 PRO A C 1
ATOM 2760 O O . PRO A 1 379 ? 26.177 5.886 21.744 1.00 25.49 379 PRO A O 1
ATOM 2764 N N . PRO A 1 380 ? 27.615 4.459 22.716 1.00 27.30 380 PRO A N 1
ATOM 2765 C CA . PRO A 1 380 ? 27.474 5.022 24.067 1.00 28.29 380 PRO A CA 1
ATOM 2766 C C . PRO A 1 380 ? 27.540 6.544 24.183 1.00 29.56 380 PRO A C 1
ATOM 2767 O O . PRO A 1 380 ? 26.744 7.152 24.895 1.00 29.85 380 PRO A O 1
ATOM 2771 N N . HIS A 1 381 ? 28.479 7.161 23.475 1.00 30.81 381 HIS A N 1
ATOM 2772 C CA . HIS A 1 381 ? 28.658 8.609 23.534 1.00 32.55 381 HIS A CA 1
ATOM 2773 C C . HIS A 1 381 ? 27.669 9.428 22.724 1.00 34.64 381 HIS A C 1
ATOM 2774 O O . HIS A 1 381 ? 27.476 10.615 22.989 1.00 34.58 381 HIS A O 1
ATOM 2781 N N . ALA A 1 382 ? 27.038 8.802 21.741 1.00 37.33 382 ALA A N 1
ATOM 2782 C CA . ALA A 1 382 ? 26.115 9.503 20.856 1.00 41.07 382 ALA A CA 1
ATOM 2783 C C . ALA A 1 382 ? 24.764 9.927 21.423 1.00 44.20 382 ALA A C 1
ATOM 2784 O O . ALA A 1 382 ? 24.137 9.204 22.198 1.00 43.99 382 ALA A O 1
ATOM 2786 N N . ARG A 1 383 ? 24.332 11.117 21.015 1.00 48.34 383 ARG A N 1
ATOM 2787 C CA . ARG A 1 383 ? 23.044 11.678 21.401 1.00 53.05 383 ARG A CA 1
ATOM 2788 C C . ARG A 1 383 ? 22.766 11.755 22.897 1.00 56.29 383 ARG A C 1
ATOM 2789 O O . ARG A 1 383 ? 21.607 11.735 23.316 1.00 56.96 383 ARG A O 1
ATOM 2797 N N . ILE A 1 384 ? 23.818 11.836 23.707 1.00 60.04 384 ILE A N 1
ATOM 2798 C CA . ILE A 1 384 ? 23.625 11.923 25.150 1.00 63.74 384 ILE A CA 1
ATOM 2799 C C . ILE A 1 384 ? 23.079 13.312 25.468 1.00 66.41 384 ILE A C 1
ATOM 2800 O O . ILE A 1 384 ? 23.754 14.324 25.244 1.00 66.91 384 ILE A O 1
ATOM 2805 N N . GLN A 1 385 ? 21.848 13.355 25.971 1.00 69.29 385 GLN A N 1
ATOM 2806 C CA . GLN A 1 385 ? 21.215 14.621 26.320 1.00 71.88 385 GLN A CA 1
ATOM 2807 C C . GLN A 1 385 ? 20.277 14.491 27.528 1.00 73.23 385 GLN A C 1
ATOM 2808 O O . GLN A 1 385 ? 19.319 13.714 27.516 1.00 73.41 385 GLN A O 1
ATOM 2814 N N . ALA A 1 386 ? 20.580 15.251 28.576 1.00 74.89 386 ALA A N 1
ATOM 2815 C CA . ALA A 1 386 ? 19.777 15.249 29.796 1.00 76.31 386 ALA A CA 1
ATOM 2816 C C . ALA A 1 386 ? 18.630 16.253 29.672 1.00 77.33 386 ALA A C 1
ATOM 2817 O O . ALA A 1 386 ? 18.573 17.031 28.719 1.00 77.53 386 ALA A O 1
ATOM 2819 N N . ALA A 1 387 ? 17.722 16.232 30.642 1.00 78.58 387 ALA A N 1
ATOM 2820 C CA . ALA A 1 387 ? 16.577 17.135 30.637 1.00 79.69 387 ALA A CA 1
ATOM 2821 C C . ALA A 1 387 ? 16.790 18.334 31.560 1.00 80.52 387 ALA A C 1
ATOM 2822 O O . ALA A 1 387 ? 15.827 18.970 31.993 1.00 80.83 387 ALA A O 1
ATOM 2824 N N . ALA A 1 388 ? 18.055 18.635 31.856 1.00 81.27 388 ALA A N 1
ATOM 2825 C CA . ALA A 1 388 ? 18.411 19.765 32.712 1.00 82.09 388 ALA A CA 1
ATOM 2826 C C . ALA A 1 388 ? 17.773 19.691 34.103 1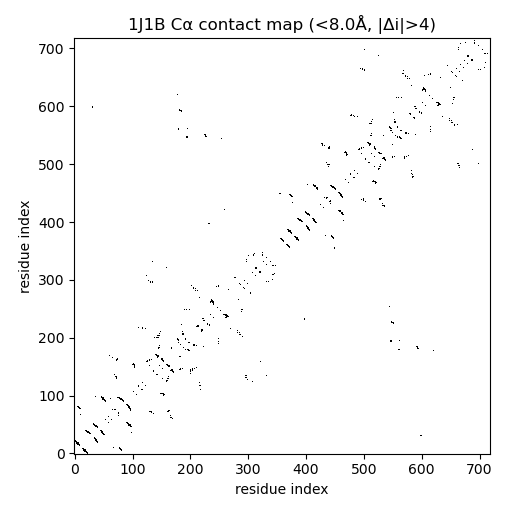.00 82.61 388 ALA A C 1
ATOM 2827 O O . ALA A 1 388 ? 16.557 19.960 34.217 1.00 82.95 388 ALA A O 1
ATOM 2829 N N . PHE B 1 23 ? 41.874 -30.025 -28.159 1.00 92.76 523 PHE B N 1
ATOM 2830 C CA . PHE B 1 23 ? 43.174 -30.344 -27.502 1.00 92.81 523 PHE B CA 1
ATOM 2831 C C . PHE B 1 23 ? 44.307 -30.568 -28.503 1.00 92.52 523 PHE B C 1
ATOM 2832 O O . PHE B 1 23 ? 44.535 -31.685 -28.970 1.00 92.61 523 PHE B O 1
ATOM 2840 N N . GLY B 1 24 ? 45.015 -29.489 -28.824 1.00 92.02 524 GLY B N 1
ATOM 2841 C CA . GLY B 1 24 ? 46.123 -29.566 -29.759 1.00 91.28 524 GLY B CA 1
ATOM 2842 C C . GLY B 1 24 ? 47.349 -28.882 -29.186 1.00 90.72 524 GLY B C 1
ATOM 2843 O O . GLY B 1 24 ? 47.380 -28.560 -27.999 1.00 90.71 524 GLY B O 1
ATOM 2844 N N . SER B 1 25 ? 48.357 -28.651 -30.022 1.00 90.14 525 SER B N 1
ATOM 2845 C CA . SER B 1 25 ? 49.584 -28.005 -29.568 1.00 89.44 525 SER B CA 1
ATOM 2846 C C . SER B 1 25 ? 50.269 -27.207 -30.672 1.00 88.95 525 SER B C 1
ATOM 2847 O O . SER B 1 25 ? 49.906 -27.302 -31.845 1.00 88.90 525 SER B O 1
ATOM 2850 N N . MET B 1 26 ? 51.270 -26.423 -30.283 1.00 88.30 526 MET B N 1
ATOM 2851 C CA . MET B 1 26 ? 52.019 -25.604 -31.228 1.00 87.66 526 MET B CA 1
ATOM 2852 C C . MET B 1 26 ? 53.506 -25.916 -31.183 1.00 87.18 526 MET B C 1
ATOM 2853 O O . MET B 1 26 ? 53.962 -26.729 -30.381 1.00 87.12 526 MET B O 1
ATOM 2858 N N . LYS B 1 27 ? 54.257 -25.252 -32.051 1.00 86.59 527 LYS B N 1
ATOM 2859 C CA . LYS B 1 27 ? 55.697 -25.432 -32.123 1.00 86.11 527 LYS B CA 1
ATOM 2860 C C . LYS B 1 27 ? 56.340 -24.075 -32.372 1.00 86.14 527 LYS B C 1
ATOM 2861 O O . LYS B 1 27 ? 56.198 -23.496 -33.448 1.00 86.11 527 LYS B O 1
ATOM 2867 N N . VAL B 1 28 ? 57.040 -23.567 -31.367 1.00 86.35 528 VAL B N 1
ATOM 2868 C CA . VAL B 1 28 ? 57.700 -22.275 -31.475 1.00 86.61 528 VAL B CA 1
ATOM 2869 C C . VAL B 1 28 ? 59.182 -22.441 -31.798 1.00 86.95 528 VAL B C 1
ATOM 2870 O O . VAL B 1 28 ? 59.831 -23.370 -31.320 1.00 86.99 528 VAL B O 1
ATOM 2874 N N . SER B 1 29 ? 59.710 -21.539 -32.618 1.00 87.42 529 SER B N 1
ATOM 2875 C CA . SER B 1 29 ? 61.116 -21.577 -33.005 1.00 87.98 529 SER B CA 1
ATOM 2876 C C . SER B 1 29 ? 61.570 -20.181 -33.408 1.00 88.71 529 SER B C 1
ATOM 2877 O O . SER B 1 29 ? 60.864 -19.204 -33.166 1.00 88.78 529 SER B O 1
ATOM 2880 N N . ARG B 1 30 ? 62.749 -20.087 -34.016 1.00 89.64 530 ARG B N 1
ATOM 2881 C CA . ARG B 1 30 ? 63.287 -18.801 -34.453 1.00 90.53 530 ARG B CA 1
ATOM 2882 C C . ARG B 1 30 ? 63.817 -18.901 -35.876 1.00 90.75 530 ARG B C 1
ATOM 2883 O O . ARG B 1 30 ? 64.964 -19.295 -36.088 1.00 90.88 530 ARG B O 1
ATOM 2891 N N . ASP B 1 31 ? 62.979 -18.540 -36.846 1.00 90.95 531 ASP B N 1
ATOM 2892 C CA . ASP B 1 31 ? 63.359 -18.592 -38.255 1.00 91.14 531 ASP B CA 1
ATOM 2893 C C . ASP B 1 31 ? 64.763 -18.041 -38.467 1.00 90.84 531 ASP B C 1
ATOM 2894 O O . ASP B 1 31 ? 65.654 -18.748 -38.940 1.00 90.99 531 ASP B O 1
ATOM 2899 N N . LYS B 1 32 ? 64.953 -16.775 -38.115 1.00 90.23 532 LYS B N 1
ATOM 2900 C CA . LYS B 1 32 ? 66.250 -16.124 -38.250 1.00 89.47 532 LYS B CA 1
ATOM 2901 C C . LYS B 1 32 ? 66.186 -14.720 -37.663 1.00 88.60 532 LYS B C 1
ATOM 2902 O O . LYS B 1 32 ? 65.116 -14.109 -37.610 1.00 88.58 532 LYS B O 1
ATOM 2908 N N . ASP B 1 33 ? 67.336 -14.218 -37.222 1.00 87.41 533 ASP B N 1
ATOM 2909 C CA . ASP B 1 33 ? 67.431 -12.892 -36.617 1.00 85.93 533 ASP B CA 1
ATOM 2910 C C . ASP B 1 33 ? 66.756 -12.905 -35.249 1.00 84.24 533 ASP B C 1
ATOM 2911 O O . ASP B 1 33 ? 66.466 -11.853 -34.676 1.00 84.38 533 ASP B O 1
ATOM 2916 N N . GLY B 1 34 ? 66.514 -14.107 -34.732 1.00 82.04 534 GLY B N 1
ATOM 2917 C CA . GLY B 1 34 ? 65.867 -14.246 -33.441 1.00 78.95 534 GLY B CA 1
ATOM 2918 C C . GLY B 1 34 ? 64.359 -14.220 -33.593 1.00 76.71 534 GLY B C 1
ATOM 2919 O O . GLY B 1 34 ? 63.628 -14.392 -32.617 1.00 77.00 534 GLY B O 1
ATOM 2920 N N . SER B 1 35 ? 63.901 -14.012 -34.826 1.00 74.00 535 SER B N 1
ATOM 2921 C CA . SER B 1 35 ? 62.474 -13.951 -35.139 1.00 71.03 535 SER B CA 1
ATOM 2922 C C . SER B 1 35 ? 61.719 -15.198 -34.694 1.00 68.53 535 SER B C 1
ATOM 2923 O O . SER B 1 35 ? 61.947 -16.288 -35.216 1.00 68.56 535 SER B O 1
ATOM 2926 N N . LYS B 1 36 ? 60.814 -15.024 -33.737 1.00 65.23 536 LYS B N 1
ATOM 2927 C CA . LYS B 1 36 ? 60.019 -16.129 -33.216 1.00 61.84 536 LYS B CA 1
ATOM 2928 C C . LYS B 1 36 ? 58.942 -16.564 -34.207 1.00 59.46 536 LYS B C 1
ATOM 2929 O O . LYS B 1 36 ? 58.136 -15.751 -34.664 1.00 59.51 536 LYS B O 1
ATOM 2935 N N . VAL B 1 37 ? 58.933 -17.852 -34.531 1.00 56.14 537 VAL B N 1
ATOM 2936 C CA . VAL B 1 37 ? 57.963 -18.413 -35.461 1.00 52.49 537 VAL B CA 1
ATOM 2937 C C . VAL B 1 37 ? 57.112 -19.460 -34.754 1.00 50.15 537 VAL B C 1
ATOM 2938 O O . VAL B 1 37 ? 57.637 -20.363 -34.110 1.00 49.66 537 VAL B O 1
ATOM 2942 N N . THR B 1 38 ? 55.795 -19.331 -34.869 1.00 47.44 538 THR B N 1
ATOM 2943 C CA . THR B 1 38 ? 54.890 -20.287 -34.252 1.00 44.90 538 THR B CA 1
ATOM 2944 C C . THR B 1 38 ? 54.263 -21.140 -35.342 1.00 43.23 538 THR B C 1
ATOM 2945 O O . THR B 1 38 ? 53.684 -20.625 -36.296 1.00 42.83 538 THR B O 1
ATOM 2949 N N . THR B 1 39 ? 54.399 -22.450 -35.207 1.00 41.33 539 THR B N 1
ATOM 2950 C CA . THR B 1 39 ? 53.839 -23.361 -36.186 1.00 39.35 539 THR B CA 1
ATOM 2951 C C . THR B 1 39 ? 52.762 -24.180 -35.520 1.00 37.80 539 THR B C 1
ATOM 2952 O O . THR B 1 39 ? 52.972 -24.745 -34.449 1.00 37.03 539 THR B O 1
ATOM 2956 N N . VAL B 1 40 ? 51.600 -24.227 -36.160 1.00 36.73 540 VAL B N 1
ATOM 2957 C CA . VAL B 1 40 ? 50.469 -24.977 -35.638 1.00 35.44 540 VAL B CA 1
ATOM 2958 C C . VAL B 1 40 ? 49.862 -25.817 -36.757 1.00 35.16 540 VAL B C 1
ATOM 2959 O O . VAL B 1 40 ? 50.160 -25.607 -37.931 1.00 34.35 540 VAL B O 1
ATOM 2963 N N . VAL B 1 41 ? 49.031 -26.782 -36.381 1.00 34.74 541 VAL B N 1
ATOM 2964 C CA . VAL B 1 41 ? 48.347 -27.619 -37.355 1.00 35.22 541 VAL B CA 1
ATOM 2965 C C . VAL B 1 41 ? 46.876 -27.227 -37.216 1.00 35.47 541 VAL B C 1
ATOM 2966 O O . VAL B 1 41 ? 46.252 -27.483 -36.185 1.00 35.53 541 VAL B O 1
ATOM 2970 N N . ALA B 1 42 ? 46.335 -26.591 -38.251 1.00 36.28 542 ALA B N 1
ATOM 2971 C CA . ALA B 1 42 ? 44.951 -26.116 -38.226 1.00 37.28 542 ALA B CA 1
ATOM 2972 C C . ALA B 1 42 ? 43.988 -26.811 -39.182 1.00 38.01 542 ALA B C 1
ATOM 2973 O O . ALA B 1 42 ? 44.391 -27.360 -40.203 1.00 37.78 542 ALA B O 1
ATOM 2975 N N . THR B 1 43 ? 42.705 -26.764 -38.836 1.00 39.03 543 THR B N 1
ATOM 2976 C CA . THR B 1 43 ? 41.644 -27.352 -39.649 1.00 40.91 543 THR B CA 1
ATOM 2977 C C . THR B 1 43 ? 41.054 -26.274 -40.552 1.00 42.21 543 THR B C 1
ATOM 2978 O O . THR B 1 43 ? 40.622 -25.222 -40.072 1.00 41.60 543 THR B O 1
ATOM 2982 N N . PRO B 1 44 ? 41.006 -26.526 -41.870 1.00 43.71 544 PRO B N 1
ATOM 2983 C CA . PRO B 1 44 ? 40.453 -25.526 -42.788 1.00 45.11 544 PRO B CA 1
ATOM 2984 C C . PRO B 1 44 ? 39.088 -25.027 -42.319 1.00 46.66 544 PRO B C 1
ATOM 2985 O O . PRO B 1 44 ? 38.267 -25.806 -41.827 1.00 46.12 544 PRO B O 1
ATOM 2989 N N . GLY B 1 45 ? 38.861 -23.724 -42.465 1.00 48.46 545 GLY B N 1
ATOM 2990 C CA . GLY B 1 45 ? 37.604 -23.137 -42.042 1.00 50.98 545 GLY B CA 1
ATOM 2991 C C . GLY B 1 45 ? 36.401 -23.558 -42.861 1.00 52.93 545 GLY B C 1
ATOM 2992 O O . GLY B 1 45 ? 35.353 -23.885 -42.306 1.00 53.06 545 GLY B O 1
ATOM 2993 N N . GLN B 1 46 ? 36.544 -23.561 -44.182 1.00 54.87 546 GLN B N 1
ATOM 2994 C CA . GLN B 1 46 ? 35.433 -23.931 -45.045 1.00 57.00 546 GLN B CA 1
ATOM 2995 C C . GLN B 1 46 ? 35.633 -25.260 -45.766 1.00 57.82 546 GLN B C 1
ATOM 2996 O O . GLN B 1 46 ? 34.728 -26.095 -45.788 1.00 58.39 546 GLN B O 1
ATOM 3002 N N . GLY B 1 47 ? 36.811 -25.462 -46.347 1.00 58.40 547 GLY B N 1
ATOM 3003 C CA . GLY B 1 47 ? 37.072 -26.695 -47.073 1.00 59.23 547 GLY B CA 1
ATOM 3004 C C . GLY B 1 47 ? 36.917 -27.965 -46.252 1.00 59.50 547 GLY B C 1
ATOM 3005 O O . GLY B 1 47 ? 36.513 -27.900 -45.089 1.00 60.04 547 GLY B O 1
ATOM 3006 N N . PRO B 1 48 ? 37.214 -29.144 -46.836 1.00 59.24 548 PRO B N 1
ATOM 3007 C CA . PRO B 1 48 ? 37.103 -30.423 -46.120 1.00 58.56 548 PRO B CA 1
ATOM 3008 C C . PRO B 1 48 ? 38.220 -30.529 -45.082 1.00 57.91 548 PRO B C 1
ATOM 3009 O O . PRO B 1 48 ? 39.246 -29.860 -45.211 1.00 58.16 548 PRO B O 1
ATOM 3013 N N . ASP B 1 49 ? 38.029 -31.370 -44.066 1.00 57.03 549 ASP B N 1
ATOM 3014 C CA . ASP B 1 49 ? 39.021 -31.523 -42.996 1.00 55.94 549 ASP B CA 1
ATOM 3015 C C . ASP B 1 49 ? 40.378 -32.092 -4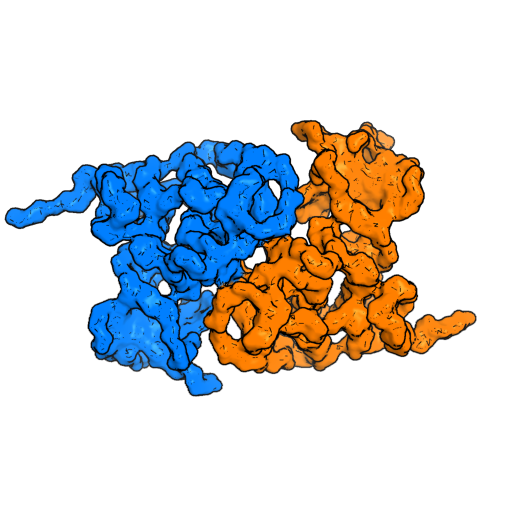3.395 1.00 54.70 549 ASP B C 1
ATOM 3016 O O . ASP B 1 49 ? 40.651 -33.275 -43.202 1.00 54.48 549 ASP B O 1
ATOM 3021 N N . ARG B 1 50 ? 41.226 -31.231 -43.941 1.00 53.35 550 ARG B N 1
ATOM 3022 C CA . ARG B 1 50 ? 42.573 -31.609 -44.340 1.00 52.05 550 ARG B CA 1
ATOM 3023 C C . ARG B 1 50 ? 43.463 -30.709 -43.501 1.00 49.87 550 ARG B C 1
ATOM 3024 O O . ARG B 1 50 ? 43.690 -29.554 -43.851 1.00 49.67 550 ARG B O 1
ATOM 3032 N N . PRO B 1 51 ? 43.984 -31.227 -42.382 1.00 48.04 551 PRO B N 1
ATOM 3033 C CA . PRO B 1 51 ? 44.838 -30.380 -41.547 1.00 46.43 551 PRO B CA 1
ATOM 3034 C C . PRO B 1 51 ? 46.015 -29.816 -42.314 1.00 45.13 551 PRO B C 1
ATOM 3035 O O . PRO B 1 51 ? 46.649 -30.515 -43.106 1.00 44.47 551 PRO B O 1
ATOM 3039 N N . GLN B 1 52 ? 46.297 -28.540 -42.093 1.00 43.86 552 GLN B N 1
ATOM 3040 C CA . GLN B 1 52 ? 47.425 -27.907 -42.747 1.00 43.10 552 GLN B CA 1
ATOM 3041 C C . GLN B 1 52 ? 48.310 -27.257 -41.697 1.00 41.70 552 GLN B C 1
ATOM 3042 O O . GLN B 1 52 ? 47.855 -26.883 -40.616 1.00 40.72 552 GLN B O 1
ATOM 3048 N N . GLU B 1 53 ? 49.585 -27.148 -42.025 1.00 40.58 553 GLU B N 1
ATOM 3049 C CA . GLU B 1 53 ? 50.564 -26.551 -41.145 1.00 39.99 553 GLU B CA 1
ATOM 3050 C C . GLU B 1 53 ? 50.576 -25.059 -41.433 1.00 39.35 553 GLU B C 1
ATOM 3051 O O . GLU B 1 53 ? 50.679 -24.647 -42.586 1.00 39.19 553 GLU B O 1
ATOM 3057 N N . VAL B 1 54 ? 50.468 -24.253 -40.384 1.00 38.57 554 VAL B N 1
ATOM 3058 C CA . VAL B 1 54 ? 50.461 -22.800 -40.529 1.00 37.78 554 VAL B CA 1
ATOM 3059 C C . VAL B 1 54 ? 51.508 -22.173 -39.613 1.00 37.27 554 VAL B C 1
ATOM 3060 O O . VAL B 1 54 ? 51.532 -22.438 -38.413 1.00 37.44 554 VAL B O 1
ATOM 3064 N N . SER B 1 55 ? 52.372 -21.344 -40.186 1.00 37.11 555 SER B N 1
ATOM 3065 C CA . SER B 1 55 ? 53.419 -20.676 -39.423 1.00 37.51 555 SER B CA 1
ATOM 3066 C C . SER B 1 55 ? 53.235 -19.165 -39.491 1.00 37.28 555 SER B C 1
ATOM 3067 O O . SER B 1 55 ? 52.981 -18.609 -40.561 1.00 36.76 555 SER B O 1
ATOM 3070 N N . TYR B 1 56 ? 53.371 -18.501 -38.350 1.00 37.39 556 TYR B N 1
ATOM 3071 C CA . TYR B 1 56 ? 53.202 -17.059 -38.311 1.00 38.37 556 TYR B CA 1
ATOM 3072 C C . TYR B 1 56 ? 54.122 -16.373 -37.312 1.00 39.38 556 TYR B C 1
ATOM 3073 O O . TYR B 1 56 ? 54.628 -16.997 -36.374 1.00 39.27 556 TYR B O 1
ATOM 3082 N N . THR B 1 57 ? 54.322 -15.077 -37.524 1.00 40.85 557 THR B N 1
ATOM 3083 C CA . THR B 1 57 ? 55.188 -14.275 -36.674 1.00 42.47 557 THR B CA 1
ATOM 3084 C C . THR B 1 57 ? 54.557 -12.922 -36.365 1.00 43.09 557 THR B C 1
ATOM 3085 O O . THR B 1 57 ? 53.407 -12.664 -36.712 1.00 42.98 557 THR B O 1
ATOM 3089 N N . ASP B 1 58 ? 55.338 -12.068 -35.711 1.00 44.12 558 ASP B N 1
ATOM 3090 C CA . ASP B 1 58 ? 54.929 -10.716 -35.351 1.00 45.02 558 ASP B CA 1
ATOM 3091 C C . ASP B 1 58 ? 53.525 -10.593 -34.780 1.00 45.16 558 ASP B C 1
ATOM 3092 O O . ASP B 1 58 ? 52.697 -9.846 -35.295 1.00 45.32 558 ASP B O 1
ATOM 3097 N N . THR B 1 59 ? 53.272 -11.324 -33.702 1.00 45.36 559 THR B N 1
ATOM 3098 C CA . THR B 1 59 ? 51.977 -11.306 -33.040 1.00 46.08 559 THR B CA 1
ATOM 3099 C C . THR B 1 59 ? 51.835 -10.043 -32.185 1.00 46.11 559 THR B C 1
ATOM 3100 O O . THR B 1 59 ? 52.811 -9.553 -31.617 1.00 46.38 559 THR B O 1
ATOM 3104 N N . LYS B 1 60 ? 50.615 -9.519 -32.109 1.00 45.78 560 LYS B N 1
ATOM 3105 C CA . LYS B 1 60 ? 50.329 -8.326 -31.318 1.00 45.47 560 LYS B CA 1
ATOM 3106 C C . LYS B 1 60 ? 48.822 -8.192 -31.127 1.00 44.84 560 LYS B C 1
ATOM 3107 O O . LYS B 1 60 ? 48.049 -8.381 -32.068 1.00 44.85 560 LYS B O 1
ATOM 3113 N N . VAL B 1 61 ? 48.406 -7.871 -29.908 1.00 43.98 561 VAL B N 1
ATOM 3114 C CA . VAL B 1 61 ? 46.989 -7.723 -29.617 1.00 43.42 561 VAL B CA 1
ATOM 3115 C C . VAL B 1 61 ? 46.401 -6.560 -30.401 1.00 43.45 561 VAL B C 1
ATOM 3116 O O . VAL B 1 61 ? 46.999 -5.489 -30.482 1.00 43.15 561 VAL B O 1
ATOM 3120 N N . ILE B 1 62 ? 45.231 -6.781 -30.991 1.00 43.60 562 ILE B N 1
ATOM 3121 C CA . ILE B 1 62 ? 44.566 -5.745 -31.769 1.00 44.34 562 ILE B CA 1
ATOM 3122 C C . ILE B 1 62 ? 43.105 -5.614 -31.362 1.00 45.23 562 ILE B C 1
ATOM 3123 O O . ILE B 1 62 ? 42.358 -4.826 -31.936 1.00 45.02 562 ILE B O 1
ATOM 3128 N N . GLY B 1 63 ? 42.704 -6.390 -30.363 1.00 46.52 563 GLY B N 1
ATOM 3129 C CA . GLY B 1 63 ? 41.329 -6.335 -29.911 1.00 48.75 563 GLY B CA 1
ATOM 3130 C C . GLY B 1 63 ? 41.116 -7.093 -28.622 1.00 50.41 563 GLY B C 1
ATOM 3131 O O . GLY B 1 63 ? 41.967 -7.874 -28.198 1.00 50.21 563 GLY B O 1
ATOM 3132 N N . ASN B 1 64 ? 39.969 -6.868 -27.995 1.00 52.47 564 ASN B N 1
ATOM 3133 C CA . ASN B 1 64 ? 39.661 -7.539 -26.744 1.00 54.69 564 ASN B CA 1
ATOM 3134 C C . ASN B 1 64 ? 38.165 -7.636 -26.500 1.00 55.54 564 ASN B C 1
ATOM 3135 O O . ASN B 1 64 ? 37.358 -6.997 -27.184 1.00 55.40 564 ASN B O 1
ATOM 3140 N N . GLY B 1 65 ? 37.819 -8.447 -25.506 1.00 56.19 565 GLY B N 1
ATOM 3141 C CA . GLY B 1 65 ? 36.436 -8.656 -25.126 1.00 57.22 565 GLY B CA 1
ATOM 3142 C C . GLY B 1 65 ? 36.434 -9.540 -23.895 1.00 57.92 565 GLY B C 1
ATOM 3143 O O . GLY B 1 65 ? 37.417 -10.241 -23.639 1.00 58.05 565 GLY B O 1
ATOM 3144 N N . SER B 1 66 ? 35.347 -9.511 -23.130 1.00 58.43 566 SER B N 1
ATOM 3145 C CA . SER B 1 66 ? 35.254 -10.327 -21.922 1.00 58.92 566 SER B CA 1
ATOM 3146 C C . SER B 1 66 ? 35.399 -11.816 -22.250 1.00 59.15 566 SER B C 1
ATOM 3147 O O . SER B 1 66 ? 35.684 -12.630 -21.368 1.00 59.46 566 SER B O 1
ATOM 3150 N N . PHE B 1 67 ? 35.220 -12.159 -23.525 1.00 59.41 567 PHE B N 1
ATOM 3151 C CA . PHE B 1 67 ? 35.316 -13.547 -23.982 1.00 59.09 567 PHE B CA 1
ATOM 3152 C C . PHE B 1 67 ? 36.746 -13.927 -24.363 1.00 57.75 567 PHE B C 1
ATOM 3153 O O . PHE B 1 67 ? 37.206 -15.028 -24.050 1.00 58.14 567 PHE B O 1
ATOM 3161 N N . GLY B 1 68 ? 37.447 -13.021 -25.041 1.00 55.98 568 GLY B N 1
ATOM 3162 C CA . GLY B 1 68 ? 38.811 -13.322 -25.439 1.00 53.60 568 GLY B CA 1
ATOM 3163 C C . GLY B 1 68 ? 39.670 -12.158 -25.900 1.00 51.65 568 GLY B C 1
ATOM 3164 O O . GLY B 1 68 ? 39.446 -11.006 -25.523 1.00 51.32 568 GLY B O 1
ATOM 3165 N N . VAL B 1 69 ? 40.670 -12.482 -26.719 1.00 49.52 569 VAL B N 1
ATOM 3166 C CA . VAL B 1 69 ? 41.602 -11.501 -27.264 1.00 47.32 569 VAL B CA 1
ATOM 3167 C C . VAL B 1 69 ? 41.835 -11.768 -28.747 1.00 45.70 569 VAL B C 1
ATOM 3168 O O . VAL B 1 69 ? 41.891 -12.920 -29.177 1.00 45.60 569 VAL B O 1
ATOM 3172 N N . VAL B 1 70 ? 41.966 -10.703 -29.527 1.00 43.29 570 VAL B N 1
ATOM 3173 C CA . VAL B 1 70 ? 42.217 -10.842 -30.953 1.00 41.38 570 VAL B CA 1
ATOM 3174 C C . VAL B 1 70 ? 43.622 -10.336 -31.258 1.00 41.21 570 VAL B C 1
ATOM 3175 O O . VAL B 1 70 ? 43.967 -9.202 -30.932 1.00 40.74 570 VAL B O 1
ATOM 3179 N N . TYR B 1 71 ? 44.434 -11.189 -31.872 1.00 40.63 571 TYR B N 1
ATOM 3180 C CA . TYR B 1 71 ? 45.796 -10.817 -32.220 1.00 40.43 571 TYR B CA 1
ATOM 3181 C C . TYR B 1 71 ? 45.940 -10.649 -33.707 1.00 39.97 571 TYR B C 1
ATOM 3182 O O . TYR B 1 71 ? 45.143 -11.169 -34.487 1.00 39.85 571 TYR B O 1
ATOM 3191 N N . GLN B 1 72 ? 46.971 -9.915 -34.095 1.00 39.61 572 GLN B N 1
ATOM 3192 C CA . GLN B 1 72 ? 47.283 -9.758 -35.496 1.00 39.77 572 GLN B CA 1
ATOM 3193 C C . GLN B 1 72 ? 48.537 -10.608 -35.633 1.00 39.67 572 GLN B C 1
ATOM 3194 O O . GLN B 1 72 ? 49.332 -10.698 -34.699 1.00 39.62 572 GLN B O 1
ATOM 3200 N N . ALA B 1 73 ? 48.706 -11.249 -36.778 1.00 39.80 573 ALA B N 1
ATOM 3201 C CA . ALA B 1 73 ? 49.881 -12.078 -36.993 1.00 40.10 573 ALA B CA 1
ATOM 3202 C C . ALA B 1 73 ? 50.203 -12.088 -38.475 1.00 40.49 573 ALA B C 1
ATOM 3203 O O . ALA B 1 73 ? 49.328 -11.864 -39.312 1.00 39.85 573 ALA B O 1
ATOM 3205 N N . LYS B 1 74 ? 51.466 -12.337 -38.797 1.00 40.99 574 LYS B N 1
ATOM 3206 C CA . LYS B 1 74 ? 51.887 -12.371 -40.181 1.00 41.78 574 LYS B CA 1
ATOM 3207 C C . LYS B 1 74 ? 52.223 -13.796 -40.596 1.00 42.07 574 LYS B C 1
ATOM 3208 O O . LYS B 1 74 ? 53.006 -14.478 -39.932 1.00 41.81 574 LYS B O 1
ATOM 3214 N N . LEU B 1 75 ? 51.614 -14.242 -41.690 1.00 42.07 575 LEU B N 1
ATOM 3215 C CA . LEU B 1 75 ? 51.864 -15.580 -42.197 1.00 42.84 575 LEU B CA 1
ATOM 3216 C C . LEU B 1 75 ? 53.275 -15.600 -42.763 1.00 44.01 575 LEU B C 1
ATOM 3217 O O . LEU B 1 75 ? 53.620 -14.799 -43.629 1.00 44.03 575 LEU B O 1
ATOM 3222 N N . CYS B 1 76 ? 54.083 -16.526 -42.258 1.00 45.47 576 CYS B N 1
ATOM 3223 C CA . CYS B 1 76 ? 55.479 -16.661 -42.650 1.00 47.39 576 CYS B CA 1
ATOM 3224 C C . CYS B 1 76 ? 55.813 -16.677 -44.131 1.00 48.87 576 CYS B C 1
ATOM 3225 O O . CYS B 1 76 ? 56.788 -16.055 -44.556 1.00 49.64 576 CYS B O 1
ATOM 3228 N N . ASP B 1 77 ? 55.025 -17.378 -44.931 1.00 50.26 577 ASP B N 1
ATOM 3229 C CA . ASP B 1 77 ? 55.352 -17.442 -46.344 1.00 51.58 577 ASP B CA 1
ATOM 3230 C C . ASP B 1 77 ? 54.684 -16.376 -47.196 1.00 51.83 577 ASP B C 1
ATOM 3231 O O . ASP B 1 77 ? 55.365 -15.603 -47.871 1.00 52.35 577 ASP B O 1
ATOM 3236 N N . SER B 1 78 ? 53.359 -16.319 -47.164 1.00 51.58 578 SER B N 1
ATOM 3237 C CA . SER B 1 78 ? 52.654 -15.324 -47.954 1.00 50.90 578 SER B CA 1
ATOM 3238 C C . SER B 1 78 ? 52.993 -13.929 -47.451 1.00 50.25 578 SER B C 1
ATOM 3239 O O . SER B 1 78 ? 52.976 -12.966 -48.216 1.00 50.65 578 SER B O 1
ATOM 3242 N N . GLY B 1 79 ? 53.321 -13.828 -46.165 1.00 49.24 579 GLY B N 1
ATOM 3243 C CA . GLY B 1 79 ? 53.631 -12.534 -45.582 1.00 47.45 579 GLY B CA 1
ATOM 3244 C C . GLY B 1 79 ? 52.321 -11.842 -45.258 1.00 46.13 579 GLY B C 1
ATOM 3245 O O . GLY B 1 79 ? 52.288 -10.735 -44.732 1.00 46.07 579 GLY B O 1
ATOM 3246 N N . GLU B 1 80 ? 51.232 -12.527 -45.584 1.00 44.82 580 GLU B N 1
ATOM 3247 C CA . GLU B 1 80 ? 49.878 -12.038 -45.359 1.00 43.67 580 GLU B CA 1
ATOM 3248 C C . GLU B 1 80 ? 49.579 -11.835 -43.885 1.00 41.76 580 GLU B C 1
ATOM 3249 O O . GLU B 1 80 ? 50.034 -12.600 -43.036 1.00 41.47 580 GLU B O 1
ATOM 3255 N N . LEU B 1 81 ? 48.794 -10.806 -43.591 1.00 39.82 581 LEU B N 1
ATOM 3256 C CA . LEU B 1 81 ? 48.408 -10.523 -42.219 1.00 37.86 581 LEU B CA 1
ATOM 3257 C C . LEU B 1 81 ? 47.074 -11.213 -41.985 1.00 36.49 581 LEU B C 1
ATOM 3258 O O . LEU B 1 81 ? 46.258 -11.337 -42.900 1.00 36.34 581 LEU B O 1
ATOM 3263 N N . VAL B 1 82 ? 46.864 -11.682 -40.765 1.00 34.75 582 VAL B N 1
ATOM 3264 C CA . VAL B 1 82 ? 45.621 -12.341 -40.406 1.00 33.31 582 VAL B CA 1
ATOM 3265 C C . VAL B 1 82 ? 45.323 -11.939 -38.984 1.00 32.44 582 VAL B C 1
ATOM 3266 O O . VAL B 1 82 ? 46.166 -11.351 -38.306 1.00 32.27 582 VAL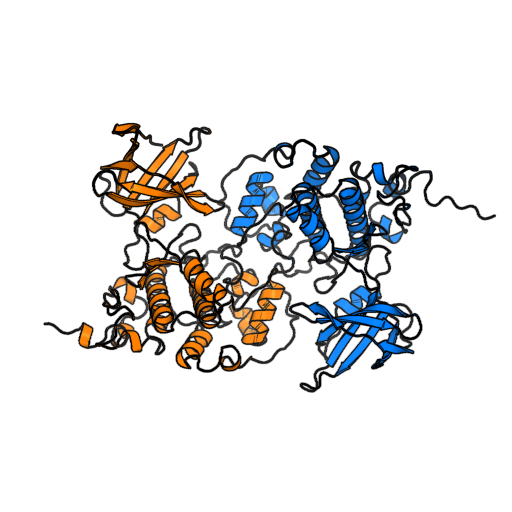 B O 1
ATOM 3270 N N . ALA B 1 83 ? 44.116 -12.245 -38.537 1.00 32.13 583 ALA B N 1
ATOM 3271 C CA . ALA B 1 83 ? 43.722 -11.945 -37.171 1.00 31.52 583 ALA B CA 1
ATOM 3272 C C . ALA B 1 83 ? 43.441 -13.295 -36.536 1.00 31.28 583 ALA B C 1
ATOM 3273 O O . ALA B 1 83 ? 42.928 -14.193 -37.196 1.00 31.50 583 ALA B O 1
ATOM 3275 N N . ILE B 1 84 ? 43.798 -13.453 -35.271 1.00 30.83 584 ILE B N 1
ATOM 3276 C CA . ILE B 1 84 ? 43.542 -14.704 -34.581 1.00 31.25 584 ILE B CA 1
ATOM 3277 C C . ILE B 1 84 ? 42.719 -14.418 -33.333 1.00 31.45 584 ILE B C 1
ATOM 3278 O O . ILE B 1 84 ? 43.219 -13.818 -32.381 1.00 31.29 584 ILE B O 1
ATOM 3283 N N . LYS B 1 85 ? 41.454 -14.833 -33.347 1.00 31.58 585 LYS B N 1
ATOM 3284 C CA . LYS B 1 85 ? 40.572 -14.625 -32.203 1.00 32.02 585 LYS B CA 1
ATOM 3285 C C . LYS B 1 85 ? 40.704 -15.816 -31.261 1.00 33.38 585 LYS B C 1
ATOM 3286 O O . LYS B 1 85 ? 40.312 -16.932 -31.597 1.00 33.08 585 LYS B O 1
ATOM 3292 N N . LYS B 1 86 ? 41.266 -15.570 -30.082 1.00 34.96 586 LYS B N 1
ATOM 3293 C CA . LYS B 1 86 ? 41.473 -16.617 -29.089 1.00 36.96 586 LYS B CA 1
ATOM 3294 C C . LYS B 1 86 ? 40.396 -16.571 -28.017 1.00 38.37 586 LYS B C 1
ATOM 3295 O O . LYS B 1 86 ? 40.253 -15.578 -27.304 1.00 37.52 586 LYS B O 1
ATOM 3301 N N . VAL B 1 87 ? 39.652 -17.666 -27.902 1.00 40.15 587 VAL B N 1
ATOM 3302 C CA . VAL B 1 87 ? 38.564 -17.771 -26.942 1.00 42.57 587 VAL B CA 1
ATOM 3303 C C . VAL B 1 87 ? 38.667 -19.054 -26.114 1.00 44.52 587 VAL B C 1
ATOM 3304 O O . VAL B 1 87 ? 39.025 -20.110 -26.636 1.00 44.09 587 VAL B O 1
ATOM 3308 N N . LEU B 1 88 ? 38.356 -18.958 -24.824 1.00 46.86 588 LEU B N 1
ATOM 3309 C CA . LEU B 1 88 ? 38.404 -20.127 -23.954 1.00 49.52 588 LEU B CA 1
ATOM 3310 C C . LEU B 1 88 ? 37.324 -21.104 -24.400 1.00 51.67 588 LEU B C 1
ATOM 3311 O O . LEU B 1 88 ? 36.162 -20.726 -24.567 1.00 51.61 588 LEU B O 1
ATOM 3316 N N . GLN B 1 89 ? 37.713 -22.359 -24.594 1.00 54.29 589 GLN B N 1
ATOM 3317 C CA . GLN B 1 89 ? 36.774 -23.373 -25.047 1.00 57.23 589 GLN B CA 1
ATOM 3318 C C . GLN B 1 89 ? 36.234 -24.248 -23.930 1.00 58.83 589 GLN B C 1
ATOM 3319 O O . GLN B 1 89 ? 36.994 -24.795 -23.132 1.00 59.12 589 GLN B O 1
ATOM 3325 N N . ASP B 1 90 ? 34.911 -24.376 -23.892 1.00 60.67 590 ASP B N 1
ATOM 3326 C CA . ASP B 1 90 ? 34.232 -25.198 -22.899 1.00 62.70 590 ASP B CA 1
ATOM 3327 C C . ASP B 1 90 ? 34.242 -26.645 -23.394 1.00 63.41 590 ASP B C 1
ATOM 3328 O O . ASP B 1 90 ? 33.661 -26.954 -24.435 1.00 63.59 590 ASP B O 1
ATOM 3333 N N . LYS B 1 91 ? 34.908 -27.527 -22.657 1.00 64.23 591 LYS B N 1
ATOM 3334 C CA . LYS B 1 91 ? 34.970 -28.934 -23.045 1.00 65.03 591 LYS B CA 1
ATOM 3335 C C . LYS B 1 91 ? 33.564 -29.539 -22.987 1.00 65.00 591 LYS B C 1
ATOM 3336 O O . LYS B 1 91 ? 33.330 -30.647 -23.470 1.00 65.21 591 LYS B O 1
ATOM 3342 N N . ARG B 1 92 ? 32.633 -28.788 -22.404 1.00 64.84 592 ARG B N 1
ATOM 3343 C CA . ARG B 1 92 ? 31.242 -29.213 -22.256 1.00 64.60 592 ARG B CA 1
ATOM 3344 C C . ARG B 1 92 ? 30.476 -29.319 -23.579 1.00 63.54 592 ARG B C 1
ATOM 3345 O O . ARG B 1 92 ? 29.984 -30.392 -23.925 1.00 63.79 592 ARG B O 1
ATOM 3353 N N . PHE B 1 93 ? 30.355 -28.210 -24.306 1.00 61.96 593 PHE B N 1
ATOM 3354 C CA . PHE B 1 93 ? 29.651 -28.222 -25.591 1.00 59.89 593 PHE B CA 1
ATOM 3355 C C . PHE B 1 93 ? 30.531 -27.681 -26.712 1.00 57.71 593 PHE B C 1
ATOM 3356 O O . PHE B 1 93 ? 31.688 -27.321 -26.496 1.00 57.54 593 PHE B O 1
ATOM 3364 N N . LYS B 1 94 ? 29.968 -27.624 -27.912 1.00 54.88 594 LYS B N 1
ATOM 3365 C CA . LYS B 1 94 ? 30.687 -27.115 -29.071 1.00 51.86 594 LYS B CA 1
ATOM 3366 C C . LYS B 1 94 ? 30.586 -25.600 -29.109 1.00 48.79 594 LYS B C 1
ATOM 3367 O O . LYS B 1 94 ? 29.642 -25.020 -28.571 1.00 48.03 594 LYS B O 1
ATOM 3373 N N . ASN B 1 95 ? 31.562 -24.961 -29.748 1.00 45.47 595 ASN B N 1
ATOM 3374 C CA . ASN B 1 95 ? 31.563 -23.505 -29.853 1.00 42.06 595 ASN B CA 1
ATOM 3375 C C . ASN B 1 95 ? 30.568 -23.049 -30.921 1.00 39.88 595 ASN B C 1
ATOM 3376 O O . ASN B 1 95 ? 30.750 -23.317 -32.105 1.00 39.20 595 ASN B O 1
ATOM 3381 N N . ARG B 1 96 ? 29.512 -22.356 -30.490 1.00 37.44 596 ARG B N 1
ATOM 3382 C CA . ARG B 1 96 ? 28.478 -21.885 -31.408 1.00 35.72 596 ARG B CA 1
ATOM 3383 C C . ARG B 1 96 ? 29.021 -20.904 -32.442 1.00 34.32 596 ARG B C 1
ATOM 3384 O O . ARG B 1 96 ? 28.607 -20.920 -33.603 1.00 33.38 596 ARG B O 1
ATOM 3392 N N . GLU B 1 97 ? 29.946 -20.049 -32.017 1.00 32.78 597 GLU B N 1
ATOM 3393 C CA . GLU B 1 97 ? 30.543 -19.070 -32.914 1.00 31.60 597 GLU B CA 1
ATOM 3394 C C . GLU B 1 97 ? 31.254 -19.795 -34.064 1.00 31.16 597 GLU B C 1
ATOM 3395 O O . GLU B 1 97 ? 31.063 -19.456 -35.234 1.00 30.05 597 GLU B O 1
ATOM 3401 N N . LEU B 1 98 ? 32.069 -20.793 -33.728 1.00 31.00 598 LEU B N 1
ATOM 3402 C CA . LEU B 1 98 ? 32.801 -21.559 -34.727 1.00 31.67 598 LEU B CA 1
ATOM 3403 C C . LEU B 1 98 ? 31.832 -22.274 -35.670 1.00 32.40 598 LEU B C 1
ATOM 3404 O O . LEU B 1 98 ? 31.953 -22.182 -36.894 1.00 32.52 598 LEU B O 1
ATOM 3409 N N . GLN B 1 99 ? 30.866 -22.983 -35.100 1.00 32.89 599 GLN B N 1
ATOM 3410 C CA . GLN B 1 99 ? 29.897 -23.712 -35.905 1.00 34.02 599 GLN B CA 1
ATOM 3411 C C . GLN B 1 99 ? 29.188 -22.802 -36.914 1.00 33.80 599 GLN B C 1
ATOM 3412 O O . GLN B 1 99 ? 28.891 -23.217 -38.035 1.00 32.91 599 GLN B O 1
ATOM 3418 N N . ILE B 1 100 ? 28.924 -21.559 -36.522 1.00 33.42 600 ILE B N 1
ATOM 3419 C CA . ILE B 1 100 ? 28.257 -20.623 -37.415 1.00 32.86 600 ILE B CA 1
ATOM 3420 C C . ILE B 1 100 ? 29.252 -20.095 -38.451 1.00 33.29 600 ILE B C 1
ATOM 3421 O O . ILE B 1 100 ? 28.980 -20.120 -39.655 1.00 33.29 600 ILE B O 1
ATOM 3426 N N . MET B 1 101 ? 30.405 -19.626 -37.985 1.00 33.64 601 MET B N 1
ATOM 3427 C CA . MET B 1 101 ? 31.432 -19.091 -38.879 1.00 34.97 601 MET B CA 1
ATOM 3428 C C . MET B 1 101 ? 31.806 -20.081 -39.979 1.00 35.28 601 MET B C 1
ATOM 3429 O O . MET B 1 101 ? 32.124 -19.685 -41.103 1.00 34.49 601 MET B O 1
ATOM 3434 N N . ARG B 1 102 ? 31.782 -21.366 -39.640 1.00 35.41 602 ARG B N 1
ATOM 3435 C CA . ARG B 1 102 ? 32.153 -22.422 -40.574 1.00 36.34 602 ARG B CA 1
ATOM 3436 C C . ARG B 1 102 ? 31.243 -22.584 -41.777 1.00 36.12 602 ARG B C 1
ATOM 3437 O O . ARG B 1 102 ? 31.691 -22.999 -42.843 1.00 37.03 602 ARG B O 1
ATOM 3445 N N . LYS B 1 103 ? 29.967 -22.265 -41.624 1.00 36.09 603 LYS B N 1
ATOM 3446 C CA . LYS B 1 103 ? 29.058 -22.417 -42.741 1.00 36.26 603 LYS B CA 1
ATOM 3447 C C . LYS B 1 103 ? 28.816 -21.123 -43.522 1.00 35.28 603 LYS B C 1
ATOM 3448 O O . LYS B 1 103 ? 28.031 -21.102 -44.469 1.00 35.94 603 LYS B O 1
ATOM 3454 N N . LEU B 1 104 ? 29.505 -20.048 -43.148 1.00 33.16 604 LEU B N 1
ATOM 3455 C CA . LEU B 1 104 ? 29.318 -18.774 -43.831 1.00 31.45 604 LEU B CA 1
ATOM 3456 C C . LEU B 1 104 ? 30.336 -18.506 -44.931 1.00 30.70 604 LEU B C 1
ATOM 3457 O O . LEU B 1 104 ? 31.522 -18.785 -44.781 1.00 30.82 604 LEU B O 1
ATOM 3462 N N . ASP B 1 105 ? 29.860 -17.949 -46.035 1.00 30.06 605 ASP B N 1
ATOM 3463 C CA . ASP B 1 105 ? 30.720 -17.615 -47.167 1.00 30.01 605 ASP B CA 1
ATOM 3464 C C . ASP B 1 105 ? 30.087 -16.446 -47.924 1.00 29.08 605 ASP B C 1
ATOM 3465 O O . ASP B 1 105 ? 29.213 -16.645 -48.770 1.00 28.82 605 ASP B O 1
ATOM 3470 N N . HIS B 1 106 ? 30.535 -15.227 -47.604 1.00 27.12 606 HIS B N 1
ATOM 3471 C CA . HIS B 1 106 ? 29.994 -14.023 -48.225 1.00 24.80 606 HIS B CA 1
ATOM 3472 C C . HIS B 1 106 ? 31.076 -12.953 -48.248 1.00 24.29 606 HIS B C 1
ATOM 3473 O O . HIS B 1 106 ? 31.893 -12.864 -47.322 1.00 23.77 606 HIS B O 1
ATOM 3480 N N . CYS B 1 107 ? 31.076 -12.129 -49.290 1.00 23.45 607 CYS B N 1
ATOM 3481 C CA . CYS B 1 107 ? 32.092 -11.092 -49.449 1.00 23.34 607 CYS B CA 1
ATOM 3482 C C . CYS B 1 107 ? 32.031 -9.964 -48.420 1.00 22.52 607 CYS B C 1
ATOM 3483 O O . CYS B 1 107 ? 32.975 -9.183 -48.298 1.00 22.02 607 CYS B O 1
ATOM 3486 N N . ASN B 1 108 ? 30.922 -9.876 -47.689 1.00 21.64 608 ASN B N 1
ATOM 3487 C CA . ASN B 1 108 ? 30.763 -8.843 -46.669 1.00 20.84 608 ASN B CA 1
ATOM 3488 C C . ASN B 1 108 ? 30.749 -9.422 -45.254 1.00 20.97 608 ASN B C 1
ATOM 3489 O O . ASN B 1 108 ? 30.200 -8.829 -44.323 1.00 20.99 608 ASN B O 1
ATOM 3494 N N . ILE B 1 109 ? 31.362 -10.592 -45.103 1.00 20.47 609 ILE B N 1
ATOM 3495 C CA . ILE B 1 109 ? 31.475 -11.249 -43.807 1.00 20.80 609 ILE B CA 1
ATOM 3496 C C . ILE B 1 109 ? 32.916 -11.735 -43.737 1.00 21.86 609 ILE B C 1
ATOM 3497 O O . ILE B 1 109 ? 33.415 -12.370 -44.675 1.00 21.15 609 ILE B O 1
ATOM 3502 N N . VAL B 1 110 ? 33.596 -11.421 -42.642 1.00 22.12 610 VAL B N 1
ATOM 3503 C CA . VAL B 1 110 ? 34.988 -11.807 -42.498 1.00 23.75 610 VAL B CA 1
ATOM 3504 C C . VAL B 1 110 ? 35.138 -13.324 -42.627 1.00 24.56 610 VAL B C 1
ATOM 3505 O O . VAL B 1 110 ? 34.362 -14.091 -42.060 1.00 24.14 610 VAL B O 1
ATOM 3509 N N . ARG B 1 111 ? 36.139 -13.747 -43.390 1.00 25.97 611 ARG B N 1
ATOM 3510 C CA . ARG B 1 111 ? 36.367 -15.167 -43.622 1.00 27.52 611 ARG B CA 1
ATOM 3511 C C . ARG B 1 111 ? 37.175 -15.891 -42.554 1.00 26.99 611 ARG B C 1
ATOM 3512 O O . ARG B 1 111 ? 38.171 -15.375 -42.049 1.00 26.61 611 ARG B O 1
ATOM 3520 N N . LEU B 1 112 ? 36.723 -17.092 -42.208 1.00 27.33 612 LEU B N 1
ATOM 3521 C CA . LEU B 1 112 ? 37.437 -17.926 -41.248 1.00 27.98 612 LEU B CA 1
ATOM 3522 C C . LEU B 1 112 ? 38.363 -18.808 -42.100 1.00 29.18 612 LEU B C 1
ATOM 3523 O O . LEU B 1 112 ? 37.896 -19.691 -42.822 1.00 29.02 612 LEU B O 1
ATOM 3528 N N . ARG B 1 113 ? 39.663 -18.547 -42.042 1.00 30.21 613 ARG B N 1
ATOM 3529 C CA . ARG B 1 113 ? 40.632 -19.329 -42.814 1.00 32.08 613 ARG B CA 1
ATOM 3530 C C . ARG B 1 113 ? 40.730 -20.745 -42.251 1.00 32.68 613 ARG B C 1
ATOM 3531 O O . ARG B 1 113 ? 40.582 -21.730 -42.975 1.00 32.53 613 ARG B O 1
ATOM 3539 N N . TYR B 1 114 ? 40.999 -20.840 -40.953 1.00 33.42 614 TYR B N 1
ATOM 3540 C CA . TYR B 1 114 ? 41.063 -22.128 -40.273 1.00 34.29 614 TYR B CA 1
ATOM 3541 C C . TYR B 1 114 ? 40.992 -21.877 -38.787 1.00 34.02 614 TYR B C 1
ATOM 3542 O O . TYR B 1 114 ? 40.945 -20.734 -38.346 1.00 34.10 614 TYR B O 1
ATOM 3551 N N . PHE B 1 115 ? 40.970 -22.952 -38.017 1.00 33.70 615 PHE B N 1
ATOM 3552 C CA . PHE B 1 115 ? 40.915 -22.835 -36.574 1.00 33.75 615 PHE B CA 1
ATOM 3553 C C . PHE B 1 115 ? 41.758 -23.936 -35.965 1.00 34.56 615 PHE B C 1
ATOM 3554 O O . PHE B 1 115 ? 41.998 -24.964 -36.594 1.00 34.31 615 PHE B O 1
ATOM 3562 N N . PHE B 1 116 ? 42.223 -23.709 -34.744 1.00 35.02 616 PHE B N 1
ATOM 3563 C CA . PHE B 1 116 ? 43.031 -24.694 -34.053 1.00 35.86 616 PHE B CA 1
ATOM 3564 C C . PHE B 1 116 ? 42.918 -24.475 -32.560 1.00 37.34 616 PHE B C 1
ATOM 3565 O O . PHE B 1 116 ? 42.560 -23.389 -32.105 1.00 36.51 616 PHE B O 1
ATOM 3573 N N . TYR B 1 117 ? 43.215 -25.519 -31.799 1.00 39.35 617 TYR B N 1
ATOM 3574 C CA . TYR B 1 117 ? 43.155 -25.425 -30.356 1.00 41.80 617 TYR B CA 1
ATOM 3575 C C . TYR B 1 117 ? 44.565 -25.303 -29.796 1.00 44.26 617 TYR B C 1
ATOM 3576 O O . TYR B 1 117 ? 45.526 -25.826 -30.367 1.00 44.11 617 TYR B O 1
ATOM 3585 N N . SER B 1 118 ? 44.684 -24.582 -28.688 1.00 47.10 618 SER B N 1
ATOM 3586 C CA . SER B 1 118 ? 45.967 -24.383 -28.042 1.00 50.24 618 SER B CA 1
ATOM 3587 C C . SER B 1 118 ? 45.772 -24.523 -26.544 1.00 53.07 618 SER B C 1
ATOM 3588 O O . SER B 1 118 ? 44.807 -24.003 -25.978 1.00 52.74 618 SER B O 1
ATOM 3591 N N . SER B 1 119 ? 46.686 -25.246 -25.908 1.00 56.97 619 SER B N 1
ATOM 3592 C CA . SER B 1 119 ? 46.611 -25.465 -24.473 1.00 60.55 619 SER B CA 1
ATOM 3593 C C . SER B 1 119 ? 47.048 -24.213 -23.735 1.00 62.93 619 SER B C 1
ATOM 3594 O O . SER B 1 119 ? 48.195 -23.774 -23.853 1.00 63.11 619 SER B O 1
ATOM 3597 N N . GLY B 1 120 ? 46.116 -23.625 -22.991 1.00 65.86 620 GLY B N 1
ATOM 3598 C CA . GLY B 1 120 ? 46.436 -22.438 -22.223 1.00 69.36 620 GLY B CA 1
ATOM 3599 C C . GLY B 1 120 ? 47.377 -22.850 -21.107 1.00 71.69 620 GLY B C 1
ATOM 3600 O O . GLY B 1 120 ? 46.966 -23.541 -20.171 1.00 72.19 620 GLY B O 1
ATOM 3601 N N . GLU B 1 121 ? 48.638 -22.439 -21.213 1.00 73.65 621 GLU B N 1
ATOM 3602 C CA . GLU B 1 121 ? 49.656 -22.776 -20.220 1.00 75.54 621 GLU B CA 1
ATOM 3603 C C . GLU B 1 121 ? 49.261 -22.357 -18.806 1.00 76.21 621 GLU B C 1
ATOM 3604 O O . GLU B 1 121 ? 50.084 -22.394 -17.890 1.00 76.51 621 GLU B O 1
ATOM 3610 N N . LYS B 1 122 ? 48.001 -21.965 -18.633 1.00 76.84 622 LYS B N 1
ATOM 3611 C CA . LYS B 1 122 ? 47.491 -21.532 -17.337 1.00 77.18 622 LYS B CA 1
ATOM 3612 C C . LYS B 1 122 ? 46.875 -22.672 -16.530 1.00 77.18 622 LYS B C 1
ATOM 3613 O O . LYS B 1 122 ? 46.840 -22.615 -15.301 1.00 77.55 622 LYS B O 1
ATOM 3619 N N . LYS B 1 123 ? 46.387 -23.701 -17.214 1.00 76.96 623 LYS B N 1
ATOM 3620 C CA . LYS B 1 123 ? 45.774 -24.839 -16.535 1.00 76.75 623 LYS B CA 1
ATOM 3621 C C . LYS B 1 123 ? 45.301 -25.871 -17.549 1.00 76.08 623 LYS B C 1
ATOM 3622 O O . LYS B 1 123 ? 45.852 -25.975 -18.645 1.00 76.32 623 LYS B O 1
ATOM 3628 N N . ASP B 1 124 ? 44.281 -26.637 -17.170 1.00 74.86 624 ASP B N 1
ATOM 3629 C CA . ASP B 1 124 ? 43.711 -27.649 -18.054 1.00 73.36 624 ASP B CA 1
ATOM 3630 C C . ASP B 1 124 ? 42.691 -26.958 -18.959 1.00 71.54 624 ASP B C 1
ATOM 3631 O O . ASP B 1 124 ? 41.723 -27.571 -19.422 1.00 71.61 624 ASP B O 1
ATOM 3636 N N . GLU B 1 125 ? 42.922 -25.670 -19.197 1.00 68.90 625 GLU B N 1
ATOM 3637 C CA . GLU B 1 125 ? 42.050 -24.860 -20.036 1.00 66.17 625 GLU B CA 1
ATOM 3638 C C . GLU B 1 125 ? 42.480 -24.922 -21.506 1.00 63.41 625 GLU B C 1
ATOM 3639 O O . GLU B 1 125 ? 43.657 -24.752 -21.832 1.00 63.04 625 GLU B O 1
ATOM 3645 N N . VAL B 1 126 ? 41.515 -25.172 -22.385 1.00 59.82 626 VAL B N 1
ATOM 3646 C CA . VAL B 1 126 ? 41.779 -25.246 -23.817 1.00 55.98 626 VAL B CA 1
ATOM 3647 C C . VAL B 1 126 ? 41.243 -23.995 -24.500 1.00 52.85 626 VAL B C 1
ATOM 3648 O O . VAL B 1 126 ? 40.171 -23.499 -24.155 1.00 52.17 626 VAL B O 1
ATOM 3652 N N . TYR B 1 127 ? 41.989 -23.493 -25.473 1.00 49.39 627 TYR B N 1
ATOM 3653 C CA . TYR B 1 127 ? 41.573 -22.304 -26.194 1.00 46.30 627 TYR B CA 1
ATOM 3654 C C . TYR B 1 127 ? 41.304 -22.599 -27.658 1.00 43.94 627 TYR B C 1
ATOM 3655 O O . TYR B 1 127 ? 42.062 -23.324 -28.302 1.00 43.79 627 TYR B O 1
ATOM 3664 N N . LEU B 1 128 ? 40.213 -22.042 -28.174 1.00 40.64 628 LEU B N 1
ATOM 3665 C CA . LEU B 1 128 ? 39.871 -22.200 -29.578 1.00 37.33 628 LEU B CA 1
ATOM 3666 C C . LEU B 1 128 ? 40.415 -20.953 -30.269 1.00 35.60 628 LEU B C 1
ATOM 3667 O O . LEU B 1 128 ? 40.178 -19.830 -29.814 1.00 34.83 628 LEU B O 1
ATOM 3672 N N . ASN B 1 129 ? 41.167 -21.150 -31.347 1.00 33.26 629 ASN B N 1
ATOM 3673 C CA . ASN B 1 129 ? 41.752 -20.042 -32.092 1.00 31.34 629 ASN B CA 1
ATOM 3674 C C . ASN B 1 129 ? 41.179 -19.973 -33.491 1.00 30.63 629 ASN B C 1
ATOM 3675 O O . ASN B 1 129 ? 41.374 -20.887 -34.282 1.00 29.78 629 ASN B O 1
ATOM 3680 N N . LEU B 1 130 ? 40.471 -18.889 -33.791 1.00 29.74 630 LEU B N 1
ATOM 3681 C CA . LEU B 1 130 ? 39.891 -18.700 -35.114 1.00 28.84 630 LEU B CA 1
ATOM 3682 C C . LEU B 1 130 ? 40.809 -17.771 -35.900 1.00 28.70 630 LEU B C 1
ATOM 3683 O O . LEU B 1 130 ? 41.035 -16.631 -35.494 1.00 28.46 630 LEU B O 1
ATOM 3688 N N . VAL B 1 131 ? 41.351 -18.270 -37.009 1.00 28.04 631 VAL B N 1
ATOM 3689 C CA . VAL B 1 131 ? 42.232 -17.474 -37.857 1.00 28.27 631 VAL B CA 1
ATOM 3690 C C . VAL B 1 131 ? 41.383 -16.813 -38.947 1.00 28.82 631 VAL B C 1
ATOM 3691 O O . VAL B 1 131 ? 40.826 -17.490 -39.815 1.00 29.25 631 VAL B O 1
ATOM 3695 N N . LEU B 1 132 ? 41.291 -15.489 -38.895 1.00 28.64 632 LEU B N 1
ATOM 3696 C CA . LEU B 1 132 ? 40.483 -14.739 -39.847 1.00 28.64 632 LEU B CA 1
ATOM 3697 C C . LEU B 1 132 ? 41.288 -13.839 -40.761 1.00 29.17 632 LEU B C 1
ATOM 3698 O O . LEU B 1 132 ? 42.458 -13.545 -40.499 1.00 28.71 632 LEU B O 1
ATOM 3703 N N . ASP B 1 133 ? 40.646 -13.398 -41.840 1.00 29.84 633 ASP B N 1
ATOM 3704 C CA . ASP B 1 133 ? 41.283 -12.470 -42.756 1.00 30.59 633 ASP B CA 1
ATOM 3705 C C . ASP B 1 133 ? 41.431 -11.206 -41.910 1.00 30.72 633 ASP B C 1
ATOM 3706 O O . ASP B 1 133 ? 40.547 -10.882 -41.110 1.00 30.47 633 ASP B O 1
ATOM 3711 N N . TYR B 1 134 ? 42.541 -10.500 -42.073 1.00 30.80 634 TYR B N 1
ATOM 3712 C CA . TYR B 1 134 ? 42.767 -9.276 -41.318 1.00 30.70 634 TYR B CA 1
ATOM 3713 C C . TYR B 1 134 ? 42.203 -8.079 -42.086 1.00 30.09 634 TYR B C 1
ATOM 3714 O O . TYR B 1 134 ? 42.429 -7.950 -43.283 1.00 30.17 634 TYR B O 1
ATOM 3723 N N . VAL B 1 135 ? 41.440 -7.229 -41.401 1.00 28.90 635 VAL B N 1
ATOM 3724 C CA . VAL B 1 135 ? 40.875 -6.020 -42.006 1.00 27.92 635 VAL B CA 1
ATOM 3725 C C . VAL B 1 135 ? 41.408 -4.902 -41.105 1.00 27.76 635 VAL B C 1
ATOM 3726 O O . VAL B 1 135 ? 41.261 -4.953 -39.888 1.00 27.13 635 VAL B O 1
ATOM 3730 N N . PRO B 1 136 ? 42.008 -3.859 -41.701 1.00 27.92 636 PRO B N 1
ATOM 3731 C CA . PRO B 1 136 ? 42.608 -2.718 -40.992 1.00 27.88 636 PRO B CA 1
ATOM 3732 C C . PRO B 1 136 ? 41.790 -1.740 -40.154 1.00 27.70 636 PRO B C 1
ATOM 3733 O O . PRO B 1 136 ? 42.299 -1.201 -39.163 1.00 27.99 636 PRO B O 1
ATOM 3737 N N . GLU B 1 137 ? 40.545 -1.493 -40.536 1.00 27.10 637 GLU B N 1
ATOM 3738 C CA . GLU B 1 137 ? 39.738 -0.533 -39.804 1.00 26.85 637 GLU B CA 1
ATOM 3739 C C . GLU B 1 137 ? 38.385 -1.057 -39.375 1.00 25.43 637 GLU B C 1
ATOM 3740 O O . GLU B 1 137 ? 38.014 -2.198 -39.657 1.00 24.25 637 GLU B O 1
ATOM 3746 N N . THR B 1 138 ? 37.657 -0.195 -38.677 1.00 24.14 638 THR B N 1
ATOM 3747 C CA . THR B 1 138 ? 36.314 -0.497 -38.226 1.00 23.45 638 THR B CA 1
ATOM 3748 C C . THR B 1 138 ? 35.496 0.771 -38.448 1.00 23.65 638 THR B C 1
ATOM 3749 O O . THR B 1 138 ? 36.040 1.883 -38.444 1.00 23.22 638 THR B O 1
ATOM 3753 N N . VAL B 1 139 ? 34.197 0.605 -38.660 1.00 22.53 639 VAL B N 1
ATOM 3754 C CA . VAL B 1 139 ? 33.327 1.749 -38.844 1.00 22.83 639 VAL B CA 1
ATOM 3755 C C . VAL B 1 139 ? 33.454 2.634 -37.596 1.00 23.56 639 VAL B C 1
ATOM 3756 O O . VAL B 1 139 ? 33.424 3.861 -37.688 1.00 23.64 639 VAL B O 1
ATOM 3760 N N . TYR B 1 140 ? 33.612 2.005 -36.436 1.00 23.72 640 TYR B N 1
ATOM 3761 C CA . TYR B 1 140 ? 33.739 2.740 -35.184 1.00 25.46 640 TYR B CA 1
ATOM 3762 C C . TYR B 1 140 ? 34.902 3.736 -35.198 1.00 26.28 640 TYR B C 1
ATOM 3763 O O . TYR B 1 140 ? 34.729 4.915 -34.880 1.00 24.65 640 TYR B O 1
ATOM 3772 N N . ARG B 1 141 ? 36.084 3.256 -35.569 1.00 27.12 641 ARG B N 1
ATOM 3773 C CA . ARG B 1 141 ? 37.272 4.106 -35.603 1.00 29.00 641 ARG B CA 1
ATOM 3774 C C . ARG B 1 141 ? 37.173 5.193 -36.656 1.00 28.46 641 ARG B C 1
ATOM 3775 O O . ARG B 1 141 ? 37.546 6.334 -36.411 1.00 27.65 641 ARG B O 1
ATOM 3783 N N . VAL B 1 142 ? 36.661 4.840 -37.828 1.00 27.82 642 VAL B N 1
ATOM 3784 C CA . VAL B 1 142 ? 36.520 5.804 -38.901 1.00 27.95 642 VAL B CA 1
ATOM 3785 C C . VAL B 1 142 ? 35.550 6.901 -38.494 1.00 28.25 642 VAL B C 1
ATOM 3786 O O . VAL B 1 142 ? 35.860 8.082 -38.623 1.00 28.01 642 VAL B O 1
ATOM 3790 N N . ALA B 1 143 ? 34.382 6.512 -37.991 1.00 28.18 643 ALA B N 1
ATOM 3791 C CA . ALA B 1 143 ? 33.381 7.485 -37.579 1.00 29.65 643 ALA B CA 1
ATOM 3792 C C . ALA B 1 143 ? 33.913 8.419 -36.490 1.00 30.71 643 ALA B C 1
ATOM 3793 O O . ALA B 1 143 ? 33.579 9.602 -36.464 1.00 31.25 643 ALA B O 1
ATOM 3795 N N . ARG B 1 144 ? 34.735 7.881 -35.594 1.00 32.08 644 ARG B N 1
ATOM 3796 C CA . ARG B 1 144 ? 35.313 8.661 -34.507 1.00 34.44 644 ARG B CA 1
ATOM 3797 C C . ARG B 1 144 ? 36.320 9.685 -35.041 1.00 35.13 644 ARG B C 1
ATOM 3798 O O . ARG B 1 144 ? 36.433 10.782 -34.509 1.00 35.00 644 ARG B O 1
ATOM 3806 N N . HIS B 1 145 ? 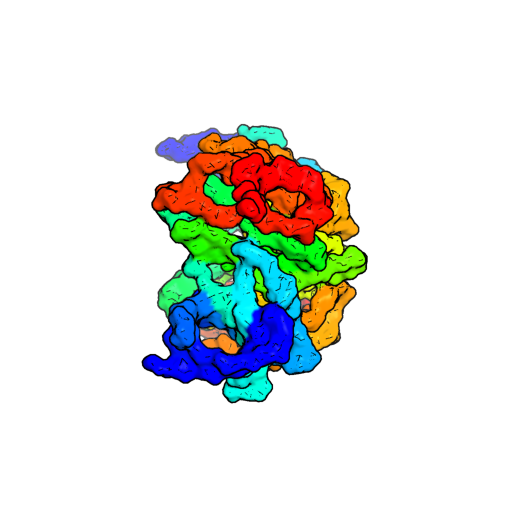37.052 9.321 -36.089 1.00 36.48 645 HIS B N 1
ATOM 3807 C CA . HIS B 1 145 ? 38.029 10.226 -36.693 1.00 37.77 645 HIS B CA 1
ATOM 3808 C C . HIS B 1 145 ? 37.313 11.468 -37.216 1.00 37.83 645 HIS B C 1
ATOM 3809 O O . HIS B 1 145 ? 37.766 12.591 -37.010 1.00 37.53 645 HIS B O 1
ATOM 3816 N N . TYR B 1 146 ? 36.189 11.261 -37.894 1.00 37.51 646 TYR B N 1
ATOM 3817 C CA . TYR B 1 146 ? 35.417 12.370 -38.438 1.00 37.79 646 TYR B CA 1
ATOM 3818 C C . TYR B 1 146 ? 34.715 13.143 -37.336 1.00 39.21 646 TYR B C 1
ATOM 3819 O O . TYR B 1 146 ? 34.633 14.366 -37.379 1.00 39.65 646 TYR B O 1
ATOM 3828 N N . SER B 1 147 ? 34.200 12.428 -36.348 1.00 41.01 647 SER B N 1
ATOM 3829 C CA . SER B 1 147 ? 33.501 13.075 -35.254 1.00 43.62 647 SER B CA 1
ATOM 3830 C C . SER B 1 147 ? 34.438 14.018 -34.517 1.00 45.22 647 SER B C 1
ATOM 3831 O O . SER B 1 147 ? 34.086 15.162 -34.225 1.00 45.33 647 SER B O 1
ATOM 3834 N N . ARG B 1 148 ? 35.634 13.529 -34.216 1.00 46.94 648 ARG B N 1
ATOM 3835 C CA . ARG B 1 148 ? 36.621 14.338 -33.522 1.00 48.89 648 ARG B CA 1
ATOM 3836 C C . ARG B 1 148 ? 36.868 15.613 -34.317 1.00 49.37 648 ARG B C 1
ATOM 3837 O O . ARG B 1 148 ? 36.768 16.714 -33.780 1.00 49.90 648 ARG B O 1
ATOM 3845 N N . ALA B 1 149 ? 37.175 15.461 -35.602 1.00 49.73 649 ALA B N 1
ATOM 3846 C CA . ALA B 1 149 ? 37.427 16.605 -36.477 1.00 50.12 649 ALA B CA 1
ATOM 3847 C C . ALA B 1 149 ? 36.147 17.397 -36.728 1.00 50.15 649 ALA B C 1
ATOM 3848 O O . ALA B 1 149 ? 36.118 18.300 -37.561 1.00 50.16 649 ALA B O 1
ATOM 3850 N N . LYS B 1 150 ? 35.092 17.056 -35.999 1.00 50.81 650 LYS B N 1
ATOM 3851 C CA . LYS B 1 150 ? 33.804 17.724 -36.141 1.00 51.61 650 LYS B CA 1
ATOM 3852 C C . LYS B 1 150 ? 33.345 17.753 -37.597 1.00 51.33 650 LYS B C 1
ATOM 3853 O O . LYS B 1 150 ? 32.718 18.715 -38.049 1.00 51.46 650 LYS B O 1
ATOM 3859 N N . GLN B 1 151 ? 33.676 16.690 -38.326 1.00 50.58 651 GLN B N 1
ATOM 3860 C CA . GLN B 1 151 ? 33.281 16.545 -39.722 1.00 49.40 651 GLN B CA 1
ATOM 3861 C C . GLN B 1 151 ? 32.358 15.339 -39.805 1.00 47.96 651 GLN B C 1
ATOM 3862 O O . GLN B 1 151 ? 32.166 14.620 -38.824 1.00 47.93 651 GLN B O 1
ATOM 3868 N N . THR B 1 1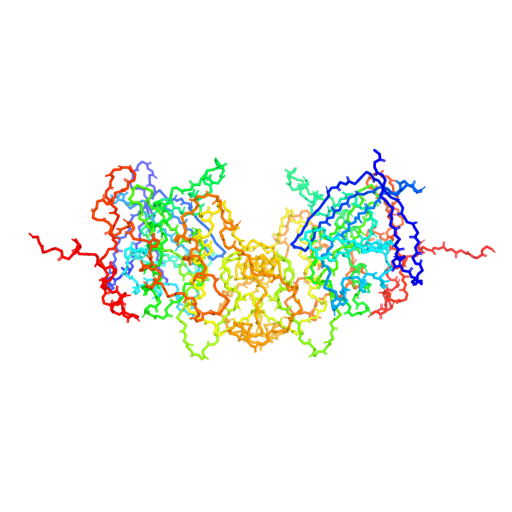52 ? 31.788 15.119 -40.981 1.00 46.33 652 THR B N 1
ATOM 3869 C CA . THR B 1 152 ? 30.892 13.990 -41.186 1.00 44.29 652 THR B CA 1
ATOM 3870 C C . THR B 1 152 ? 31.392 13.171 -42.378 1.00 41.78 652 THR B C 1
ATOM 3871 O O . THR B 1 152 ? 31.971 13.707 -43.320 1.00 41.15 652 THR B O 1
ATOM 3875 N N . LEU B 1 153 ? 31.183 11.866 -42.321 1.00 38.90 653 LEU B N 1
ATOM 3876 C CA . LEU B 1 153 ? 31.619 10.987 -43.394 1.00 35.93 653 LEU B CA 1
ATOM 3877 C C . LEU B 1 153 ? 30.841 11.294 -44.675 1.00 34.24 653 LEU B C 1
ATOM 3878 O O . LEU B 1 153 ? 29.624 11.451 -44.638 1.00 33.96 653 LEU B O 1
ATOM 3883 N N . PRO B 1 154 ? 31.539 11.423 -45.818 1.00 32.56 654 PRO B N 1
ATOM 3884 C CA . PRO B 1 154 ? 30.826 11.706 -47.073 1.00 31.67 654 PRO B CA 1
ATOM 3885 C C . PRO B 1 154 ? 29.732 10.656 -47.278 1.00 30.98 654 PRO B C 1
ATOM 3886 O O . PRO B 1 154 ? 29.948 9.463 -47.052 1.00 30.41 654 PRO B O 1
ATOM 3890 N N . VAL B 1 155 ? 28.566 11.103 -47.718 1.00 29.67 655 VAL B N 1
ATOM 3891 C CA . VAL B 1 155 ? 27.438 10.211 -47.911 1.00 28.86 655 VAL B CA 1
ATOM 3892 C C . VAL B 1 155 ? 27.715 9.006 -48.808 1.00 27.97 655 VAL B C 1
ATOM 3893 O O . VAL B 1 155 ? 27.140 7.943 -48.598 1.00 28.02 655 VAL B O 1
ATOM 3897 N N . ILE B 1 156 ? 28.596 9.146 -49.795 1.00 26.62 656 ILE B N 1
ATOM 3898 C CA . ILE B 1 156 ? 28.882 8.008 -50.664 1.00 24.93 656 ILE B CA 1
ATOM 3899 C C . ILE B 1 156 ? 29.410 6.825 -49.846 1.00 23.93 656 ILE B C 1
ATOM 3900 O O . ILE B 1 156 ? 29.096 5.674 -50.139 1.00 23.06 656 ILE B O 1
ATOM 3905 N N . TYR B 1 157 ? 30.204 7.108 -48.819 1.00 23.11 657 TYR B N 1
ATOM 3906 C CA . TYR B 1 157 ? 30.741 6.045 -47.967 1.00 22.95 657 TYR B CA 1
ATOM 3907 C C . TYR B 1 157 ? 29.631 5.481 -47.083 1.00 22.14 657 TYR B C 1
ATOM 3908 O O . TYR B 1 157 ? 29.571 4.276 -46.842 1.00 21.17 657 TYR B O 1
ATOM 3917 N N . VAL B 1 158 ? 28.756 6.361 -46.602 1.00 21.25 658 VAL B N 1
ATOM 3918 C CA . VAL B 1 158 ? 27.636 5.940 -45.774 1.00 21.00 658 VAL B CA 1
ATOM 3919 C C . VAL B 1 158 ? 26.794 4.956 -46.584 1.00 20.90 658 VAL B C 1
ATOM 3920 O O . VAL B 1 158 ? 26.372 3.913 -46.080 1.00 20.00 658 VAL B O 1
ATOM 3924 N N . LYS B 1 159 ? 26.547 5.299 -47.845 1.00 20.31 659 LYS B N 1
ATOM 3925 C CA . LYS B 1 159 ? 25.763 4.445 -48.731 1.00 20.13 659 LYS B CA 1
ATOM 3926 C C . LYS B 1 159 ? 26.466 3.104 -48.935 1.00 20.03 659 LYS B C 1
ATOM 3927 O O . LYS B 1 159 ? 25.866 2.042 -48.779 1.00 19.79 659 LYS B O 1
ATOM 3933 N N . LEU B 1 160 ? 27.748 3.153 -49.274 1.00 19.91 660 LEU B N 1
ATOM 3934 C CA . LEU B 1 160 ? 28.510 1.929 -49.502 1.00 19.79 660 LEU B CA 1
ATOM 3935 C C . LEU B 1 160 ? 28.599 1.007 -48.282 1.00 19.08 660 LEU B C 1
ATOM 3936 O O . LEU B 1 160 ? 28.420 -0.200 -48.401 1.00 17.82 660 LEU B O 1
ATOM 3941 N N . TYR B 1 161 ? 28.901 1.570 -47.116 1.00 18.79 661 TYR B N 1
ATOM 3942 C CA . TYR B 1 161 ? 29.024 0.765 -45.903 1.00 18.63 661 TYR B CA 1
ATOM 3943 C C . TYR B 1 161 ? 27.696 0.152 -45.485 1.00 18.11 661 TYR B C 1
ATOM 3944 O O . TYR B 1 161 ? 27.624 -1.043 -45.193 1.00 17.63 661 TYR B O 1
ATOM 3953 N N . MET B 1 162 ? 26.650 0.969 -45.449 1.00 16.98 662 MET B N 1
ATOM 3954 C CA . MET B 1 162 ? 25.338 0.481 -45.036 1.00 17.60 662 MET B CA 1
ATOM 3955 C C . MET B 1 162 ? 24.793 -0.563 -46.012 1.00 16.99 662 MET B C 1
ATOM 3956 O O . MET B 1 162 ? 24.179 -1.551 -45.595 1.00 15.83 662 MET B O 1
ATOM 3961 N N . TYR B 1 163 ? 25.019 -0.350 -47.305 1.00 16.47 663 TYR B N 1
ATOM 3962 C CA . TYR B 1 163 ? 24.543 -1.302 -48.312 1.00 16.52 663 TYR B CA 1
ATOM 3963 C C . TYR B 1 163 ? 25.178 -2.670 -48.073 1.00 16.81 663 TYR B C 1
ATOM 3964 O O . TYR B 1 163 ? 24.497 -3.704 -48.082 1.00 16.34 663 TYR B O 1
ATOM 3973 N N . GLN B 1 164 ? 26.488 -2.669 -47.866 1.00 16.69 664 GLN B N 1
ATOM 3974 C CA . GLN B 1 164 ? 27.220 -3.903 -47.634 1.00 17.22 664 GLN B CA 1
ATOM 3975 C C . GLN B 1 164 ? 26.775 -4.562 -46.322 1.00 17.46 664 GLN B C 1
ATOM 3976 O O . GLN B 1 164 ? 26.718 -5.792 -46.227 1.00 17.02 664 GLN B O 1
ATOM 3982 N N . LEU B 1 165 ? 26.460 -3.756 -45.310 1.00 16.26 665 LEU B N 1
ATOM 3983 C CA . LEU B 1 165 ? 25.996 -4.321 -44.041 1.00 16.57 665 LEU B CA 1
ATOM 3984 C C . LEU B 1 165 ? 24.652 -5.041 -44.265 1.00 16.91 665 LEU B C 1
ATOM 3985 O O . LEU B 1 165 ? 24.447 -6.170 -43.798 1.00 17.36 665 LEU B O 1
ATOM 3990 N N . PHE B 1 166 ? 23.740 -4.400 -44.988 1.00 16.20 666 PHE B N 1
ATOM 3991 C CA . PHE B 1 166 ? 22.449 -5.022 -45.244 1.00 17.89 666 PHE B CA 1
ATOM 3992 C C . PHE B 1 166 ? 22.599 -6.314 -46.062 1.00 18.01 666 PHE B C 1
ATOM 3993 O O . PHE B 1 166 ? 21.857 -7.274 -45.852 1.00 18.77 666 PHE B O 1
ATOM 4001 N N . ARG B 1 167 ? 23.568 -6.355 -46.973 1.00 18.04 667 ARG B N 1
ATOM 4002 C CA . ARG B 1 167 ? 23.795 -7.567 -47.760 1.00 18.19 667 ARG B CA 1
ATOM 4003 C C . ARG B 1 167 ? 24.208 -8.701 -46.827 1.00 17.99 667 ARG B C 1
ATOM 4004 O O . ARG B 1 167 ? 23.677 -9.815 -46.907 1.00 18.42 667 ARG B O 1
ATOM 4012 N N . SER B 1 168 ? 25.158 -8.423 -45.939 1.00 17.08 668 SER B N 1
ATOM 4013 C CA . SER B 1 168 ? 25.626 -9.435 -45.004 1.00 17.73 668 SER B CA 1
ATOM 4014 C C . SER B 1 168 ? 24.472 -9.932 -44.106 1.00 17.38 668 SER B C 1
ATOM 4015 O O . SER B 1 168 ? 24.407 -11.116 -43.776 1.00 18.47 668 SER B O 1
ATOM 4018 N N . LEU B 1 169 ? 23.556 -9.044 -43.731 1.00 17.44 669 LEU B N 1
ATOM 4019 C CA . LEU B 1 169 ? 22.409 -9.430 -42.898 1.00 17.91 669 LEU B CA 1
ATOM 4020 C C . LEU B 1 169 ? 21.388 -10.254 -43.700 1.00 18.68 669 LEU B C 1
ATOM 4021 O O . LEU B 1 169 ? 20.780 -11.188 -43.174 1.00 18.78 669 LEU B O 1
ATOM 4026 N N . ALA B 1 170 ? 21.178 -9.897 -44.961 1.00 18.94 670 ALA B N 1
ATOM 4027 C CA . ALA B 1 170 ? 20.244 -10.654 -45.785 1.00 19.37 670 ALA B CA 1
ATOM 4028 C C . ALA B 1 170 ? 20.780 -12.085 -45.860 1.00 19.64 670 ALA B C 1
ATOM 4029 O O . ALA B 1 170 ? 20.018 -13.051 -45.791 1.00 20.24 670 ALA B O 1
ATOM 4031 N N . TYR B 1 171 ? 22.098 -12.213 -45.974 1.00 19.95 671 TYR B N 1
ATOM 4032 C CA . TYR B 1 171 ? 22.733 -13.522 -46.070 1.00 21.01 671 TYR B CA 1
ATOM 4033 C C . TYR B 1 171 ? 22.610 -14.387 -44.813 1.00 21.50 671 TYR B C 1
ATOM 4034 O O . TYR B 1 171 ? 22.142 -15.524 -44.891 1.00 22.49 671 TYR B O 1
ATOM 4043 N N . ILE B 1 172 ? 23.027 -13.880 -43.655 1.00 20.85 672 ILE B N 1
ATOM 4044 C CA . ILE B 1 172 ? 22.921 -14.693 -42.448 1.00 19.71 672 ILE B CA 1
ATOM 4045 C C . ILE B 1 172 ? 21.460 -14.948 -42.058 1.00 20.26 672 ILE B C 1
ATOM 4046 O O . ILE B 1 172 ? 21.126 -16.029 -41.571 1.00 20.44 672 ILE B O 1
ATOM 4051 N N . HIS B 1 173 ? 20.585 -13.973 -42.287 1.00 20.24 673 HIS B N 1
ATOM 4052 C CA . HIS B 1 173 ? 19.179 -14.134 -41.943 1.00 21.43 673 HIS B CA 1
ATOM 4053 C C . HIS B 1 173 ? 18.518 -15.218 -42.795 1.00 23.76 673 HIS B C 1
ATOM 4054 O O . HIS B 1 173 ? 17.570 -15.878 -42.349 1.00 23.86 673 HIS B O 1
ATOM 4061 N N . SER B 1 174 ? 19.018 -15.397 -44.018 1.00 24.99 674 SER B N 1
ATOM 4062 C CA . SER B 1 174 ? 18.468 -16.401 -44.931 1.00 26.09 674 SER B CA 1
ATOM 4063 C C . SER B 1 174 ? 18.683 -17.803 -44.364 1.00 27.17 674 SER B C 1
ATOM 4064 O O . SER B 1 174 ? 18.065 -18.766 -44.819 1.00 27.85 674 SER B O 1
ATOM 4067 N N . PHE B 1 175 ? 19.569 -17.906 -43.378 1.00 27.62 675 PHE B N 1
ATOM 4068 C CA . PHE B 1 175 ? 19.861 -19.171 -42.706 1.00 28.12 675 PHE B CA 1
ATOM 4069 C C . PHE B 1 175 ? 19.156 -19.192 -41.351 1.00 27.71 675 PHE B C 1
ATOM 4070 O O . PHE B 1 175 ? 19.271 -20.158 -40.601 1.00 28.36 675 PHE B O 1
ATOM 4078 N N . GLY B 1 176 ? 18.440 -18.116 -41.035 1.00 27.55 676 GLY B N 1
ATOM 4079 C CA . GLY B 1 176 ? 17.756 -18.034 -39.754 1.00 26.78 676 GLY B CA 1
ATOM 4080 C C . GLY B 1 176 ? 18.690 -17.574 -38.639 1.00 26.60 676 GLY B C 1
ATOM 4081 O O . GLY B 1 176 ? 18.311 -17.559 -37.461 1.00 26.46 676 GLY B O 1
ATOM 4082 N N . ILE B 1 177 ? 19.912 -17.193 -39.007 1.00 25.07 677 ILE B N 1
ATOM 4083 C CA . ILE B 1 177 ? 20.899 -16.738 -38.030 1.00 24.08 677 ILE B CA 1
ATOM 4084 C C . ILE B 1 177 ? 20.806 -15.227 -37.773 1.00 23.58 677 ILE B C 1
ATOM 4085 O O . ILE B 1 177 ? 20.861 -14.423 -38.705 1.00 22.78 677 ILE B O 1
ATOM 4090 N N . CYS B 1 178 ? 20.650 -14.856 -36.502 1.00 22.17 678 CYS B N 1
ATOM 4091 C CA . CYS B 1 178 ? 20.565 -13.451 -36.099 1.00 21.09 678 CYS B CA 1
ATOM 4092 C C . CYS B 1 178 ? 21.906 -13.108 -35.444 1.00 20.07 678 CYS B C 1
ATOM 4093 O O . CYS B 1 178 ? 22.394 -13.862 -34.595 1.00 20.70 678 CYS B O 1
ATOM 4096 N N . HIS B 1 179 ? 22.509 -11.988 -35.845 1.00 18.74 679 HIS B N 1
ATOM 4097 C CA . HIS B 1 179 ? 23.809 -11.595 -35.296 1.00 18.14 679 HIS B CA 1
ATOM 4098 C C . HIS B 1 179 ? 23.710 -11.219 -33.813 1.00 17.52 679 HIS B C 1
ATOM 4099 O O . HIS B 1 179 ? 24.535 -11.648 -33.010 1.00 17.33 679 HIS B O 1
ATOM 4106 N N . ARG B 1 180 ? 22.701 -10.418 -33.472 1.00 17.44 680 ARG B N 1
ATOM 4107 C CA . ARG B 1 180 ? 22.446 -9.980 -32.092 1.00 18.80 680 ARG B CA 1
ATOM 4108 C C . ARG B 1 180 ? 23.460 -9.014 -31.471 1.00 19.40 680 ARG B C 1
ATOM 4109 O O . ARG B 1 180 ? 23.372 -8.701 -30.281 1.00 20.91 680 ARG B O 1
ATOM 4117 N N . ASP B 1 181 ? 24.419 -8.539 -32.256 1.00 19.76 681 ASP B N 1
ATOM 4118 C CA . ASP B 1 181 ? 25.381 -7.577 -31.733 1.00 19.48 681 ASP B CA 1
ATOM 4119 C C . ASP B 1 181 ? 25.877 -6.636 -32.822 1.00 18.80 681 ASP B C 1
ATOM 4120 O O . ASP B 1 181 ? 27.071 -6.365 -32.916 1.00 18.76 681 ASP B O 1
ATOM 4125 N N . ILE B 1 182 ? 24.959 -6.147 -33.649 1.00 18.00 682 ILE B N 1
ATOM 4126 C CA . ILE B 1 182 ? 25.333 -5.222 -34.712 1.00 18.44 682 ILE B CA 1
ATOM 4127 C C . ILE B 1 182 ? 25.678 -3.866 -34.083 1.00 18.97 682 ILE B C 1
ATOM 4128 O O . ILE B 1 182 ? 24.861 -3.270 -33.390 1.00 19.76 682 ILE B O 1
ATOM 4133 N N . LYS B 1 183 ? 26.894 -3.397 -34.330 1.00 18.79 683 LYS B N 1
ATOM 4134 C CA . LYS B 1 183 ? 27.382 -2.127 -33.797 1.00 19.53 683 LYS B CA 1
ATOM 4135 C C . LYS B 1 183 ? 28.627 -1.737 -34.598 1.00 19.64 683 LYS B C 1
ATOM 4136 O O . LYS B 1 183 ? 29.257 -2.590 -35.212 1.00 19.33 683 LYS B O 1
ATOM 4142 N N . PRO B 1 184 ? 28.995 -0.444 -34.601 1.00 20.45 684 PRO B N 1
ATOM 4143 C CA . PRO B 1 184 ? 30.172 0.029 -35.345 1.00 20.88 684 PRO B CA 1
ATOM 4144 C C . PRO B 1 184 ? 31.474 -0.749 -35.130 1.00 21.17 684 PRO B C 1
ATOM 4145 O O . PRO B 1 184 ? 32.244 -0.949 -36.070 1.00 20.45 684 PRO B O 1
ATOM 4149 N N . GLN B 1 185 ? 31.721 -1.196 -33.905 1.00 21.52 685 GLN B N 1
ATOM 4150 C CA . GLN B 1 185 ? 32.948 -1.934 -33.617 1.00 22.47 685 GLN B CA 1
ATOM 4151 C C . GLN B 1 185 ? 32.995 -3.331 -34.240 1.00 21.25 685 GLN B C 1
ATOM 4152 O O . GLN B 1 185 ? 34.058 -3.946 -34.316 1.00 21.85 685 GLN B O 1
ATOM 4158 N N . ASN B 1 186 ? 31.844 -3.826 -34.685 1.00 20.00 686 ASN B N 1
ATOM 4159 C CA . ASN B 1 186 ? 31.769 -5.147 -35.304 1.00 19.14 686 ASN B CA 1
ATOM 4160 C C . ASN B 1 186 ? 31.675 -5.060 -36.829 1.00 18.81 686 ASN B C 1
ATOM 4161 O O . ASN B 1 186 ? 31.368 -6.045 -37.501 1.00 18.23 686 ASN B O 1
ATOM 4166 N N . LEU B 1 187 ? 31.946 -3.875 -37.366 1.00 17.59 687 LEU B N 1
ATOM 4167 C CA . LEU B 1 187 ? 31.914 -3.661 -38.802 1.00 17.92 687 LEU B CA 1
ATOM 4168 C C . LEU B 1 187 ? 33.329 -3.292 -39.252 1.00 19.35 687 LEU B C 1
ATOM 4169 O O . LEU B 1 187 ? 33.785 -2.165 -39.050 1.00 18.95 687 LEU B O 1
ATOM 4174 N N . LEU B 1 188 ? 34.030 -4.261 -39.834 1.00 19.88 688 LEU B N 1
ATOM 4175 C CA . LEU B 1 188 ? 35.389 -4.041 -40.306 1.00 20.99 688 LEU B CA 1
ATOM 4176 C C . LEU B 1 188 ? 35.383 -3.336 -41.659 1.00 21.59 688 LEU B C 1
ATOM 4177 O O . LEU B 1 188 ? 34.483 -3.541 -42.472 1.00 21.40 688 LEU B O 1
ATOM 4182 N N . LEU B 1 189 ? 36.401 -2.514 -41.898 1.00 23.06 689 LEU B N 1
ATOM 4183 C CA . LEU B 1 189 ? 36.500 -1.753 -43.140 1.00 25.27 689 LEU B CA 1
ATOM 4184 C C . LEU B 1 189 ? 37.895 -1.719 -43.726 1.00 26.27 689 LEU B C 1
ATOM 4185 O O . LEU B 1 189 ? 38.884 -1.670 -43.003 1.00 25.10 689 LEU B O 1
ATOM 4190 N N . ASP B 1 190 ? 37.957 -1.734 -45.050 1.00 28.89 690 ASP B N 1
ATOM 4191 C CA . ASP B 1 190 ? 39.220 -1.587 -45.752 1.00 32.28 690 ASP B CA 1
ATOM 4192 C C . ASP B 1 190 ? 39.014 -0.232 -46.427 1.00 33.38 690 ASP B C 1
ATOM 4193 O O . ASP B 1 190 ? 38.316 -0.129 -47.428 1.00 33.15 690 ASP B O 1
ATOM 4198 N N . PRO B 1 191 ? 39.613 0.828 -45.867 1.00 35.60 691 PRO B N 1
ATOM 4199 C CA . PRO B 1 191 ? 39.526 2.212 -46.354 1.00 36.62 691 PRO B CA 1
ATOM 4200 C C . PRO B 1 191 ? 39.732 2.432 -47.848 1.00 37.21 691 PRO B C 1
ATOM 4201 O O . PRO B 1 191 ? 38.991 3.188 -48.480 1.00 37.78 691 PRO B O 1
ATOM 4205 N N . ASP B 1 192 ? 40.734 1.766 -48.406 1.00 37.58 692 ASP B N 1
ATOM 4206 C CA . ASP B 1 192 ? 41.063 1.910 -49.818 1.00 38.01 692 ASP B CA 1
ATOM 4207 C C . ASP B 1 192 ? 40.031 1.338 -50.773 1.00 36.92 692 ASP B C 1
ATOM 4208 O O . ASP B 1 192 ? 39.660 1.982 -51.757 1.00 37.73 692 ASP B O 1
ATOM 4213 N N . THR B 1 193 ? 39.569 0.130 -50.484 1.00 34.97 693 THR B N 1
ATOM 4214 C CA . THR B 1 193 ? 38.599 -0.530 -51.338 1.00 32.67 693 THR B CA 1
ATOM 4215 C C . THR B 1 193 ? 37.164 -0.224 -50.940 1.00 31.20 693 THR B C 1
ATOM 4216 O O . THR B 1 193 ? 36.243 -0.488 -51.706 1.00 31.06 693 THR B O 1
ATOM 4220 N N . ALA B 1 194 ? 36.985 0.335 -49.747 1.00 29.22 694 ALA B N 1
ATOM 4221 C CA . ALA B 1 194 ? 35.660 0.663 -49.226 1.00 27.89 694 ALA B CA 1
ATOM 4222 C C . ALA B 1 194 ? 34.840 -0.600 -48.950 1.00 26.75 694 ALA B C 1
ATOM 4223 O O . ALA B 1 194 ? 33.616 -0.553 -48.889 1.00 27.16 694 ALA B O 1
ATOM 4225 N N . VAL B 1 195 ? 35.522 -1.726 -48.784 1.00 25.73 695 VAL B N 1
ATOM 4226 C CA . VAL B 1 195 ? 34.848 -2.987 -48.502 1.00 24.05 695 VAL B CA 1
ATOM 4227 C C . VAL B 1 195 ? 34.556 -3.093 -47.010 1.00 23.09 695 VAL B C 1
ATOM 4228 O O . VAL B 1 195 ? 35.401 -2.761 -46.170 1.00 22.78 695 VAL B O 1
ATOM 4232 N N . LEU B 1 196 ? 33.348 -3.537 -46.683 1.00 21.74 696 LEU B N 1
ATOM 4233 C CA . LEU B 1 196 ? 32.961 -3.709 -45.286 1.00 20.80 696 LEU B CA 1
ATOM 4234 C C . LEU B 1 196 ? 32.726 -5.198 -45.042 1.00 21.04 696 LEU B C 1
ATOM 4235 O O . LEU B 1 196 ? 32.153 -5.887 -45.888 1.00 20.70 696 LEU B O 1
ATOM 4240 N N . LYS B 1 197 ? 33.185 -5.695 -43.899 1.00 20.89 697 LYS B N 1
ATOM 4241 C CA . LYS B 1 197 ? 32.990 -7.095 -43.552 1.00 20.67 697 LYS B CA 1
ATOM 4242 C C . LYS B 1 197 ? 32.473 -7.186 -42.128 1.00 20.39 697 LYS B C 1
ATOM 4243 O O . LYS B 1 197 ? 33.066 -6.650 -41.194 1.00 19.91 697 LYS B O 1
ATOM 4249 N N . LEU B 1 198 ? 31.351 -7.867 -41.972 1.00 20.29 698 LEU B N 1
ATOM 4250 C CA . LEU B 1 198 ? 30.742 -8.056 -40.666 1.00 19.61 698 LEU B CA 1
ATOM 4251 C C . LEU B 1 198 ? 31.582 -9.069 -39.890 1.00 19.71 698 LEU B C 1
ATOM 4252 O O . LEU B 1 198 ? 32.064 -10.048 -40.461 1.00 20.14 698 LEU B O 1
ATOM 4257 N N . CYS B 1 199 ? 31.785 -8.825 -38.598 1.00 19.33 699 CYS B N 1
ATOM 4258 C CA . CYS B 1 199 ? 32.556 -9.756 -37.781 1.00 20.06 699 CYS B CA 1
ATOM 4259 C C . CYS B 1 199 ? 31.898 -9.996 -36.430 1.00 20.17 699 CYS B C 1
ATOM 4260 O O . CYS B 1 199 ? 30.810 -9.490 -36.161 1.00 19.38 699 CYS B O 1
ATOM 4263 N N . ASP B 1 200 ? 32.572 -10.787 -35.600 1.00 20.45 700 ASP B N 1
ATOM 4264 C CA . ASP B 1 200 ? 32.124 -11.126 -34.248 1.00 21.21 700 ASP B CA 1
ATOM 4265 C C . ASP B 1 200 ? 30.799 -11.869 -34.158 1.00 21.26 700 ASP B C 1
ATOM 4266 O O . ASP B 1 200 ? 29.756 -11.273 -33.881 1.00 21.72 700 ASP B O 1
ATOM 4271 N N . PHE B 1 201 ? 30.845 -13.181 -34.359 1.00 21.03 701 PHE B N 1
ATOM 4272 C CA . PHE B 1 201 ? 29.637 -13.980 -34.282 1.00 20.80 701 PHE B CA 1
ATOM 4273 C C . PHE B 1 201 ? 29.508 -14.648 -32.922 1.00 21.45 701 PHE B C 1
ATOM 4274 O O . PHE B 1 201 ? 28.864 -15.691 -32.780 1.00 21.73 701 PHE B O 1
ATOM 4282 N N . GLY B 1 202 ? 30.103 -14.011 -31.918 1.00 21.54 702 GLY B N 1
ATOM 4283 C CA . GLY B 1 202 ? 30.061 -14.536 -30.565 1.00 21.81 702 GLY B CA 1
ATOM 4284 C C . GLY B 1 202 ? 28.714 -14.448 -29.872 1.00 22.27 702 GLY B C 1
ATOM 4285 O O . GLY B 1 202 ? 28.535 -15.069 -28.829 1.00 23.26 702 GLY B O 1
ATOM 4286 N N . SER B 1 203 ? 27.774 -13.678 -30.426 1.00 22.39 703 SER B N 1
ATOM 4287 C CA . SER B 1 203 ? 26.429 -13.537 -29.846 1.00 22.56 703 SER B CA 1
ATOM 4288 C C . SER B 1 203 ? 25.389 -14.101 -30.807 1.00 22.75 703 SER B C 1
ATOM 4289 O O . SER B 1 203 ? 24.208 -14.194 -30.474 1.00 22.71 703 SER B O 1
ATOM 4292 N N . ALA B 1 204 ? 25.839 -14.463 -32.005 1.00 22.89 704 ALA B N 1
ATOM 4293 C CA . ALA B 1 204 ? 24.962 -14.981 -33.045 1.00 24.03 704 ALA B CA 1
ATOM 4294 C C . ALA B 1 204 ? 24.261 -16.284 -32.667 1.00 24.93 704 ALA B C 1
ATOM 4295 O O . ALA B 1 204 ? 24.815 -17.127 -31.960 1.00 24.91 704 ALA B O 1
ATOM 4297 N N . LYS B 1 205 ? 23.037 -16.442 -33.149 1.00 26.47 705 LYS B N 1
ATOM 4298 C CA . LYS B 1 205 ? 22.266 -17.639 -32.856 1.00 28.24 705 LYS B CA 1
ATOM 4299 C C . LYS B 1 205 ? 21.124 -17.814 -33.840 1.00 29.04 705 LYS B C 1
ATOM 4300 O O . LYS B 1 205 ? 20.533 -16.842 -34.307 1.00 27.91 705 LYS B O 1
ATOM 4306 N N . GLN B 1 206 ? 20.820 -19.065 -34.161 1.00 30.46 706 GLN B N 1
ATOM 4307 C CA . GLN B 1 206 ? 19.722 -19.352 -35.066 1.00 32.45 706 GLN B CA 1
ATOM 4308 C C . GLN B 1 206 ? 18.424 -19.201 -34.278 1.00 32.40 706 GLN B C 1
ATOM 4309 O O . GLN B 1 206 ? 18.200 -19.905 -33.295 1.00 32.78 706 GLN B O 1
ATOM 4315 N N . LEU B 1 207 ? 17.573 -18.280 -34.704 1.00 32.48 707 LEU B N 1
ATOM 4316 C CA . LEU B 1 207 ? 16.323 -18.051 -34.009 1.00 33.44 707 LEU B CA 1
ATOM 4317 C C . LEU B 1 207 ? 15.226 -18.942 -34.565 1.00 35.29 707 LEU B C 1
ATOM 4318 O O . LEU B 1 207 ? 14.895 -18.868 -35.751 1.00 35.71 707 LEU B O 1
ATOM 4323 N N . VAL B 1 208 ? 14.673 -19.787 -33.698 1.00 36.53 708 VAL B N 1
ATOM 4324 C CA . VAL B 1 208 ? 13.601 -20.700 -34.073 1.00 37.71 708 VAL B CA 1
ATOM 4325 C C . VAL B 1 208 ? 12.302 -20.259 -33.419 1.00 38.61 708 VAL B C 1
ATOM 4326 O O . VAL B 1 208 ? 12.214 -20.174 -32.196 1.00 38.52 708 VAL B O 1
ATOM 4330 N N . ARG B 1 209 ? 11.301 -19.969 -34.240 1.00 40.16 709 ARG B N 1
ATOM 4331 C CA . ARG B 1 209 ? 10.000 -19.539 -33.743 1.00 41.77 709 ARG B CA 1
ATOM 4332 C C . ARG B 1 209 ? 9.546 -20.481 -32.632 1.00 41.90 709 ARG B C 1
ATOM 4333 O O . ARG B 1 209 ? 9.742 -21.695 -32.715 1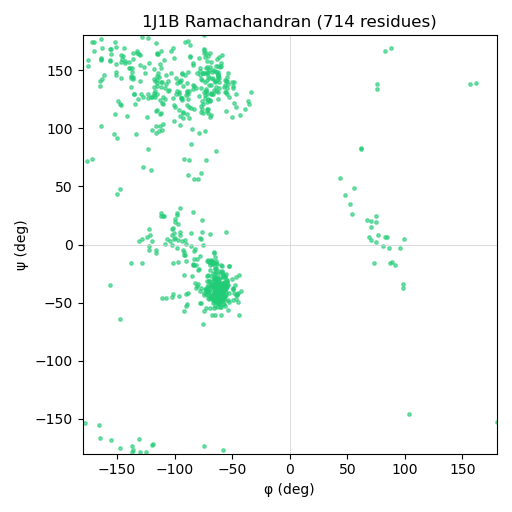.00 42.11 709 ARG B O 1
ATOM 4341 N N . GLY B 1 210 ? 8.956 -19.918 -31.584 1.00 41.69 710 GLY B N 1
ATOM 4342 C CA . GLY B 1 210 ? 8.496 -20.734 -30.478 1.00 41.58 710 GLY B CA 1
ATOM 4343 C C . GLY B 1 210 ? 9.568 -20.982 -29.432 1.00 41.59 710 GLY B C 1
ATOM 4344 O O . GLY B 1 210 ? 9.273 -21.409 -28.313 1.00 42.23 710 GLY B O 1
ATOM 4345 N N . GLU B 1 211 ? 10.821 -20.726 -29.789 1.00 40.84 711 GLU B N 1
ATOM 4346 C CA . GLU B 1 211 ? 11.919 -20.919 -28.850 1.00 39.84 711 GLU B CA 1
ATOM 4347 C C . GLU B 1 211 ? 12.278 -19.580 -28.208 1.00 38.12 711 GLU B C 1
ATOM 4348 O O . GLU B 1 211 ? 12.437 -18.572 -28.899 1.00 37.68 711 GLU B O 1
ATOM 4354 N N . PRO B 1 212 ? 12.408 -19.551 -26.874 1.00 36.45 712 PRO B N 1
ATOM 4355 C CA . PRO B 1 212 ? 12.753 -18.294 -26.197 1.00 34.87 712 PRO B CA 1
ATOM 4356 C C . PRO B 1 212 ? 14.243 -17.966 -26.310 1.00 33.11 712 PRO B C 1
ATOM 4357 O O . PRO B 1 212 ? 15.078 -18.862 -26.388 1.00 32.72 712 PRO B O 1
ATOM 4361 N N . ASN B 1 213 ? 14.575 -16.680 -26.331 1.00 31.38 713 ASN B N 1
ATOM 4362 C CA . ASN B 1 213 ? 15.975 -16.278 -26.407 1.00 30.31 713 ASN B CA 1
ATOM 4363 C C . ASN B 1 213 ? 16.220 -15.130 -25.434 1.00 28.83 713 ASN B C 1
ATOM 4364 O O . ASN B 1 213 ? 15.323 -14.329 -25.184 1.00 28.44 713 ASN B O 1
ATOM 4369 N N . VAL B 1 214 ? 17.428 -15.061 -24.883 1.00 28.03 714 VAL B N 1
ATOM 4370 C CA . VAL B 1 214 ? 17.759 -14.021 -23.906 1.00 27.76 714 VAL B CA 1
ATOM 4371 C C . VAL B 1 214 ? 17.656 -12.610 -24.451 1.00 27.88 714 VAL B C 1
ATOM 4372 O O . VAL B 1 214 ? 17.982 -12.350 -25.608 1.00 27.50 714 VAL B O 1
ATOM 4376 N N . SER B 1 215 ? 17.191 -11.691 -23.613 1.00 27.49 715 SER B N 1
ATOM 4377 C CA . SER B 1 215 ? 17.048 -10.319 -24.056 1.00 26.86 715 SER B CA 1
ATOM 4378 C C . SER B 1 215 ? 18.181 -9.424 -23.585 1.00 25.78 715 SER B C 1
ATOM 4379 O O . SER B 1 215 ? 18.103 -8.212 -23.738 1.00 27.06 715 SER B O 1
ATOM 4382 N N . TYR B 1 216 ? 19.236 -9.998 -23.019 1.00 24.63 716 TYR B N 1
ATOM 4383 C CA . TYR B 1 216 ? 20.341 -9.160 -22.560 1.00 24.63 716 TYR B CA 1
ATOM 4384 C C . TYR B 1 216 ? 21.523 -9.107 -23.526 1.00 23.82 716 TYR B C 1
ATOM 4385 O O . TYR B 1 216 ? 22.641 -8.752 -23.141 1.00 23.92 716 TYR B O 1
ATOM 4394 N N . ILE B 1 217 ? 21.279 -9.467 -24.783 1.00 23.12 717 ILE B N 1
ATOM 4395 C CA . ILE B 1 217 ? 22.329 -9.402 -25.790 1.00 22.59 717 ILE B CA 1
ATOM 4396 C C . ILE B 1 217 ? 22.254 -8.017 -26.438 1.00 22.41 717 ILE B C 1
ATOM 4397 O O . ILE B 1 217 ? 21.337 -7.233 -26.150 1.00 21.17 717 ILE B O 1
ATOM 4402 N N . CYS B 1 218 ? 23.220 -7.728 -27.306 1.00 22.28 718 CYS B N 1
ATOM 4403 C CA . CYS B 1 218 ? 23.296 -6.464 -28.030 1.00 23.80 718 CYS B CA 1
ATOM 4404 C C . CYS B 1 218 ? 23.790 -5.298 -27.189 1.00 24.71 718 CYS B C 1
ATOM 4405 O O . CYS B 1 218 ? 23.394 -5.138 -26.044 1.00 24.83 718 CYS B O 1
ATOM 4408 N N . SER B 1 219 ? 24.653 -4.476 -27.777 1.00 25.92 719 SER B N 1
ATOM 4409 C CA . SER B 1 219 ? 25.220 -3.335 -27.079 1.00 26.86 719 SER B CA 1
ATOM 4410 C C . SER B 1 219 ? 24.278 -2.155 -26.928 1.00 26.85 719 SER B C 1
ATOM 4411 O O . SER B 1 219 ? 23.507 -1.838 -27.834 1.00 25.69 719 SER B O 1
ATOM 4414 N N . ARG B 1 220 ? 24.347 -1.510 -25.768 1.00 28.23 720 ARG B N 1
ATOM 4415 C CA . ARG B 1 220 ? 23.517 -0.346 -25.489 1.00 30.84 720 ARG B CA 1
ATOM 4416 C C . ARG B 1 220 ? 23.728 0.691 -26.591 1.00 29.98 720 ARG B C 1
ATOM 4417 O O . ARG B 1 220 ? 24.837 0.858 -27.103 1.00 32.15 720 ARG B O 1
ATOM 4425 N N . TYR B 1 221 ? 22.652 1.385 -26.929 1.00 28.63 721 TYR B N 1
ATOM 4426 C CA . TYR B 1 221 ? 22.594 2.395 -27.985 1.00 26.95 721 TYR B CA 1
ATOM 4427 C C . TYR B 1 221 ? 22.023 1.727 -29.232 1.00 24.18 721 TYR B C 1
ATOM 4428 O O . TYR B 1 221 ? 21.260 2.342 -29.959 1.00 23.62 721 TYR B O 1
ATOM 4437 N N . TYR B 1 222 ? 22.396 0.466 -29.465 1.00 22.34 722 TYR B N 1
ATOM 4438 C CA . TYR B 1 222 ? 21.952 -0.270 -30.657 1.00 21.08 722 TYR B CA 1
ATOM 4439 C C . TYR B 1 222 ? 20.859 -1.315 -30.418 1.00 20.85 722 TYR B C 1
ATOM 4440 O O . TYR B 1 222 ? 20.448 -1.999 -31.348 1.00 19.93 722 TYR B O 1
ATOM 4449 N N . ARG B 1 223 ? 20.380 -1.413 -29.182 1.00 21.01 723 ARG B N 1
ATOM 4450 C CA . ARG B 1 223 ? 19.334 -2.372 -28.805 1.00 21.97 723 ARG B CA 1
ATOM 4451 C C . ARG B 1 223 ? 17.934 -1.996 -29.289 1.00 21.40 723 ARG B C 1
ATOM 4452 O O . ARG B 1 223 ? 17.489 -0.866 -29.086 1.00 20.56 723 ARG B O 1
ATOM 4460 N N . ALA B 1 224 ? 17.233 -2.951 -29.903 1.00 20.99 724 ALA B N 1
ATOM 4461 C CA . ALA B 1 224 ? 15.867 -2.718 -30.371 1.00 20.81 724 ALA B CA 1
ATOM 4462 C C . ALA B 1 224 ? 14.993 -2.515 -29.130 1.00 20.61 724 ALA B C 1
ATOM 4463 O O . ALA B 1 224 ? 15.278 -3.068 -28.072 1.00 20.59 724 ALA B O 1
ATOM 4465 N N . PRO B 1 225 ? 13.914 -1.725 -29.248 1.00 21.23 725 PRO B N 1
ATOM 4466 C CA . PRO B 1 225 ? 13.023 -1.466 -28.108 1.00 21.60 725 PRO B CA 1
ATOM 4467 C C . PRO B 1 225 ? 12.432 -2.715 -27.464 1.00 22.35 725 PRO B C 1
ATOM 4468 O O . PRO B 1 225 ? 12.187 -2.725 -26.258 1.00 22.48 725 PRO B O 1
ATOM 4472 N N . GLU B 1 226 ? 12.200 -3.767 -28.250 1.00 22.57 726 GLU B N 1
ATOM 4473 C CA . GLU B 1 226 ? 11.648 -5.005 -27.689 1.00 22.43 726 GLU B CA 1
ATOM 4474 C C . GLU B 1 226 ? 12.670 -5.688 -26.772 1.00 22.33 726 GLU B C 1
ATOM 4475 O O . GLU B 1 226 ? 12.300 -6.414 -25.840 1.00 22.09 726 GLU B O 1
ATOM 4481 N N . LEU B 1 227 ? 13.956 -5.455 -27.022 1.00 21.69 727 LEU B N 1
ATOM 4482 C CA . LEU B 1 227 ? 14.989 -6.027 -26.163 1.00 21.57 727 LEU B CA 1
ATOM 4483 C C . LEU B 1 227 ? 14.999 -5.239 -24.853 1.00 21.93 727 LEU B C 1
ATOM 4484 O O . LEU B 1 227 ? 15.120 -5.811 -23.766 1.00 22.22 727 LEU B O 1
ATOM 4489 N N . ILE B 1 228 ? 14.881 -3.920 -24.970 1.00 22.01 728 ILE B N 1
ATOM 4490 C CA . ILE B 1 228 ? 14.865 -3.048 -23.801 1.00 22.11 728 ILE B CA 1
ATOM 4491 C C . ILE B 1 228 ? 13.681 -3.447 -22.932 1.00 23.18 728 ILE B C 1
ATOM 4492 O O . ILE B 1 228 ? 13.785 -3.472 -21.709 1.00 23.52 728 ILE B O 1
ATOM 4497 N N . PHE B 1 229 ? 12.564 -3.780 -23.575 1.00 24.61 729 PHE B N 1
ATOM 4498 C CA . PHE B 1 229 ? 11.352 -4.199 -22.867 1.00 26.37 729 PHE B CA 1
ATOM 4499 C C . PHE B 1 229 ? 11.415 -5.646 -22.372 1.00 27.16 729 PHE B C 1
ATOM 4500 O O . PHE B 1 229 ? 10.425 -6.173 -21.871 1.00 28.60 729 PHE B O 1
ATOM 4508 N N . GLY B 1 230 ? 12.561 -6.296 -22.536 1.00 27.87 730 GLY B N 1
ATOM 4509 C CA . GLY B 1 230 ? 12.718 -7.664 -22.064 1.00 27.99 730 GLY B CA 1
ATOM 4510 C C . GLY B 1 230 ? 12.059 -8.795 -22.840 1.00 28.76 730 GLY B C 1
ATOM 4511 O O . GLY B 1 230 ? 11.788 -9.854 -22.270 1.00 28.86 730 GLY B O 1
ATOM 4512 N N . ALA B 1 231 ? 11.797 -8.604 -24.130 1.00 28.86 731 ALA B N 1
ATOM 4513 C CA . ALA B 1 231 ? 11.171 -9.667 -24.919 1.00 28.65 731 ALA B CA 1
ATOM 4514 C C . ALA B 1 231 ? 12.135 -10.827 -25.154 1.00 28.53 731 ALA B C 1
ATOM 4515 O O . ALA B 1 231 ? 13.341 -10.622 -25.298 1.00 28.58 731 ALA B O 1
ATOM 4517 N N . THR B 1 232 ? 11.600 -12.047 -25.181 1.00 28.38 732 THR B N 1
ATOM 4518 C CA . THR B 1 232 ? 12.411 -13.240 -25.424 1.00 28.55 732 THR B CA 1
ATOM 4519 C C . THR B 1 232 ? 11.920 -13.966 -26.682 1.00 28.33 732 THR B C 1
ATOM 4520 O O . THR B 1 232 ? 12.435 -15.024 -27.044 1.00 28.13 732 THR B O 1
ATOM 4524 N N . ASP B 1 233 ? 10.923 -13.377 -27.335 1.00 28.26 733 ASP B N 1
ATOM 4525 C CA . ASP B 1 233 ? 10.336 -13.929 -28.552 1.00 29.06 733 ASP B CA 1
ATOM 4526 C C . ASP B 1 233 ? 10.665 -13.037 -29.751 1.00 28.24 733 ASP B C 1
ATOM 4527 O O . ASP B 1 233 ? 9.917 -12.994 -30.736 1.00 28.03 733 ASP B O 1
ATOM 4532 N N . TYR B 1 234 ? 11.783 -12.326 -29.666 1.00 26.75 734 TYR B N 1
ATOM 4533 C CA . TYR B 1 234 ? 12.180 -11.437 -30.750 1.00 25.75 734 TYR B CA 1
ATOM 4534 C C . TYR B 1 234 ? 12.676 -12.219 -31.966 1.00 25.41 734 TYR B C 1
ATOM 4535 O O . TYR B 1 234 ? 12.976 -13.412 -31.879 1.00 24.25 734 TYR B O 1
ATOM 4544 N N . THR B 1 235 ? 12.764 -11.519 -33.095 1.00 25.52 735 THR B N 1
ATOM 4545 C CA . THR B 1 235 ? 13.198 -12.098 -34.359 1.00 24.86 735 THR B CA 1
ATOM 4546 C C . THR B 1 235 ? 14.472 -11.423 -34.879 1.00 24.66 735 THR B C 1
ATOM 4547 O O . THR B 1 235 ? 15.090 -10.610 -34.192 1.00 24.20 735 THR B O 1
ATOM 4551 N N . SER B 1 236 ? 14.847 -11.761 -36.106 1.00 23.43 736 SER B N 1
ATOM 4552 C CA . SER B 1 236 ? 16.044 -11.208 -36.721 1.00 23.19 736 SER B CA 1
ATOM 4553 C C . SER B 1 236 ? 15.915 -9.721 -36.997 1.00 22.02 736 SER B C 1
ATOM 4554 O O . SER B 1 236 ? 16.909 -9.045 -37.268 1.00 21.74 736 SER B O 1
ATOM 4557 N N . SER B 1 237 ? 14.695 -9.200 -36.924 1.00 21.26 737 SER B N 1
ATOM 4558 C CA . SER B 1 237 ? 14.500 -7.788 -37.180 1.00 20.80 737 SER B CA 1
ATOM 4559 C C . SER B 1 237 ? 15.179 -6.923 -36.115 1.00 20.71 737 SER B C 1
ATOM 4560 O O . SER B 1 237 ? 15.194 -5.704 -36.246 1.00 20.93 737 SER B O 1
ATOM 4563 N N . ILE B 1 238 ? 15.726 -7.527 -35.057 1.00 19.35 738 ILE B N 1
ATOM 4564 C CA . ILE B 1 238 ? 16.423 -6.703 -34.067 1.00 18.60 738 ILE B CA 1
ATOM 4565 C C . ILE B 1 238 ? 17.733 -6.238 -34.712 1.00 18.36 738 ILE B C 1
ATOM 4566 O O . ILE B 1 238 ? 18.258 -5.183 -34.368 1.00 18.26 738 ILE B O 1
ATOM 4571 N N . ASP B 1 239 ? 18.252 -7.021 -35.658 1.00 17.89 739 ASP B N 1
ATOM 4572 C CA . ASP B 1 239 ? 19.491 -6.646 -36.353 1.00 17.91 739 ASP B CA 1
ATOM 4573 C C . ASP B 1 239 ? 19.219 -5.451 -37.264 1.00 17.93 739 ASP B C 1
ATOM 4574 O O . ASP B 1 239 ? 20.105 -4.621 -37.504 1.00 17.70 739 ASP B O 1
ATOM 4579 N N . VAL B 1 240 ? 17.998 -5.368 -37.788 1.00 17.91 740 VAL B N 1
ATOM 4580 C CA . VAL B 1 240 ? 17.646 -4.266 -38.672 1.00 17.70 740 VAL B CA 1
ATOM 4581 C C . VAL B 1 240 ? 17.557 -2.976 -37.875 1.00 17.52 740 VAL B C 1
ATOM 4582 O O . VAL B 1 240 ? 17.996 -1.929 -38.349 1.00 16.84 740 VAL B O 1
ATOM 4586 N N . TRP B 1 241 ? 16.995 -3.042 -36.666 1.00 17.13 741 TRP B N 1
ATOM 4587 C CA . TRP B 1 241 ? 16.915 -1.839 -35.822 1.00 17.16 741 TRP B CA 1
ATOM 4588 C C . TRP B 1 241 ? 18.346 -1.339 -35.574 1.00 16.88 741 TRP B C 1
ATOM 4589 O O . TRP B 1 241 ? 18.635 -0.153 -35.751 1.00 17.24 741 TRP B O 1
ATOM 4600 N N . SER B 1 242 ? 19.236 -2.250 -35.183 1.00 16.58 742 SER B N 1
ATOM 4601 C CA . SER B 1 242 ? 20.633 -1.899 -34.915 1.00 16.79 742 SER B CA 1
ATOM 4602 C C . SER B 1 242 ? 21.312 -1.260 -36.124 1.00 16.84 742 SER B C 1
ATOM 4603 O O . SER B 1 242 ? 22.031 -0.268 -35.983 1.00 16.45 742 SER B O 1
ATOM 4606 N N . ALA B 1 243 ? 21.098 -1.830 -37.310 1.00 16.76 743 ALA B N 1
ATOM 4607 C CA . ALA B 1 243 ? 21.700 -1.287 -38.524 1.00 16.89 743 ALA B CA 1
ATOM 4608 C C . ALA B 1 243 ? 21.154 0.126 -38.726 1.00 16.89 743 ALA B C 1
ATOM 4609 O O . ALA B 1 243 ? 21.865 1.020 -39.182 1.00 17.86 743 ALA B O 1
ATOM 4611 N N . GLY B 1 244 ? 19.887 0.323 -38.385 1.00 16.78 744 GLY B N 1
ATOM 4612 C CA . GLY B 1 244 ? 19.286 1.642 -38.513 1.00 16.95 744 GLY B CA 1
ATOM 4613 C C . GLY B 1 244 ? 19.953 2.634 -37.563 1.00 17.42 744 GLY B C 1
ATOM 4614 O O . GLY B 1 244 ? 20.114 3.815 -37.882 1.00 17.99 744 GLY B O 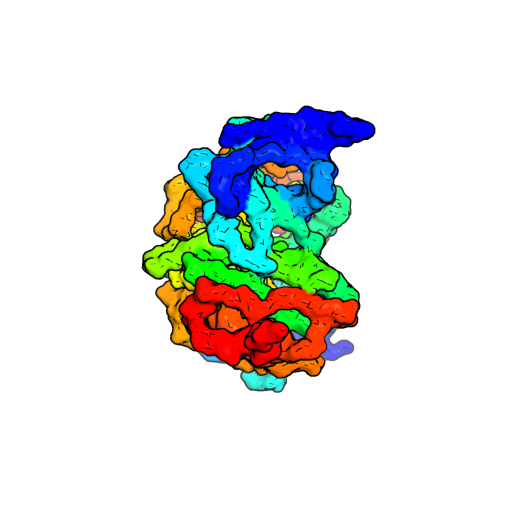1
ATOM 4615 N N . CYS B 1 245 ? 20.340 2.157 -36.383 1.00 17.86 745 CYS B N 1
ATOM 4616 C CA . CYS B 1 245 ? 21.015 3.015 -35.409 1.00 17.68 745 CYS B CA 1
ATOM 4617 C C . CYS B 1 245 ? 22.406 3.384 -35.937 1.00 17.93 745 CYS B C 1
ATOM 4618 O O . CYS B 1 245 ? 22.906 4.481 -35.692 1.00 18.14 745 CYS B O 1
ATOM 4621 N N . VAL B 1 246 ? 23.036 2.460 -36.655 1.00 17.45 746 VAL B N 1
ATOM 4622 C CA . VAL B 1 246 ? 24.352 2.734 -37.215 1.00 17.86 746 VAL B CA 1
ATOM 4623 C C . VAL B 1 246 ? 24.228 3.781 -38.323 1.00 18.38 746 VAL B C 1
ATOM 4624 O O . VAL B 1 246 ? 25.034 4.712 -38.401 1.00 18.74 746 VAL B O 1
ATOM 4628 N N . LEU B 1 247 ? 23.221 3.637 -39.181 1.00 18.09 747 LEU B N 1
ATOM 4629 C CA . LEU B 1 247 ? 23.033 4.592 -40.266 1.00 19.05 747 LEU B CA 1
ATOM 4630 C C . LEU B 1 247 ? 22.774 5.988 -39.696 1.00 19.24 747 LEU B C 1
ATOM 4631 O O . LEU B 1 247 ? 23.403 6.961 -40.101 1.00 19.60 747 LEU B O 1
ATOM 4636 N N . ALA B 1 248 ? 21.842 6.080 -38.757 1.00 19.32 748 ALA B N 1
ATOM 4637 C CA . ALA B 1 248 ? 21.510 7.360 -38.152 1.00 20.30 748 ALA B CA 1
ATOM 4638 C C . ALA B 1 248 ? 22.748 7.983 -37.523 1.00 20.97 748 ALA B C 1
ATOM 4639 O O . ALA B 1 248 ? 22.966 9.190 -37.634 1.00 22.20 748 ALA B O 1
ATOM 4641 N N . GLU B 1 249 ? 23.566 7.153 -36.883 1.00 21.75 749 GLU B N 1
ATOM 4642 C CA . GLU B 1 249 ? 24.783 7.622 -36.226 1.00 21.86 749 GLU B CA 1
ATOM 4643 C C . GLU B 1 249 ? 25.788 8.170 -37.234 1.00 22.08 749 GLU B C 1
ATOM 4644 O O . GLU B 1 249 ? 26.426 9.193 -36.989 1.00 20.72 749 GLU B O 1
ATOM 4650 N N . LEU B 1 250 ? 25.937 7.494 -38.368 1.00 22.02 750 LEU B N 1
ATOM 4651 C CA . LEU B 1 250 ? 26.873 7.964 -39.386 1.00 22.81 750 LEU B CA 1
ATOM 4652 C C . LEU B 1 250 ? 26.415 9.298 -39.975 1.00 23.90 750 LEU B C 1
ATOM 4653 O O . LEU B 1 250 ? 27.237 10.126 -40.374 1.00 24.38 750 LEU B O 1
ATOM 4658 N N . LEU B 1 251 ? 25.104 9.512 -40.022 1.00 24.39 751 LEU B N 1
ATOM 4659 C CA . LEU B 1 251 ? 24.563 10.760 -40.550 1.00 25.26 751 LEU B CA 1
ATOM 4660 C C . LEU B 1 251 ? 24.625 11.880 -39.507 1.00 26.23 751 LEU B C 1
ATOM 4661 O O . LEU B 1 251 ? 24.869 13.037 -39.845 1.00 26.73 751 LEU B O 1
ATOM 4666 N N . LEU B 1 252 ? 24.413 11.529 -38.245 1.00 26.41 752 LEU B N 1
ATOM 4667 C CA . LEU B 1 252 ? 24.419 12.504 -37.156 1.00 27.83 752 LEU B CA 1
ATOM 4668 C C . LEU B 1 252 ? 25.787 12.890 -36.600 1.00 27.83 752 LEU B C 1
ATOM 4669 O O . LEU B 1 252 ? 25.982 14.018 -36.164 1.00 28.71 752 LEU B O 1
ATOM 4674 N N . GLY B 1 253 ? 26.722 11.950 -36.589 1.00 27.84 753 GLY B N 1
ATOM 4675 C CA . GLY B 1 253 ? 28.031 12.230 -36.031 1.00 27.59 753 GLY B CA 1
ATOM 4676 C C . GLY B 1 253 ? 28.083 11.764 -34.582 1.00 28.17 753 GLY B C 1
ATOM 4677 O O . GLY B 1 253 ? 29.120 11.866 -33.928 1.00 28.16 753 GLY B O 1
ATOM 4678 N N . GLN B 1 254 ? 26.956 11.260 -34.077 1.00 27.87 754 GLN B N 1
ATOM 4679 C CA . GLN B 1 254 ? 26.865 10.754 -32.708 1.00 28.38 754 GLN B CA 1
ATOM 4680 C C . GLN B 1 254 ? 25.713 9.756 -32.634 1.00 26.96 754 GLN B C 1
ATOM 4681 O O . GLN B 1 254 ? 24.820 9.777 -33.478 1.00 26.48 754 GLN B O 1
ATOM 4687 N N . PRO B 1 255 ? 25.730 8.854 -31.636 1.00 26.66 755 PRO B N 1
ATOM 4688 C CA . PRO B 1 255 ? 24.647 7.866 -31.501 1.00 26.32 755 PRO B CA 1
ATOM 4689 C C . PRO B 1 255 ? 23.289 8.552 -31.418 1.00 25.95 755 PRO B C 1
ATOM 4690 O O . PRO B 1 255 ? 23.147 9.589 -30.772 1.00 25.83 755 PRO B O 1
ATOM 4694 N N . ILE B 1 256 ? 22.281 7.978 -32.066 1.00 25.45 756 ILE B N 1
ATOM 4695 C CA . ILE B 1 256 ? 20.960 8.592 -32.041 1.00 24.65 756 ILE B CA 1
ATOM 4696 C C . ILE B 1 256 ? 20.164 8.330 -30.754 1.00 24.18 756 ILE B C 1
ATOM 4697 O O . ILE B 1 256 ? 19.429 9.207 -30.302 1.00 23.72 756 ILE B O 1
ATOM 4702 N N . PHE B 1 257 ? 20.322 7.150 -30.153 1.00 23.69 757 PHE B N 1
ATOM 4703 C CA . PHE B 1 257 ? 19.586 6.817 -28.933 1.00 24.15 757 PHE B CA 1
ATOM 4704 C C . PHE B 1 257 ? 20.489 6.499 -27.741 1.00 25.07 757 PHE B C 1
ATOM 4705 O O . PHE B 1 257 ? 20.493 5.380 -27.228 1.00 25.40 757 PHE B O 1
ATOM 4713 N N . PRO B 1 258 ? 21.268 7.487 -27.274 1.00 26.19 758 PRO B N 1
ATOM 4714 C CA . PRO B 1 258 ? 22.143 7.204 -26.130 1.00 27.01 758 PRO B CA 1
ATOM 4715 C C . PRO B 1 258 ? 21.374 7.123 -24.814 1.00 27.88 758 PRO B C 1
ATOM 4716 O O . PRO B 1 258 ? 20.206 7.500 -24.746 1.00 27.32 758 PRO B O 1
ATOM 4720 N N . GLY B 1 259 ? 22.037 6.626 -23.775 1.00 29.37 759 GLY B N 1
ATOM 4721 C CA . GLY B 1 259 ? 21.407 6.512 -22.472 1.00 30.44 759 GLY B CA 1
ATOM 4722 C C . GLY B 1 259 ? 22.153 5.534 -21.584 1.00 31.77 759 GLY B C 1
ATOM 4723 O O . GLY B 1 259 ? 22.596 4.474 -22.041 1.00 31.89 759 GLY B O 1
ATOM 4724 N N . ASP B 1 260 ? 22.295 5.877 -20.311 1.00 32.25 760 ASP B N 1
ATOM 4725 C CA . ASP B 1 260 ? 22.998 5.001 -19.381 1.00 33.17 760 ASP B CA 1
ATOM 4726 C C . ASP B 1 260 ? 22.072 3.925 -18.825 1.00 31.99 760 ASP B C 1
ATOM 4727 O O . ASP B 1 260 ? 22.528 2.911 -18.298 1.00 32.01 760 ASP B O 1
ATOM 4732 N N . SER B 1 261 ? 20.768 4.150 -18.947 1.00 31.05 761 SER B N 1
ATOM 4733 C CA . SER B 1 261 ? 19.778 3.188 -18.484 1.00 29.93 761 SER B CA 1
ATOM 4734 C C . SER B 1 261 ? 18.766 2.946 -19.605 1.00 29.37 761 SER B C 1
ATOM 4735 O O . SER B 1 261 ? 18.689 3.724 -20.557 1.00 28.85 761 SER B O 1
ATOM 4738 N N . GLY B 1 262 ? 18.003 1.862 -19.492 1.00 29.20 762 GLY B N 1
ATOM 4739 C CA . GLY B 1 262 ? 17.000 1.557 -20.498 1.00 28.19 762 GLY B CA 1
ATOM 4740 C C . GLY B 1 262 ? 15.947 2.648 -20.599 1.00 28.43 762 GLY B C 1
ATOM 4741 O O . GLY B 1 262 ? 15.487 2.965 -21.692 1.00 27.50 762 GLY B O 1
ATOM 4742 N N . VAL B 1 263 ? 15.556 3.232 -19.465 1.00 28.56 763 VAL B N 1
ATOM 4743 C CA . VAL B 1 263 ? 14.548 4.290 -19.486 1.00 28.52 763 VAL B CA 1
ATOM 4744 C C . VAL B 1 263 ? 15.047 5.509 -20.257 1.00 28.12 763 VAL B C 1
ATOM 4745 O O . VAL B 1 263 ? 14.292 6.128 -21.004 1.00 28.01 763 VAL B O 1
ATOM 4749 N N . ASP B 1 264 ? 16.319 5.849 -20.086 1.00 27.97 764 ASP B N 1
ATOM 4750 C CA . ASP B 1 264 ? 16.896 6.998 -20.780 1.00 27.90 764 ASP B CA 1
ATOM 4751 C C . ASP B 1 264 ? 16.910 6.736 -22.282 1.00 27.66 764 ASP B C 1
ATOM 4752 O O . ASP B 1 264 ? 16.673 7.642 -23.081 1.00 27.23 764 ASP B O 1
ATOM 4757 N N . GLN B 1 265 ? 17.202 5.494 -22.658 1.00 26.66 765 GLN B N 1
ATOM 4758 C CA . GLN B 1 265 ? 17.234 5.119 -24.065 1.00 26.28 765 GLN B CA 1
ATOM 4759 C C . GLN B 1 265 ? 15.823 5.183 -24.634 1.00 25.74 765 GLN B C 1
ATOM 4760 O O . GLN B 1 265 ? 15.605 5.705 -25.731 1.00 25.15 765 GLN B O 1
ATOM 4766 N N . LEU B 1 266 ? 14.855 4.668 -23.887 1.00 25.04 766 LEU B N 1
ATOM 4767 C CA . LEU B 1 266 ? 13.472 4.700 -24.350 1.00 25.76 766 LEU B CA 1
ATOM 4768 C C . LEU B 1 266 ? 13.009 6.138 -24.531 1.00 25.89 766 LEU B C 1
ATOM 4769 O O . LEU B 1 266 ? 12.254 6.441 -25.451 1.00 25.08 766 LEU B O 1
ATOM 4774 N N . VAL B 1 267 ? 13.466 7.024 -23.651 1.00 26.56 767 VAL B N 1
ATOM 4775 C CA . VAL B 1 267 ? 13.098 8.433 -23.739 1.00 27.35 767 VAL B CA 1
ATOM 4776 C C . VAL B 1 267 ? 13.634 9.082 -25.020 1.00 27.23 767 VAL B C 1
ATOM 4777 O O . VAL B 1 267 ? 12.934 9.870 -25.662 1.00 27.41 767 VAL B O 1
ATOM 4781 N N . GLU B 1 268 ? 14.877 8.769 -25.380 1.00 26.59 768 GLU B N 1
ATOM 4782 C CA . GLU B 1 268 ? 15.474 9.317 -26.596 1.00 26.25 768 GLU B CA 1
ATOM 4783 C C . GLU B 1 268 ? 14.728 8.779 -27.815 1.00 25.53 768 GLU B C 1
ATOM 4784 O O . GLU B 1 268 ? 14.538 9.491 -28.796 1.00 26.15 768 GLU B O 1
ATOM 4790 N N . ILE B 1 269 ? 14.313 7.516 -27.751 1.00 24.71 769 ILE B N 1
ATOM 4791 C CA . ILE B 1 269 ? 13.578 6.887 -28.843 1.00 24.73 769 ILE B CA 1
ATOM 4792 C C . ILE B 1 269 ? 12.206 7.549 -29.000 1.00 25.87 769 ILE B C 1
ATOM 4793 O O . ILE B 1 269 ? 11.788 7.897 -30.110 1.00 25.43 769 ILE B O 1
ATOM 4798 N N . ILE B 1 270 ? 11.517 7.722 -27.875 1.00 26.56 770 ILE B N 1
ATOM 4799 C CA . ILE B 1 270 ? 10.194 8.334 -27.867 1.00 28.03 770 ILE B CA 1
ATOM 4800 C C . ILE B 1 270 ? 10.262 9.770 -28.377 1.00 29.09 770 ILE B C 1
ATOM 4801 O O . ILE B 1 270 ? 9.352 10.232 -29.061 1.00 29.73 770 ILE B O 1
ATOM 4806 N N . LYS B 1 271 ? 11.344 10.473 -28.061 1.00 29.99 771 LYS B N 1
ATOM 4807 C CA . LYS B 1 271 ? 11.499 11.847 -28.519 1.00 31.50 771 LYS B CA 1
ATOM 4808 C C . LYS B 1 271 ? 11.430 11.923 -30.044 1.00 31.90 771 LYS B C 1
ATOM 4809 O O . LYS B 1 271 ? 10.862 12.860 -30.607 1.00 32.47 771 LYS B O 1
ATOM 4815 N N . VAL B 1 272 ? 12.006 10.924 -30.706 1.00 32.18 772 VAL B N 1
ATOM 4816 C CA . VAL B 1 272 ? 12.037 10.870 -32.163 1.00 31.85 772 VAL B CA 1
ATOM 4817 C C . VAL B 1 272 ? 10.833 10.161 -32.775 1.00 32.49 772 VAL B C 1
ATOM 4818 O O . VAL B 1 272 ? 10.179 10.698 -33.673 1.00 33.03 772 VAL B O 1
ATOM 4822 N N . LEU B 1 273 ? 10.536 8.961 -32.289 1.00 32.25 773 LEU B N 1
ATOM 4823 C CA . LEU B 1 273 ? 9.425 8.181 -32.823 1.00 32.71 773 LEU B CA 1
ATOM 4824 C C . LEU B 1 273 ? 8.075 8.551 -32.229 1.00 33.89 773 LEU B C 1
ATOM 4825 O O . LEU B 1 273 ? 7.032 8.223 -32.792 1.00 34.06 773 LEU B O 1
ATOM 4830 N N . GLY B 1 274 ? 8.092 9.231 -31.092 1.00 34.76 774 GLY B N 1
ATOM 4831 C CA . GLY B 1 274 ? 6.844 9.581 -30.444 1.00 35.97 774 GLY B CA 1
ATOM 4832 C C . GLY B 1 274 ? 6.455 8.428 -29.541 1.00 37.01 774 GLY B C 1
ATOM 4833 O O . GLY B 1 274 ? 7.046 7.351 -29.614 1.00 36.47 774 GLY B O 1
ATOM 4834 N N . THR B 1 275 ? 5.464 8.647 -28.685 1.00 38.35 775 THR B N 1
ATOM 4835 C CA . THR B 1 275 ? 5.008 7.613 -27.765 1.00 39.38 775 THR B CA 1
ATOM 4836 C C . THR B 1 275 ? 4.423 6.425 -28.522 1.00 39.63 775 THR B C 1
ATOM 4837 O O . THR B 1 275 ? 3.608 6.597 -29.428 1.00 39.65 775 THR B O 1
ATOM 4841 N N . PRO B 1 276 ? 4.840 5.202 -28.164 1.00 39.85 776 PRO B N 1
ATOM 4842 C CA . PRO B 1 276 ? 4.324 4.010 -28.841 1.00 40.94 776 PRO B CA 1
ATOM 4843 C C . PRO B 1 276 ? 2.878 3.704 -28.465 1.00 42.51 776 PRO B C 1
ATOM 4844 O O . PRO B 1 276 ? 2.523 3.705 -27.284 1.00 42.91 776 PRO B O 1
ATOM 4848 N N . THR B 1 277 ? 2.047 3.443 -29.468 1.00 43.85 777 THR B N 1
ATOM 4849 C CA . THR B 1 277 ? 0.649 3.112 -29.220 1.00 45.25 777 THR B CA 1
ATOM 4850 C C . THR B 1 277 ? 0.599 1.836 -28.393 1.00 46.62 777 THR B C 1
ATOM 4851 O O . THR B 1 277 ? 1.573 1.079 -28.334 1.00 46.58 777 THR B O 1
ATOM 4855 N N . ARG B 1 278 ? -0.542 1.598 -27.759 1.00 48.24 778 ARG B N 1
ATOM 4856 C CA . ARG B 1 278 ? -0.733 0.412 -26.938 1.00 49.79 778 ARG B CA 1
ATOM 4857 C C . ARG B 1 278 ? -0.526 -0.840 -27.789 1.00 49.59 778 ARG B C 1
ATOM 4858 O O . ARG B 1 278 ? -0.042 -1.868 -27.304 1.00 49.01 778 ARG B O 1
ATOM 4866 N N . GLU B 1 279 ? -0.894 -0.739 -29.063 1.00 49.34 779 GLU B N 1
ATOM 4867 C CA . GLU B 1 279 ? -0.758 -1.852 -29.989 1.00 49.79 779 GLU B CA 1
ATOM 4868 C C . GLU B 1 279 ? 0.708 -2.111 -30.328 1.00 48.85 779 GLU B C 1
ATOM 4869 O O . GLU B 1 279 ? 1.149 -3.261 -30.372 1.00 48.46 779 GLU B O 1
ATOM 4875 N N . GLN B 1 280 ? 1.455 -1.039 -30.574 1.00 47.55 780 GLN B N 1
ATOM 4876 C CA . GLN B 1 280 ? 2.871 -1.158 -30.898 1.00 46.24 780 GLN B CA 1
ATOM 4877 C C . GLN B 1 280 ? 3.601 -1.796 -29.719 1.00 46.66 780 GLN B C 1
ATOM 4878 O O . GLN B 1 280 ? 4.504 -2.615 -29.902 1.00 46.10 780 GLN B O 1
ATOM 4884 N N . ILE B 1 281 ? 3.202 -1.418 -28.509 1.00 47.19 781 ILE B N 1
ATOM 4885 C CA . ILE B 1 281 ? 3.812 -1.959 -27.304 1.00 48.32 781 ILE B CA 1
ATOM 4886 C C . ILE B 1 281 ? 3.584 -3.465 -27.267 1.00 49.47 781 ILE B C 1
ATOM 4887 O O . ILE B 1 281 ? 4.482 -4.243 -26.940 1.00 49.15 781 ILE B O 1
ATOM 4892 N N . ARG B 1 282 ? 2.371 -3.864 -27.621 1.00 51.35 782 ARG B N 1
ATOM 4893 C CA . ARG B 1 282 ? 1.980 -5.265 -27.645 1.00 53.23 782 ARG B CA 1
ATOM 4894 C C . ARG B 1 282 ? 2.817 -6.062 -28.646 1.00 53.57 782 ARG B C 1
ATOM 4895 O O . ARG B 1 282 ? 3.072 -7.248 -28.444 1.00 52.97 782 ARG B O 1
ATOM 4903 N N . GLU B 1 283 ? 3.242 -5.398 -29.720 1.00 54.52 783 GLU B N 1
ATOM 4904 C CA . GLU B 1 283 ? 4.052 -6.015 -30.773 1.00 55.65 783 GLU B CA 1
ATOM 4905 C C . GLU B 1 283 ? 5.475 -6.347 -30.315 1.00 56.24 783 GLU B C 1
ATOM 4906 O O . GLU B 1 283 ? 6.026 -7.393 -30.670 1.00 55.85 783 GLU B O 1
ATOM 4912 N N . MET B 1 284 ? 6.068 -5.448 -29.537 1.00 57.18 784 MET B N 1
ATOM 4913 C CA . MET B 1 284 ? 7.424 -5.644 -29.041 1.00 58.63 784 MET B CA 1
ATOM 4914 C C . MET B 1 284 ? 7.457 -6.680 -27.943 1.00 60.58 784 MET B C 1
ATOM 4915 O O . MET B 1 284 ? 8.167 -7.678 -28.038 1.00 60.36 784 MET B O 1
ATOM 4920 N N . ASN B 1 285 ? 6.692 -6.434 -26.888 1.00 63.67 785 ASN B N 1
ATOM 4921 C CA . ASN B 1 285 ? 6.635 -7.374 -25.785 1.00 67.21 785 ASN B CA 1
ATOM 4922 C C . ASN B 1 285 ? 5.302 -7.310 -25.057 1.00 69.84 785 ASN B C 1
ATOM 4923 O O . ASN B 1 285 ? 4.979 -6.308 -24.416 1.00 69.78 785 ASN B O 1
ATOM 4928 N N . PRO B 1 286 ? 4.500 -8.383 -25.163 1.00 72.72 786 PRO B N 1
ATOM 4929 C CA . PRO B 1 286 ? 3.196 -8.434 -24.500 1.00 75.26 786 PRO B CA 1
ATOM 4930 C C . PRO B 1 286 ? 3.322 -8.993 -23.081 1.00 77.77 786 PRO B C 1
ATOM 4931 O O . PRO B 1 286 ? 2.718 -10.013 -22.759 1.00 78.40 786 PRO B O 1
ATOM 4935 N N . ASN B 1 287 ? 4.115 -8.323 -22.247 1.00 80.29 787 ASN B N 1
ATOM 4936 C CA . ASN B 1 287 ? 4.307 -8.777 -20.880 1.00 82.81 787 ASN B CA 1
ATOM 4937 C C . ASN B 1 287 ? 4.730 -7.683 -19.909 1.00 84.70 787 ASN B C 1
ATOM 4938 O O . ASN B 1 287 ? 4.331 -7.707 -18.740 1.00 85.35 787 ASN B O 1
ATOM 4943 N N . TYR B 1 288 ? 5.536 -6.727 -20.365 1.00 86.65 788 TYR B N 1
ATOM 4944 C CA . TYR B 1 288 ? 6.004 -5.680 -19.455 1.00 88.49 788 TYR B CA 1
ATOM 4945 C C . TYR B 1 288 ? 4.950 -4.706 -18.947 1.00 89.56 788 TYR B C 1
ATOM 4946 O O . TYR B 1 288 ? 4.022 -4.329 -19.671 1.00 89.92 788 TYR B O 1
ATOM 4955 N N . THR B 1 289 ? 5.114 -4.319 -17.685 1.00 90.54 789 THR B N 1
ATOM 4956 C CA . THR B 1 289 ? 4.177 -3.453 -16.987 1.00 91.49 789 THR B CA 1
ATOM 4957 C C . THR B 1 289 ? 4.156 -1.957 -17.295 1.00 92.01 789 THR B C 1
ATOM 4958 O O . THR B 1 289 ? 3.186 -1.455 -17.871 1.00 92.05 789 THR B O 1
ATOM 4962 N N . GLU B 1 290 ? 5.217 -1.247 -16.919 1.00 92.62 790 GLU B N 1
ATOM 4963 C CA . GLU B 1 290 ? 5.262 0.197 -17.134 1.00 93.13 790 GLU B CA 1
ATOM 4964 C C . GLU B 1 290 ? 4.671 0.659 -18.456 1.00 93.14 790 GLU B C 1
ATOM 4965 O O . GLU B 1 290 ? 5.159 0.315 -19.531 1.00 93.47 790 GLU B O 1
ATOM 4971 N N . PHE B 1 291 ? 3.599 1.437 -18.353 1.00 92.80 791 PHE B N 1
ATOM 4972 C CA . PHE B 1 291 ? 2.922 2.004 -19.509 1.00 92.19 791 PHE B CA 1
ATOM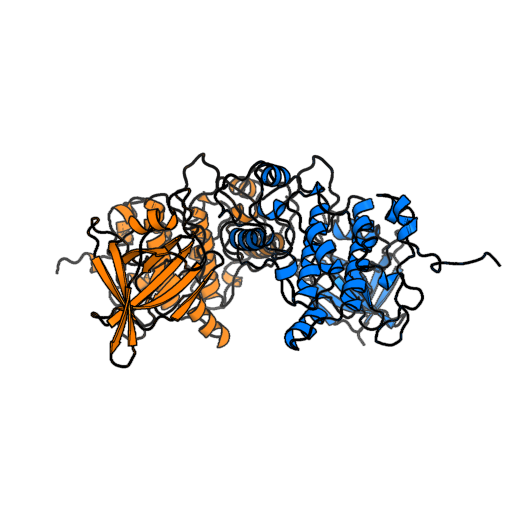 4973 C C . PHE B 1 291 ? 2.955 3.514 -19.294 1.00 91.65 791 PHE B C 1
ATOM 4974 O O . PHE B 1 291 ? 2.539 4.301 -20.148 1.00 91.60 791 PHE B O 1
ATOM 4982 N N . LYS B 1 292 ? 3.465 3.899 -18.126 1.00 90.88 792 LYS B N 1
ATOM 4983 C CA . LYS B 1 292 ? 3.575 5.297 -17.744 1.00 90.08 792 LYS B CA 1
ATOM 4984 C C . LYS B 1 292 ? 4.783 5.942 -18.422 1.00 89.34 792 LYS B C 1
ATOM 4985 O O . LYS B 1 292 ? 5.911 5.835 -17.949 1.00 89.09 792 LYS B O 1
ATOM 4991 N N . PHE B 1 293 ? 4.536 6.603 -19.551 1.00 88.63 793 PHE B N 1
ATOM 4992 C CA . PHE B 1 293 ? 5.588 7.284 -20.284 1.00 87.72 793 PHE B CA 1
ATOM 4993 C C . PHE B 1 293 ? 5.035 8.506 -21.006 1.00 87.06 793 PHE B C 1
ATOM 4994 O O . PHE B 1 293 ? 4.084 8.402 -21.784 1.00 86.97 793 PHE B O 1
ATOM 5002 N N . PRO B 1 294 ? 5.613 9.688 -20.735 1.00 86.29 794 PRO B N 1
ATOM 5003 C CA . PRO B 1 294 ? 5.198 10.956 -21.338 1.00 85.62 794 PRO B CA 1
ATOM 5004 C C . PRO B 1 294 ? 4.698 10.783 -22.770 1.00 84.91 794 PRO B C 1
ATOM 5005 O O . PRO B 1 294 ? 5.350 10.134 -23.583 1.00 84.75 794 PRO B O 1
ATOM 5009 N N . GLN B 1 295 ? 3.538 11.367 -23.061 1.00 84.10 795 GLN B N 1
ATOM 5010 C CA . GLN B 1 295 ? 2.949 11.271 -24.392 1.00 83.24 795 GLN B CA 1
ATOM 5011 C C . GLN B 1 295 ? 3.497 12.355 -25.309 1.00 82.30 795 GLN B C 1
ATOM 5012 O O . GLN B 1 295 ? 2.909 13.428 -25.442 1.00 82.12 795 GLN B O 1
ATOM 5018 N N . ILE B 1 296 ? 4.631 12.064 -25.935 1.00 81.19 796 ILE B N 1
ATOM 5019 C CA . ILE B 1 296 ? 5.278 12.997 -26.846 1.00 79.88 796 ILE B CA 1
ATOM 5020 C C . ILE B 1 296 ? 4.815 12.709 -28.272 1.00 79.15 796 ILE B C 1
ATOM 5021 O O . ILE B 1 296 ? 4.534 11.564 -28.623 1.00 78.72 796 ILE B O 1
ATOM 5026 N N . LYS B 1 297 ? 4.723 13.755 -29.085 1.00 78.58 797 LYS B N 1
ATOM 5027 C CA . LYS B 1 297 ? 4.301 13.608 -30.472 1.00 78.16 797 LYS B CA 1
ATOM 5028 C C . LYS B 1 297 ? 5.494 13.218 -31.345 1.00 77.59 797 LYS B C 1
ATOM 5029 O O . LYS B 1 297 ? 6.645 13.482 -30.992 1.00 77.46 797 LYS B O 1
ATOM 5035 N N . ALA B 1 298 ? 5.216 12.584 -32.481 1.00 76.91 798 ALA B N 1
ATOM 5036 C CA . ALA B 1 298 ? 6.265 12.151 -33.401 1.00 76.17 798 ALA B CA 1
ATOM 5037 C C . ALA B 1 298 ? 7.175 13.310 -33.804 1.00 75.46 798 ALA B C 1
ATOM 5038 O O . ALA B 1 298 ? 6.702 14.368 -34.226 1.00 75.52 798 ALA B O 1
ATOM 5040 N N . HIS B 1 299 ? 8.483 13.100 -33.673 1.00 74.38 799 HIS B N 1
ATOM 5041 C CA . HIS B 1 299 ? 9.470 14.116 -34.026 1.00 73.15 799 HIS B CA 1
ATOM 5042 C C . HIS B 1 299 ? 9.819 14.056 -35.510 1.00 71.73 799 HIS B C 1
ATOM 5043 O O . HIS B 1 299 ? 10.349 13.051 -35.994 1.00 71.72 799 HIS B O 1
ATOM 5050 N N . PRO B 1 300 ? 9.536 15.142 -36.253 1.00 70.15 800 PRO B N 1
ATOM 5051 C CA . PRO B 1 300 ? 9.832 15.184 -37.689 1.00 68.32 800 PRO B CA 1
ATOM 5052 C C . PRO B 1 300 ? 11.268 14.753 -37.949 1.00 66.16 800 PRO B C 1
ATOM 5053 O O . PRO B 1 300 ? 12.211 15.466 -37.611 1.00 66.34 800 PRO B O 1
ATOM 5057 N N . TRP B 1 301 ? 11.421 13.574 -38.538 1.00 63.42 801 TRP B N 1
ATOM 5058 C CA . TRP B 1 301 ? 12.735 13.032 -38.834 1.00 60.64 801 TRP B CA 1
ATOM 5059 C C . TRP B 1 301 ? 13.646 14.051 -39.516 1.00 60.00 801 TRP B C 1
ATOM 5060 O O . TRP B 1 301 ? 14.855 14.068 -39.276 1.00 59.88 801 TRP B O 1
ATOM 5071 N N . THR B 1 302 ? 13.069 14.903 -40.361 1.00 59.14 802 THR B N 1
ATOM 5072 C CA . THR B 1 302 ? 13.853 15.915 -41.066 1.00 58.29 802 THR B CA 1
ATOM 5073 C C . THR B 1 302 ? 14.486 16.903 -40.089 1.00 57.36 802 THR B C 1
ATOM 5074 O O . THR B 1 302 ? 15.550 17.465 -40.361 1.00 57.68 802 THR B O 1
ATOM 5078 N N . LYS B 1 303 ? 13.835 17.105 -38.947 1.00 55.89 803 LYS B N 1
ATOM 5079 C CA . LYS B 1 303 ? 14.355 18.007 -37.926 1.00 54.37 803 LYS B CA 1
ATOM 5080 C C . LYS B 1 303 ? 15.435 17.300 -37.102 1.00 52.30 803 LYS B C 1
ATOM 5081 O O . LYS B 1 303 ? 16.177 17.933 -36.351 1.00 51.94 803 LYS B O 1
ATOM 5087 N N . VAL B 1 304 ? 15.525 15.984 -37.253 1.00 50.02 804 VAL B N 1
ATOM 5088 C CA . VAL B 1 304 ? 16.505 15.194 -36.515 1.00 47.40 804 VAL B CA 1
ATOM 5089 C C . VAL B 1 304 ? 17.915 15.316 -37.089 1.00 45.82 804 VAL B C 1
ATOM 5090 O O . VAL B 1 304 ? 18.891 15.360 -36.339 1.00 45.06 804 VAL B O 1
ATOM 5094 N N . PHE B 1 305 ? 18.021 15.379 -38.415 1.00 43.87 805 PHE B N 1
ATOM 5095 C CA . PHE B 1 305 ? 19.324 15.469 -39.063 1.00 42.56 805 PHE B CA 1
ATOM 5096 C C . PHE B 1 305 ? 19.711 16.874 -39.516 1.00 42.95 805 PHE B C 1
ATOM 5097 O O . PHE B 1 305 ? 18.862 17.757 -39.656 1.00 42.39 805 PHE B O 1
ATOM 5105 N N . ARG B 1 306 ? 21.009 17.067 -39.738 1.00 43.38 806 ARG B N 1
ATOM 5106 C CA . ARG B 1 306 ? 21.534 18.351 -40.172 1.00 44.00 806 ARG B CA 1
ATOM 5107 C C . ARG B 1 306 ? 20.916 18.755 -41.501 1.00 43.51 806 ARG B C 1
ATOM 5108 O O . ARG B 1 306 ? 20.491 17.905 -42.282 1.00 42.96 806 ARG B O 1
ATOM 5116 N N . PRO B 1 307 ? 20.848 20.068 -41.776 1.00 43.35 807 PRO B N 1
ATOM 5117 C CA . PRO B 1 307 ? 20.262 20.503 -43.046 1.00 42.56 807 PRO B CA 1
ATOM 5118 C C . PRO B 1 307 ? 21.070 19.968 -44.220 1.00 41.66 807 PRO B C 1
ATOM 5119 O O . PRO B 1 307 ? 22.295 19.852 -44.142 1.00 41.45 807 PRO B O 1
ATOM 5123 N N . ARG B 1 308 ? 20.366 19.635 -45.295 1.00 40.97 808 ARG B N 1
ATOM 5124 C CA . ARG B 1 308 ? 20.972 19.106 -46.511 1.00 40.62 808 ARG B CA 1
ATOM 5125 C C . ARG B 1 308 ? 21.202 17.593 -46.453 1.00 39.18 808 ARG B C 1
ATOM 5126 O O . ARG B 1 308 ? 21.814 17.016 -47.355 1.00 38.68 808 ARG B O 1
ATOM 5134 N N . THR B 1 309 ? 20.718 16.952 -45.391 1.00 37.71 809 THR B N 1
ATOM 5135 C CA . THR B 1 309 ? 20.847 15.506 -45.271 1.00 36.14 809 THR B CA 1
ATOM 5136 C C . THR B 1 309 ? 19.942 14.936 -46.354 1.00 35.55 809 THR B C 1
ATOM 5137 O O . THR B 1 309 ? 18.781 15.331 -46.460 1.00 35.53 809 THR B O 1
ATOM 5141 N N . PRO B 1 310 ? 20.452 13.998 -47.171 1.00 34.94 810 PRO B N 1
ATOM 5142 C CA . PRO B 1 310 ? 19.600 13.440 -48.229 1.00 34.43 810 PRO B CA 1
ATOM 5143 C C . PRO B 1 310 ? 18.265 12.918 -47.707 1.00 34.12 810 PRO B C 1
ATOM 5144 O O . PRO B 1 310 ? 18.224 12.131 -46.765 1.00 33.99 810 PRO B O 1
ATOM 5148 N N . PRO B 1 311 ? 17.153 13.373 -48.308 1.00 33.67 811 PRO B N 1
ATOM 5149 C CA . PRO B 1 311 ? 15.798 12.960 -47.916 1.00 32.91 811 PRO B CA 1
ATOM 5150 C C . PRO B 1 311 ? 15.618 11.444 -47.925 1.00 32.21 811 PRO B C 1
ATOM 5151 O O . PRO B 1 311 ? 14.883 10.891 -47.102 1.00 31.80 811 PRO B O 1
ATOM 5155 N N . GLU B 1 312 ? 16.287 10.782 -48.867 1.00 31.11 812 GLU B N 1
ATOM 5156 C CA . GLU B 1 312 ? 16.210 9.331 -48.998 1.00 30.59 812 GLU B CA 1
ATOM 5157 C C . GLU B 1 312 ? 16.840 8.650 -47.785 1.00 28.89 812 GLU B C 1
ATOM 5158 O O . GLU B 1 312 ? 16.392 7.587 -47.355 1.00 27.91 812 GLU B O 1
ATOM 5164 N N . ALA B 1 313 ? 17.884 9.265 -47.240 1.00 28.06 813 ALA B N 1
ATOM 5165 C CA . ALA B 1 313 ? 18.563 8.715 -46.071 1.00 27.29 813 ALA B CA 1
ATOM 5166 C C . ALA B 1 313 ? 17.614 8.774 -44.882 1.00 27.06 813 ALA B C 1
ATOM 5167 O O . ALA B 1 313 ? 17.519 7.830 -44.100 1.00 26.00 813 ALA B O 1
ATOM 5169 N N . ILE B 1 314 ? 16.914 9.897 -44.755 1.00 27.46 814 ILE B N 1
ATOM 5170 C CA . ILE B 1 314 ? 15.953 10.100 -43.677 1.00 28.09 814 ILE B CA 1
ATOM 5171 C C . ILE B 1 314 ? 14.784 9.123 -43.819 1.00 27.20 814 ILE B C 1
ATOM 5172 O O . ILE B 1 314 ? 14.292 8.584 -42.826 1.00 27.36 814 ILE B O 1
ATOM 5177 N N . ALA B 1 315 ? 14.340 8.903 -45.055 1.00 26.36 815 ALA B N 1
ATOM 5178 C CA . ALA B 1 315 ? 13.233 7.984 -45.320 1.00 25.39 815 ALA B CA 1
ATOM 5179 C C . ALA B 1 315 ? 13.615 6.557 -44.928 1.00 25.00 815 ALA B C 1
ATOM 5180 O O . ALA B 1 315 ? 12.849 5.864 -44.256 1.00 24.39 815 ALA B O 1
ATOM 5182 N N . LEU B 1 316 ? 14.796 6.120 -45.358 1.00 24.50 816 LEU B N 1
ATOM 5183 C CA . LEU B 1 316 ? 15.285 4.782 -45.028 1.00 23.79 816 LEU B CA 1
ATOM 5184 C C . LEU B 1 316 ? 15.341 4.646 -43.509 1.00 24.19 816 LEU B C 1
ATOM 5185 O O . LEU B 1 316 ? 14.878 3.658 -42.949 1.00 24.09 816 LEU B O 1
ATOM 5190 N N . CYS B 1 317 ? 15.905 5.642 -42.836 1.00 24.54 817 CYS B N 1
ATOM 5191 C CA . CYS B 1 317 ? 15.995 5.592 -41.383 1.00 26.39 817 CYS B CA 1
ATOM 5192 C C . CYS B 1 317 ? 14.636 5.348 -40.743 1.00 25.57 817 CYS B C 1
ATOM 5193 O O . CYS B 1 317 ? 14.504 4.503 -39.863 1.00 24.97 817 CYS B O 1
ATOM 5196 N N . SER B 1 318 ? 13.628 6.091 -41.183 1.00 25.49 818 SER B N 1
ATOM 5197 C CA . SER B 1 318 ? 12.291 5.947 -40.617 1.00 26.32 818 SER B CA 1
ATOM 5198 C C . SER B 1 318 ? 11.662 4.573 -40.854 1.00 26.57 818 SER B C 1
ATOM 5199 O O . SER B 1 318 ? 10.774 4.154 -40.103 1.00 27.22 818 SER B O 1
ATOM 5202 N N . ARG B 1 319 ? 12.120 3.868 -41.886 1.00 26.01 819 ARG B N 1
ATOM 5203 C CA . ARG B 1 319 ? 11.583 2.540 -42.193 1.00 25.66 819 ARG B CA 1
ATOM 5204 C C . ARG B 1 319 ? 12.372 1.425 -41.524 1.00 24.58 819 ARG B C 1
ATOM 5205 O O . ARG B 1 319 ? 11.982 0.256 -41.580 1.00 23.32 819 ARG B O 1
ATOM 5213 N N . LEU B 1 320 ? 13.483 1.783 -40.887 1.00 23.27 820 LEU B N 1
ATOM 5214 C CA . LEU B 1 320 ? 14.311 0.801 -40.194 1.00 22.93 820 LEU B CA 1
ATOM 5215 C C . LEU B 1 320 ? 14.031 0.878 -38.698 1.00 23.24 820 LEU B C 1
ATOM 5216 O O . LEU B 1 320 ? 13.919 -0.140 -38.005 1.00 23.24 820 LEU B O 1
ATOM 5221 N N . LEU B 1 321 ? 13.925 2.109 -38.215 1.00 23.69 821 LEU B N 1
ATOM 5222 C CA . LEU B 1 321 ? 13.680 2.371 -36.808 1.00 23.99 821 LEU B CA 1
ATOM 5223 C C . LEU B 1 321 ? 12.186 2.485 -36.538 1.00 24.81 821 LEU B C 1
ATOM 5224 O O . LEU B 1 321 ? 11.662 3.576 -36.338 1.00 25.44 821 LEU B O 1
ATOM 5229 N N . GLU B 1 322 ? 11.507 1.341 -36.556 1.00 25.24 822 GLU B N 1
ATOM 5230 C CA . GLU B 1 322 ? 10.070 1.275 -36.305 1.00 27.06 822 GLU B CA 1
ATOM 5231 C C . GLU B 1 322 ? 9.835 0.489 -35.022 1.00 26.48 822 GLU B C 1
ATOM 5232 O O . GLU B 1 322 ? 10.564 -0.459 -34.733 1.00 26.24 822 GLU B O 1
ATOM 5238 N N . TYR B 1 323 ? 8.817 0.879 -34.257 1.00 26.40 823 TYR B N 1
ATOM 5239 C CA . TYR B 1 323 ? 8.481 0.178 -33.021 1.00 25.60 823 TYR B CA 1
ATOM 5240 C C . TYR B 1 323 ? 8.031 -1.251 -33.344 1.00 25.53 823 TYR B C 1
ATOM 5241 O O . TYR B 1 323 ? 8.553 -2.217 -32.792 1.00 25.56 823 TYR B O 1
ATOM 5250 N N . THR B 1 324 ? 7.059 -1.386 -34.241 1.00 25.29 824 THR B N 1
ATOM 5251 C CA . THR B 1 324 ? 6.560 -2.710 -34.612 1.00 25.94 824 THR B CA 1
ATOM 5252 C C . THR B 1 324 ? 7.632 -3.464 -35.390 1.00 25.88 824 THR B C 1
ATOM 5253 O O . THR B 1 324 ? 7.954 -3.106 -36.518 1.00 26.36 824 THR B O 1
ATOM 5257 N N . PRO B 1 325 ? 8.191 -4.532 -34.796 1.00 26.37 825 PRO B N 1
ATOM 5258 C CA . PRO B 1 325 ? 9.241 -5.328 -35.446 1.00 26.57 825 PRO B CA 1
ATOM 5259 C C . PRO B 1 325 ? 8.951 -5.770 -36.883 1.00 26.85 825 PRO B C 1
ATOM 5260 O O . PRO B 1 325 ? 9.800 -5.630 -37.766 1.00 26.24 825 PRO B O 1
ATOM 5264 N N . THR B 1 326 ? 7.757 -6.303 -37.120 1.00 27.01 826 THR B N 1
ATOM 5265 C CA . THR B 1 326 ? 7.391 -6.753 -38.457 1.00 26.55 826 THR B CA 1
ATOM 5266 C C . THR B 1 326 ? 7.240 -5.602 -39.451 1.00 26.15 826 THR B C 1
ATOM 5267 O O . THR B 1 326 ? 7.217 -5.827 -40.662 1.00 26.81 826 THR B O 1
ATOM 5271 N N . ALA B 1 327 ? 7.139 -4.373 -38.952 1.00 25.66 827 ALA B N 1
ATOM 5272 C CA . ALA B 1 327 ? 6.993 -3.208 -39.824 1.00 25.36 827 ALA B CA 1
ATOM 5273 C C . ALA B 1 327 ? 8.330 -2.748 -40.437 1.00 25.13 827 ALA B C 1
ATOM 5274 O O . ALA B 1 327 ? 8.348 -2.077 -41.469 1.00 26.05 827 ALA B O 1
ATOM 5276 N N . ARG B 1 328 ? 9.444 -3.107 -39.807 1.00 23.63 828 ARG B N 1
ATOM 5277 C CA . ARG B 1 328 ? 10.756 -2.720 -40.316 1.00 22.16 828 ARG B CA 1
ATOM 5278 C C . ARG B 1 328 ? 11.072 -3.408 -41.647 1.00 22.11 828 ARG B C 1
ATOM 5279 O O . ARG B 1 328 ? 10.651 -4.543 -41.890 1.00 21.41 828 ARG B O 1
ATOM 5287 N N . LEU B 1 329 ? 11.829 -2.724 -42.501 1.00 21.52 829 LEU B N 1
ATOM 5288 C CA . LEU B 1 329 ? 12.242 -3.308 -43.773 1.00 21.41 829 LEU B CA 1
ATOM 5289 C C . LEU B 1 329 ? 13.131 -4.517 -43.478 1.00 22.35 829 LEU B C 1
ATOM 5290 O O . LEU B 1 329 ? 13.774 -4.588 -42.418 1.00 21.58 829 LEU B O 1
ATOM 5295 N N . THR B 1 330 ? 13.163 -5.468 -44.405 1.00 21.63 830 THR B N 1
ATOM 5296 C CA . THR B 1 330 ? 14.036 -6.625 -44.267 1.00 22.10 830 THR B CA 1
ATOM 5297 C C . THR B 1 330 ? 15.350 -6.130 -44.872 1.00 21.95 830 THR B C 1
ATOM 5298 O O . THR B 1 330 ? 15.370 -5.107 -45.564 1.00 21.91 830 THR B O 1
ATOM 5302 N N . PRO B 1 331 ? 16.468 -6.814 -44.587 1.00 21.68 831 PRO B N 1
ATOM 5303 C CA . PRO B 1 331 ? 17.762 -6.403 -45.143 1.00 21.14 831 PRO B CA 1
ATOM 5304 C C . PRO B 1 331 ? 17.749 -6.307 -46.668 1.00 21.29 831 PRO B C 1
ATOM 5305 O O . PRO B 1 331 ? 18.275 -5.353 -47.238 1.00 20.93 831 PRO B O 1
ATOM 5309 N N . LEU B 1 332 ? 17.149 -7.292 -47.333 1.00 21.47 832 LEU B N 1
ATOM 5310 C CA . LEU B 1 332 ? 17.102 -7.281 -48.792 1.00 21.64 832 LEU B CA 1
ATOM 5311 C C . LEU B 1 332 ? 16.307 -6.077 -49.290 1.00 21.38 832 LEU B C 1
ATOM 5312 O O . LEU B 1 332 ? 16.690 -5.438 -50.268 1.00 21.93 832 LEU B O 1
ATOM 5317 N N . GLU B 1 333 ? 15.204 -5.763 -48.614 1.00 21.92 833 GLU B N 1
ATOM 5318 C CA . GLU B 1 333 ? 14.380 -4.616 -48.988 1.00 22.23 833 GLU B CA 1
ATOM 5319 C C . GLU B 1 333 ? 15.161 -3.323 -48.773 1.00 22.16 833 GLU B C 1
ATOM 5320 O O . GLU B 1 333 ? 15.036 -2.368 -49.550 1.00 21.81 833 GLU B O 1
ATOM 5326 N N . ALA B 1 334 ? 15.957 -3.291 -47.708 1.00 21.02 834 ALA B N 1
ATOM 5327 C CA . ALA B 1 334 ? 16.765 -2.114 -47.408 1.00 20.22 834 ALA B CA 1
ATOM 5328 C C . ALA B 1 334 ? 17.763 -1.892 -48.555 1.00 19.62 834 ALA B C 1
ATOM 5329 O O . ALA B 1 334 ? 17.943 -0.767 -49.015 1.00 18.67 834 ALA B O 1
ATOM 5331 N N . CYS B 1 335 ? 18.389 -2.972 -49.023 1.00 19.47 835 CYS B N 1
ATOM 5332 C CA . CYS B 1 335 ? 19.350 -2.880 -50.119 1.00 20.39 835 CYS B CA 1
ATOM 5333 C C . CYS B 1 335 ? 18.733 -2.252 -51.366 1.00 21.53 835 CYS B C 1
ATOM 5334 O O . CYS B 1 335 ? 19.416 -1.552 -52.132 1.00 21.63 835 CYS B O 1
ATOM 5337 N N . ALA B 1 336 ? 17.443 -2.510 -51.567 1.00 22.28 836 ALA B N 1
ATOM 5338 C CA . ALA B 1 336 ? 16.717 -2.009 -52.734 1.00 22.34 836 ALA B CA 1
ATOM 5339 C C . ALA B 1 336 ? 16.154 -0.609 -52.539 1.00 22.98 836 ALA B C 1
ATOM 5340 O O . ALA B 1 336 ? 15.535 -0.052 -53.451 1.00 23.48 836 ALA B O 1
ATOM 5342 N N . HIS B 1 337 ? 16.357 -0.037 -51.357 1.00 22.62 837 HIS B N 1
ATOM 5343 C CA . HIS B 1 337 ? 15.853 1.299 -51.084 1.00 23.18 837 HIS B CA 1
ATOM 5344 C C . HIS B 1 337 ? 16.502 2.315 -52.031 1.00 23.81 837 HIS B C 1
ATOM 5345 O O . HIS B 1 337 ? 17.616 2.107 -52.514 1.00 23.32 837 HIS B O 1
ATOM 5352 N N . SER B 1 338 ? 15.800 3.416 -52.284 1.00 24.57 838 SER B N 1
ATOM 5353 C CA . SER B 1 338 ? 16.291 4.456 -53.183 1.00 25.45 838 SER B CA 1
ATOM 5354 C C . SER B 1 338 ? 17.524 5.204 -52.661 1.00 25.30 838 SER B C 1
ATOM 5355 O O . SER B 1 338 ? 18.210 5.885 -53.431 1.00 25.38 838 SER B O 1
ATOM 5358 N N . PHE B 1 339 ? 17.806 5.095 -51.364 1.00 24.10 839 PHE B N 1
ATOM 5359 C CA . PHE B 1 339 ? 18.986 5.756 -50.804 1.00 23.41 839 PHE B CA 1
ATOM 5360 C C . PHE B 1 339 ? 20.219 5.145 -51.464 1.00 22.55 839 PHE B C 1
ATOM 5361 O O . PHE B 1 339 ? 21.254 5.799 -51.598 1.00 22.76 839 PHE B O 1
ATOM 5369 N N . PHE B 1 340 ? 20.105 3.893 -51.901 1.00 22.13 840 PHE B N 1
ATOM 5370 C CA . PHE B 1 340 ? 21.236 3.223 -52.533 1.00 21.90 840 PHE B CA 1
ATOM 5371 C C . PHE B 1 340 ? 21.241 3.296 -54.064 1.00 22.90 840 PHE B C 1
ATOM 5372 O O . PHE B 1 340 ? 22.069 2.662 -54.720 1.00 22.36 840 PHE B O 1
ATOM 5380 N N . ASP B 1 341 ? 20.334 4.077 -54.638 1.00 23.97 841 ASP B N 1
ATOM 5381 C CA . ASP B 1 341 ? 20.279 4.183 -56.095 1.00 25.59 841 ASP B CA 1
ATOM 5382 C C . ASP B 1 341 ? 21.600 4.595 -56.741 1.00 25.93 841 ASP B C 1
ATOM 5383 O O . ASP B 1 341 ? 21.948 4.100 -57.813 1.00 26.86 841 ASP B O 1
ATOM 5388 N N . GLU B 1 342 ? 22.340 5.488 -56.090 1.00 25.58 842 GLU B N 1
ATOM 5389 C CA . GLU B 1 342 ? 23.613 5.953 -56.630 1.00 25.15 842 GLU B CA 1
ATOM 5390 C C . GLU B 1 342 ? 24.610 4.812 -56.825 1.00 24.16 842 GLU B C 1
ATOM 5391 O O . GLU B 1 342 ? 25.431 4.841 -57.747 1.00 23.68 842 GLU B O 1
ATOM 5397 N N . LEU B 1 343 ? 24.541 3.813 -55.951 1.00 22.59 843 LEU B N 1
ATOM 5398 C CA . LEU B 1 343 ? 25.436 2.665 -56.033 1.00 21.72 843 LEU B CA 1
ATOM 5399 C C . LEU B 1 343 ? 25.165 1.832 -57.289 1.00 21.72 843 LEU B C 1
ATOM 5400 O O . LEU B 1 343 ? 26.046 1.130 -57.776 1.00 21.41 843 LEU B O 1
ATOM 5405 N N . ARG B 1 344 ? 23.944 1.918 -57.804 1.00 22.63 844 ARG B N 1
ATOM 5406 C CA . ARG B 1 344 ? 23.548 1.162 -58.989 1.00 23.59 844 ARG B CA 1
ATOM 5407 C C . ARG B 1 344 ? 23.810 1.930 -60.290 1.00 25.51 844 ARG B C 1
ATOM 5408 O O . ARG B 1 344 ? 23.520 1.435 -61.380 1.00 25.86 844 ARG B O 1
ATOM 5416 N N . ASP B 1 345 ? 24.352 3.139 -60.169 1.00 27.20 845 ASP B N 1
ATOM 5417 C CA . ASP B 1 345 ? 24.679 3.951 -61.336 1.00 29.07 845 ASP B CA 1
ATOM 5418 C C . ASP B 1 345 ? 25.907 3.331 -62.004 1.00 29.60 845 ASP B C 1
ATOM 5419 O O . ASP B 1 345 ? 26.909 3.039 -61.349 1.00 29.51 845 ASP B O 1
ATOM 5424 N N . PRO B 1 346 ? 25.857 3.144 -63.328 1.00 30.60 846 PRO B N 1
ATOM 5425 C CA . PRO B 1 346 ? 26.997 2.542 -64.026 1.00 31.51 846 PRO B CA 1
ATOM 5426 C C . PRO B 1 346 ? 28.310 3.319 -63.919 1.00 32.58 846 PRO B C 1
ATOM 5427 O O . PRO B 1 346 ? 29.392 2.738 -64.032 1.00 33.17 846 PRO B O 1
ATOM 5431 N N . ASN B 1 347 ? 28.225 4.622 -63.689 1.00 33.17 847 ASN B N 1
ATOM 5432 C CA . ASN B 1 347 ? 29.436 5.432 -63.613 1.00 35.10 847 ASN B CA 1
ATOM 5433 C C . ASN B 1 347 ? 29.915 5.764 -62.215 1.00 35.03 847 ASN B C 1
ATOM 5434 O O . ASN B 1 347 ? 30.873 6.515 -62.058 1.00 35.62 847 ASN B O 1
ATOM 5439 N N . VAL B 1 348 ? 29.258 5.214 -61.201 1.00 35.21 848 VAL B N 1
ATOM 5440 C CA . VAL B 1 348 ? 29.664 5.482 -59.826 1.00 35.19 848 VAL B CA 1
ATOM 5441 C C . VAL B 1 348 ? 31.094 4.992 -59.568 1.00 35.75 848 VAL B C 1
ATOM 5442 O O . VAL B 1 348 ? 31.498 3.933 -60.048 1.00 35.88 848 VAL B O 1
ATOM 5446 N N . LYS B 1 349 ? 31.866 5.777 -58.824 1.00 36.45 849 LYS B N 1
ATOM 5447 C CA . LYS B 1 349 ? 33.241 5.410 -58.494 1.00 37.28 849 LYS B CA 1
ATOM 5448 C C . LYS B 1 349 ? 33.561 5.908 -57.090 1.00 37.40 849 LYS B C 1
ATOM 5449 O O . LYS B 1 349 ? 32.860 6.769 -56.562 1.00 36.95 849 LYS B O 1
ATOM 5455 N N . LEU B 1 350 ? 34.608 5.358 -56.482 1.00 37.36 850 LEU B N 1
ATOM 5456 C CA . LEU B 1 350 ? 35.011 5.799 -55.153 1.00 38.49 850 LEU B CA 1
ATOM 5457 C C . LEU B 1 350 ? 35.631 7.182 -55.325 1.00 39.95 850 LEU B C 1
ATOM 5458 O O . LEU B 1 350 ? 36.140 7.507 -56.400 1.00 40.12 850 LEU B O 1
ATOM 5463 N N . PRO B 1 351 ? 35.580 8.025 -54.281 1.00 41.40 851 PRO B N 1
ATOM 5464 C CA . PRO B 1 351 ? 36.177 9.361 -54.416 1.00 42.75 851 PRO B CA 1
ATOM 5465 C C . PRO B 1 351 ? 37.645 9.293 -54.862 1.00 44.06 851 PRO B C 1
ATOM 5466 O O . PRO B 1 351 ? 38.122 10.164 -55.589 1.00 44.08 851 PRO B O 1
ATOM 5470 N N . ASN B 1 352 ? 38.357 8.253 -54.434 1.00 45.49 852 ASN B N 1
ATOM 5471 C CA . ASN B 1 352 ? 39.759 8.095 -54.810 1.00 46.54 852 ASN B CA 1
ATOM 5472 C C . ASN B 1 352 ? 39.901 7.607 -56.251 1.00 46.69 852 ASN B C 1
ATOM 5473 O O . ASN B 1 352 ? 40.930 7.047 -56.621 1.00 47.34 852 ASN B O 1
ATOM 5478 N N . GLY B 1 353 ? 38.858 7.823 -57.053 1.00 46.42 853 GLY B N 1
ATOM 5479 C CA . GLY B 1 353 ? 38.877 7.418 -58.449 1.00 45.72 853 GLY B CA 1
ATOM 5480 C C . GLY B 1 353 ? 38.765 5.922 -58.701 1.00 45.38 853 GLY B C 1
ATOM 5481 O O . GLY B 1 353 ? 38.482 5.493 -59.822 1.00 45.34 853 GLY B O 1
ATOM 5482 N N . ARG B 1 354 ? 38.986 5.127 -57.659 1.00 45.00 854 ARG B N 1
ATOM 5483 C CA . ARG B 1 354 ? 38.922 3.671 -57.765 1.00 44.49 854 ARG B CA 1
ATOM 5484 C C . ARG B 1 354 ? 37.502 3.119 -57.963 1.00 42.90 854 ARG B C 1
ATOM 5485 O O . ARG B 1 354 ? 36.507 3.801 -57.711 1.00 42.20 854 ARG B O 1
ATOM 5493 N N . ASP B 1 355 ? 37.419 1.878 -58.426 1.00 41.76 855 ASP B N 1
ATOM 5494 C CA . ASP B 1 355 ? 36.135 1.216 -58.655 1.00 40.59 855 ASP B CA 1
ATOM 5495 C C . ASP B 1 355 ? 35.489 0.845 -57.327 1.00 39.01 855 ASP B C 1
ATOM 5496 O O . ASP B 1 355 ? 36.186 0.611 -56.336 1.00 38.42 855 ASP B O 1
ATOM 5501 N N . THR B 1 356 ? 34.162 0.789 -57.306 1.00 37.12 856 THR B N 1
ATOM 5502 C CA . THR B 1 356 ? 33.459 0.402 -56.086 1.00 35.95 856 THR B CA 1
ATOM 5503 C C . THR B 1 356 ? 33.667 -1.103 -55.922 1.00 34.34 856 THR B C 1
ATOM 5504 O O . THR B 1 356 ? 34.053 -1.787 -56.870 1.00 34.11 856 THR B O 1
ATOM 5508 N N . PRO B 1 357 ? 33.451 -1.632 -54.711 1.00 33.20 857 PRO B N 1
ATOM 5509 C CA . PRO B 1 357 ? 33.627 -3.076 -54.512 1.00 32.14 857 PRO B CA 1
ATOM 5510 C C . PRO B 1 357 ? 32.469 -3.853 -55.140 1.00 31.07 857 PRO B C 1
ATOM 5511 O O . PRO B 1 357 ? 31.552 -3.264 -55.716 1.00 29.95 857 PRO B O 1
ATOM 5515 N N . ALA B 1 358 ? 32.519 -5.176 -55.024 1.00 30.53 858 ALA B N 1
ATOM 5516 C CA . ALA B 1 358 ? 31.467 -6.039 -55.559 1.00 29.74 858 ALA B CA 1
ATOM 5517 C C . ALA B 1 358 ? 30.162 -5.702 -54.837 1.00 29.07 858 ALA B C 1
ATOM 5518 O O . ALA B 1 358 ? 30.104 -5.728 -53.605 1.00 29.10 858 ALA B O 1
ATOM 5520 N N . LEU B 1 359 ? 29.121 -5.386 -55.599 1.00 27.50 859 LEU B N 1
ATOM 5521 C CA . LEU B 1 359 ? 27.843 -5.023 -55.006 1.00 26.76 859 LEU B CA 1
ATOM 5522 C C . LEU B 1 359 ? 26.651 -5.800 -55.547 1.00 26.30 859 LEU B C 1
ATOM 5523 O O . LEU B 1 359 ? 25.584 -5.808 -54.932 1.00 25.31 859 LEU B O 1
ATOM 5528 N N . PHE B 1 360 ? 26.820 -6.455 -56.689 1.00 26.07 860 PHE B N 1
ATOM 5529 C CA . PHE B 1 360 ? 25.686 -7.157 -57.277 1.00 26.69 860 PHE B CA 1
ATOM 5530 C C . PHE B 1 360 ? 25.829 -8.653 -57.529 1.00 26.99 860 PHE B C 1
ATOM 5531 O O . PHE B 1 360 ? 25.009 -9.239 -58.228 1.00 27.32 860 PHE B O 1
ATOM 5539 N N . ASN B 1 361 ? 26.849 -9.278 -56.962 1.00 27.20 861 ASN B N 1
ATOM 5540 C CA . ASN B 1 361 ? 27.016 -10.708 -57.149 1.00 28.55 861 ASN B CA 1
ATOM 5541 C C . ASN B 1 361 ? 26.146 -11.494 -56.162 1.00 28.44 861 ASN B C 1
ATOM 5542 O O . ASN B 1 361 ? 26.638 -12.324 -55.396 1.00 28.78 861 ASN B O 1
ATOM 5547 N N . PHE B 1 362 ? 24.845 -11.219 -56.197 1.00 28.88 862 PHE B N 1
ATOM 5548 C CA . PHE B 1 362 ? 23.857 -11.870 -55.329 1.00 29.90 862 PHE B CA 1
ATOM 5549 C C . PHE B 1 362 ? 23.670 -13.349 -55.685 1.00 31.21 862 PHE B C 1
ATOM 5550 O O . PHE B 1 362 ? 23.593 -13.694 -56.864 1.00 31.86 862 PHE B O 1
ATOM 5558 N N . THR B 1 363 ? 23.588 -14.216 -54.676 1.00 31.61 863 THR B N 1
ATOM 5559 C CA . THR B 1 363 ? 23.370 -15.639 -54.926 1.00 32.28 863 THR B CA 1
ATOM 5560 C C . THR B 1 363 ? 21.904 -15.950 -54.654 1.00 32.65 863 THR B C 1
ATOM 5561 O O . THR B 1 363 ? 21.177 -15.117 -54.100 1.00 32.82 863 THR B O 1
ATOM 5565 N N . THR B 1 364 ? 21.468 -17.145 -55.050 1.00 32.33 864 THR B N 1
ATOM 5566 C CA . THR B 1 364 ? 20.085 -17.563 -54.839 1.00 31.55 864 THR B CA 1
ATOM 5567 C C . THR B 1 364 ? 19.762 -17.537 -53.341 1.00 31.27 864 THR B C 1
ATOM 5568 O O . THR B 1 364 ? 18.699 -17.066 -52.928 1.00 30.55 864 THR B O 1
ATOM 5572 N N . GLN B 1 365 ? 20.693 -18.044 -52.540 1.00 31.29 865 GLN B N 1
ATOM 5573 C CA . GLN B 1 365 ? 20.547 -18.077 -51.085 1.00 31.89 865 GLN B CA 1
ATOM 5574 C C . GLN B 1 365 ? 20.242 -16.665 -50.576 1.00 31.24 865 GLN B C 1
ATOM 5575 O O . GLN B 1 365 ? 19.228 -16.421 -49.917 1.00 30.77 865 GLN B O 1
ATOM 5581 N N . GLU B 1 366 ? 21.135 -15.741 -50.910 1.00 30.33 866 GLU B N 1
ATOM 5582 C CA . GLU B 1 366 ? 21.014 -14.348 -50.511 1.00 29.83 866 GLU B CA 1
ATOM 5583 C C . GLU B 1 366 ? 19.680 -13.719 -50.909 1.00 29.01 866 GLU B C 1
ATOM 5584 O O . GLU B 1 366 ? 19.127 -12.899 -50.176 1.00 28.05 866 GLU B O 1
ATOM 5590 N N . LEU B 1 367 ? 19.156 -14.108 -52.067 1.00 28.45 867 LEU B N 1
ATOM 5591 C CA . LEU B 1 367 ? 17.893 -13.554 -52.548 1.00 27.86 867 LEU B CA 1
ATOM 5592 C C . LEU B 1 367 ? 16.658 -14.347 -52.114 1.00 28.21 867 LEU B C 1
ATOM 5593 O O . LEU B 1 367 ? 15.532 -13.890 -52.300 1.00 26.85 867 LEU B O 1
ATOM 5598 N N . SER B 1 368 ? 16.870 -15.520 -51.526 1.00 28.94 868 SER B N 1
ATOM 5599 C CA . SER B 1 368 ? 15.758 -16.382 -51.131 1.00 30.06 868 SER B CA 1
ATOM 5600 C C . SER B 1 368 ? 14.550 -15.710 -50.474 1.00 30.35 868 SER B C 1
ATOM 5601 O O . SER B 1 368 ? 13.417 -16.064 -50.773 1.00 30.75 868 SER B O 1
ATOM 5604 N N . SER B 1 369 ? 14.773 -14.733 -49.601 1.00 30.46 869 SER B N 1
ATOM 5605 C CA . SER B 1 369 ? 13.657 -14.069 -48.928 1.00 30.36 869 SER B CA 1
ATOM 5606 C C . SER B 1 369 ? 12.671 -13.348 -49.854 1.00 30.65 869 SER B C 1
ATOM 5607 O O . SER B 1 369 ? 11.523 -13.127 -49.479 1.00 30.56 869 SER B O 1
ATOM 5610 N N . ASN B 1 370 ? 13.107 -12.977 -51.056 1.00 30.35 870 ASN B N 1
ATOM 5611 C CA . ASN B 1 370 ? 12.238 -12.259 -51.992 1.00 30.09 870 ASN B CA 1
ATOM 5612 C C . ASN B 1 370 ? 12.938 -12.161 -53.355 1.00 30.11 870 ASN B C 1
ATOM 5613 O O . ASN B 1 370 ? 13.411 -11.095 -53.754 1.00 29.81 870 ASN B O 1
ATOM 5618 N N . PRO B 1 371 ? 13.009 -13.285 -54.090 1.00 30.32 871 PRO B N 1
ATOM 5619 C CA . PRO B 1 371 ? 13.663 -13.309 -55.402 1.00 29.73 871 PRO B CA 1
ATOM 5620 C C . PRO B 1 371 ? 13.350 -12.167 -56.371 1.00 29.39 871 PRO B C 1
ATOM 5621 O O . PRO B 1 371 ? 14.251 -11.662 -57.032 1.00 28.92 871 PRO B O 1
ATOM 5625 N N . PRO B 1 372 ? 12.077 -11.740 -56.467 1.00 29.27 872 PRO B N 1
ATOM 5626 C CA . PRO B 1 372 ? 11.749 -10.647 -57.390 1.00 29.47 872 PRO B CA 1
ATOM 5627 C C . PRO B 1 372 ? 12.484 -9.325 -57.141 1.00 29.32 872 PRO B C 1
ATOM 5628 O O . PRO B 1 372 ? 12.540 -8.465 -58.027 1.00 28.49 872 PRO B O 1
ATOM 5632 N N . LEU B 1 373 ? 13.043 -9.154 -55.945 1.00 28.23 873 LEU B N 1
ATOM 5633 C CA . LEU B 1 373 ? 13.763 -7.920 -55.644 1.00 27.84 873 LEU B CA 1
ATOM 5634 C C . LEU B 1 373 ? 15.000 -7.801 -56.522 1.00 27.49 873 LEU B C 1
ATOM 5635 O O . LEU B 1 373 ? 15.544 -6.711 -56.698 1.00 27.24 873 LEU B O 1
ATOM 5640 N N . ALA B 1 374 ? 15.441 -8.929 -57.068 1.00 27.49 874 ALA B N 1
ATOM 5641 C CA . ALA B 1 374 ? 16.610 -8.945 -57.938 1.00 28.02 874 ALA B CA 1
ATOM 5642 C C . ALA B 1 374 ? 16.426 -8.014 -59.138 1.00 28.30 874 ALA B C 1
ATOM 5643 O O . ALA B 1 374 ? 17.407 -7.529 -59.704 1.00 28.13 874 ALA B O 1
ATOM 5645 N N . THR B 1 375 ? 15.177 -7.755 -59.522 1.00 28.68 875 THR B N 1
ATOM 5646 C CA . THR B 1 375 ? 14.915 -6.880 -60.666 1.00 29.20 875 THR B CA 1
ATOM 5647 C C . THR B 1 375 ? 15.346 -5.445 -60.387 1.00 29.38 875 THR B C 1
ATOM 5648 O O . THR B 1 375 ? 15.479 -4.636 -61.305 1.00 29.25 875 THR B O 1
ATOM 5652 N N . ILE B 1 376 ? 15.556 -5.134 -59.111 1.00 29.49 876 ILE B N 1
ATOM 5653 C CA . ILE B 1 376 ? 16.004 -3.807 -58.696 1.00 29.34 876 ILE B CA 1
ATOM 5654 C C . ILE B 1 376 ? 17.462 -3.915 -58.262 1.00 28.89 876 ILE B C 1
ATOM 5655 O O . ILE B 1 376 ? 18.306 -3.113 -58.658 1.00 28.69 876 ILE B O 1
ATOM 5660 N N . LEU B 1 377 ? 17.745 -4.933 -57.456 1.00 27.61 877 LEU B N 1
ATOM 5661 C CA . LEU B 1 377 ? 19.080 -5.153 -56.925 1.00 26.42 877 LEU B CA 1
ATOM 5662 C C . LEU B 1 377 ? 20.184 -5.317 -57.966 1.00 26.48 877 LEU B C 1
ATOM 5663 O O . LEU B 1 377 ? 21.298 -4.825 -57.778 1.00 25.48 877 LEU B O 1
ATOM 5668 N N . ILE B 1 378 ? 19.893 -6.025 -59.051 1.00 26.26 878 ILE B N 1
ATOM 5669 C CA . ILE B 1 378 ? 20.889 -6.211 -60.097 1.00 26.81 878 ILE B CA 1
ATOM 5670 C C . ILE B 1 378 ? 20.568 -5.223 -61.218 1.00 26.97 878 ILE B C 1
ATOM 5671 O O . ILE B 1 378 ? 19.597 -5.401 -61.955 1.00 27.04 878 ILE B O 1
ATOM 5676 N N . PRO B 1 379 ? 21.370 -4.149 -61.338 1.00 26.94 879 PRO B N 1
ATOM 5677 C CA . PRO B 1 379 ? 21.156 -3.133 -62.370 1.00 26.94 879 PRO B CA 1
ATOM 5678 C C . PRO B 1 379 ? 21.453 -3.644 -63.783 1.00 27.05 879 PRO B C 1
ATOM 5679 O O . PRO B 1 379 ? 22.274 -4.544 -63.972 1.00 26.61 879 PRO B O 1
ATOM 5683 N N . PRO B 1 380 ? 20.788 -3.060 -64.794 1.00 28.07 880 PRO B N 1
ATOM 5684 C CA . PRO B 1 380 ? 20.974 -3.457 -66.196 1.00 28.65 880 PRO B CA 1
ATOM 5685 C C . PRO B 1 380 ? 22.426 -3.633 -66.606 1.00 29.56 880 PRO B C 1
ATOM 5686 O O . PRO B 1 380 ? 22.787 -4.658 -67.184 1.00 30.56 880 PRO B O 1
ATOM 5690 N N . HIS B 1 381 ? 23.268 -2.645 -66.305 1.00 29.77 881 HIS B N 1
ATOM 5691 C CA . HIS B 1 381 ? 24.671 -2.738 -66.687 1.00 29.91 881 HIS B CA 1
ATOM 5692 C C . HIS B 1 381 ? 25.362 -3.946 -66.088 1.00 30.36 881 HIS B C 1
ATOM 5693 O O . HIS B 1 381 ? 26.352 -4.423 -66.626 1.00 30.14 881 HIS B O 1
ATOM 5700 N N . ALA B 1 382 ? 24.831 -4.456 -64.981 1.00 31.45 882 ALA B N 1
ATOM 5701 C CA . ALA B 1 382 ? 25.424 -5.621 -64.335 1.00 32.43 882 ALA B CA 1
ATOM 5702 C C . ALA B 1 382 ? 24.948 -6.911 -65.001 1.00 33.47 882 ALA B C 1
ATOM 5703 O O . ALA B 1 382 ? 25.415 -8.001 -64.672 1.00 33.22 882 ALA B O 1
ATOM 5705 N N . ARG B 1 383 ? 24.024 -6.784 -65.945 1.00 34.91 883 ARG B N 1
ATOM 5706 C CA . ARG B 1 383 ? 23.495 -7.945 -66.653 1.00 36.58 883 ARG B CA 1
ATOM 5707 C C . ARG B 1 383 ? 24.024 -8.036 -68.081 1.00 38.17 883 ARG B C 1
ATOM 5708 O O . ARG B 1 383 ? 23.602 -8.901 -68.853 1.00 38.14 883 ARG B O 1
ATOM 5716 N N . ILE B 1 384 ? 24.934 -7.136 -68.436 1.00 40.10 884 ILE B N 1
ATOM 5717 C CA . ILE B 1 384 ? 25.500 -7.130 -69.777 1.00 42.34 884 ILE B CA 1
ATOM 5718 C C . ILE B 1 384 ? 26.381 -8.353 -70.009 1.00 45.06 884 ILE B C 1
ATOM 5719 O O . ILE B 1 384 ? 27.266 -8.655 -69.205 1.00 45.16 884 ILE B O 1
ATOM 5724 N N . GLN B 1 385 ? 26.125 -9.048 -71.118 1.00 47.98 885 GLN B N 1
ATOM 5725 C CA . GLN B 1 385 ? 26.875 -10.246 -71.489 1.00 50.86 885 GLN B CA 1
ATOM 5726 C C . GLN B 1 385 ? 28.360 -9.940 -71.661 1.00 52.46 885 GLN B C 1
ATOM 5727 O O . GLN B 1 385 ? 29.201 -10.511 -70.961 1.00 53.13 885 GLN B O 1
ATOM 5733 N N . ALA B 1 386 ? 28.670 -9.043 -72.597 1.00 53.94 886 ALA B N 1
ATOM 5734 C CA . ALA B 1 386 ? 30.046 -8.632 -72.880 1.00 55.43 886 ALA B CA 1
ATOM 5735 C C . ALA B 1 386 ? 30.936 -9.775 -73.391 1.00 56.53 886 ALA B C 1
ATOM 5736 O O . ALA B 1 386 ? 31.719 -9.523 -74.336 1.00 56.90 886 ALA B O 1
#

=== Feature glossary ===
Feature key, reading from the visual/contextual features back to the raw sequence:

Rendered structure images. Structure images are PyMOL renders from six orthogonal camera directions. Cartoon representation draws helices as coils and strands as arrows; sticks shows the backbone as bonds; surface shows the solvent-excluded envelope. Rainbow coloring maps sequence position to hue (blue→red, N→C); chain coloring assigns a distinct color per polypeptide.

Contact-map, Ramachandran, and PAE plots. Three diagnostic plots accompany the record. The Cα contact map visualizes the tertiary structure as a 2D adjacency matrix (8 Å cutoff, sequence-local contacts suppressed). The Ramachandran plot shows the distribution of backbone (φ, ψ) torsions, with points in the α and β basins reflecting secondary structure content. The PAE plot shows AlphaFold's inter-residue confidence as a color matrix.

InterPro / GO / CATH / organism. The annotation block draws on four external resources. InterPro: which protein families and domains the sequence belongs to. GO: standardized terms for what the protein does, what process it participates in, and where in the cell it acts. CATH: which structural fold it has in the CATH hierarchy. Organism: the species of origin.

Nearest PDB structures. Structural nearest neighbors (via Foldseek easy-search vs the PDB). Reported per hit: target PDB id, E-value, and alignment TM-score. A TM-score above ~0.5 is the conventional threshold for 'same fold'.

Predicted aligned error. Predicted aligned error is AlphaFold's pairwise confidence. Unlike pLDDT (per-residue), PAE is per-residue-pair and captures whether two parts of the structure are correctly placed relative to each other. Units are ångströms of expected positional error.

Solvent-accessible surface area. SASA measures how much of the protein is reachable by solvent. It is computed by rolling a water-sized probe over the atomic surface and summing the exposed area (Å²). Per-residue SASA distinguishes core (buried, low SASA) from surface (exposed, high SASA) residues; total SASA is a whole-molecule size measure.

B-factor. Crystallographic B-factors measure how much each atom's electron density is smeared out, in Å². They rise in mobile loops and surface residues and fall in the buried interior. In AlphaFold models this column is repurposed to hold pLDDT instead.

pLDDT. For AlphaFold models, the B-factor field carries pLDDT — the model's own estimate of local accuracy on a 0–100 scale. Regions with pLDDT<50 should be treated as essentially unmodeled; they often correspond to intrinsically disordered segments.

Backbone torsions (φ/ψ). φ (phi) and ψ (psi) are the two rotatable backbone dihedrals per residue: φ is the C(i-1)–N–Cα–C torsion, ψ is the N–Cα–C–N(i+1) torsion, both in degrees on (−180°, 180°]. α-helical residues cluster near (−60°, −45°); β-strand residues near (−120°, +130°). A Ramachandran plot is simply a scatter of (φ, ψ) for every residue.

Radius of gyration, Cα contacts, bounding box. Radius of gyration (Rg) is the root-mean-square distance of Cα atoms from their centroid — a single number for overall size and compactness. A globular domain of N residues has Rg ≈ 2.2·N^0.38 Å; an extended or disordered chain has a much larger Rg. The Cα contact count is the number of residue pairs whose Cα atoms are within 8 Å and are more than four positions apart in sequence — a standard proxy for tertiary packing density. The bounding box is the smallest axis-aligned box enclosing all Cα atoms.

Secondary structure (3-state, P-SEA). Three-state secondary structure (P-SEA) collapses the eight DSSP classes into helix (a), strand (b), and coil (c). P-SEA assigns these from Cα geometry alone — distances and angles — without requiring backbone oxygens, so it works on any Cα trace.

Secondary structure (8-state, DSSP). Secondary structure is the local, repeating backbone conformation. DSSP classifies it into eight states by reading the hydrogen-bond network: three helix types (H, G, I), two β types (E, B), two non-regular types (T, S), and unstructured coil (-).

Foldseek 3Di. The Foldseek 3Di string encodes local tertiary geometry as a 20-letter alphabet — one character per residue — derived from the relative positions of nearby Cα atoms. Unlike the amino-acid sequence, 3Di is a direct function of the 3D structure, so two proteins with the same fold have similar 3Di strings even at low sequence identity.

mmCIF coordinates. Structure coordinates are given as an mmCIF _atom_site loop: one row per atom with element, residue name, chain id, sequence number, and x/y/z position in Å. Only the four main-chain atoms per residue are included here; side chains are omitted to keep the record compact.

Sequence. This is the polypeptide sequence — one letter per residue, N-terminus first. Length ranges from a few dozen residues for small domains to over a thousand for large multi-domain proteins.